Protein AF-A0A8B9VDY1-F1 (afdb_monomer_lite)

Radius of gyration: 31.89 Å; chains: 1; bounding box: 88×54×82 Å

Secondary structure (DSSP, 8-state):
-HHHHHHHHHTTHHHHHHTTSEEEE--SSHHHHHHHHHHHHHHHHTSS-EEEE--TTSHHHHH----GGGGSEEEEES-----TT-HHHHHHHHHHHHHH---HHHHHHHHHHHHHHHHHGGG--STT---EEEEESGGGGSHHHHTTS-HHHHTT--GGGSS--HHHHHHHHHHHHHHHTS-----SS-SS--HHHHHHTTS-HHHHS---TT--BHHHHH--HHHHHHHTT-B-TT--BHHHHHHHHHH-S--SSS-B-----SSSTHHHHTHHHHHHHHHHHTTS--TT--------GGG--S-S---TTTEEEEEEEEEE-BTTS--TTT--HHHHHHHHHHHHHHHHT--GGG-EEEEEGGG--HHHHHHHHHTT-PPPP---HHHHHTTTTTTTTTT-EEEEETTSSEEEEESSSSSEEEEEEEESS-HHHHHHHHHHHHHHHHHHHHHTT-PBPEETTTEE--SSGGG-BT--EEEEEEE-TTGGGSTTHHHHHHHTTEEEEBTTBTTS--BTTEEEEEES--SSS-HHHHHHHHHHHHHHHHHHHHHHHTT---GGGPPPP-

InterPro domains:
  IPR000749 ATP:guanido phosphotransferase [PTHR11547] (197-567)
  IPR001945 RAD3/XPD [PR00852] (92-114)
  IPR001945 RAD3/XPD [PR00852] (163-183)
  IPR006555 ATP-dependent helicase, C-terminal [PF13307] (1-155)
  IPR006555 ATP-dependent helicase, C-terminal [SM00491] (1-142)
  IPR013020 ATP-dependent helicase Rad3/Chl1-like [TIGR00604] (1-164)
  IPR014746 Glutamine synthetase/guanido kinase, catalytic domain [SSF55931] (293-569)
  IPR022413 ATP:guanido phosphotransferase, N-terminal [PF02807] (213-283)
  IPR022413 ATP:guanido phosphotransferase, N-terminal [PS51509] (200-287)
  IPR022414 ATP:guanido phosphotransferase, catalytic domain [PF00217] (343-555)
  IPR022414 ATP:guanido phosphotransferase, catalytic domain [PS51510] (314-556)
  IPR022415 ATP:guanido phosphotransferase active site [PS00112] (472-478)
  IPR027417 P-loop containing nucleoside triphosphate hydrolase [G3DSA:3.40.50.300] (1-153)
  IPR036802 ATP:guanido phosphotransferase, N-terminal domain superfamily [G3DSA:1.10.135.10] (190-291)
  IPR036802 ATP:guanido phosphotransferase, N-terminal domain superfamily [SSF48034] (197-295)

Organism: NCBI:txid75864

Structure (mmCIF, N/CA/C/O backbone):
data_AF-A0A8B9VDY1-F1
#
_entry.id   AF-A0A8B9VDY1-F1
#
loop_
_atom_site.group_PDB
_atom_site.id
_atom_site.type_symbol
_atom_site.label_atom_id
_atom_site.label_alt_id
_atom_site.label_comp_id
_atom_site.label_asym_id
_atom_site.label_entity_id
_atom_site.label_seq_id
_atom_site.pdbx_PDB_ins_code
_atom_site.Cartn_x
_atom_site.Cartn_y
_atom_site.Cartn_z
_atom_site.occupancy
_atom_site.B_iso_or_equiv
_atom_site.auth_seq_id
_atom_site.auth_comp_id
_atom_site.auth_asym_id
_atom_site.auth_atom_id
_atom_site.pdbx_PDB_model_num
ATOM 1 N N . MET A 1 1 ? 49.996 -2.609 -26.905 1.00 82.38 1 MET A N 1
ATOM 2 C CA . MET A 1 1 ? 49.165 -1.551 -27.516 1.00 82.38 1 MET A CA 1
ATOM 3 C C . MET A 1 1 ? 50.017 -0.649 -28.389 1.00 82.38 1 MET A C 1
ATOM 5 O O . MET A 1 1 ? 49.718 -0.562 -29.568 1.00 82.38 1 MET A O 1
ATOM 9 N N . GLU A 1 2 ? 51.099 -0.079 -27.856 1.00 82.81 2 GLU A N 1
ATOM 10 C CA . GLU A 1 2 ? 52.041 0.801 -28.575 1.00 82.81 2 GLU A CA 1
ATOM 11 C C . GLU A 1 2 ? 52.450 0.276 -29.961 1.00 82.81 2 GLU A C 1
ATOM 13 O O . GLU A 1 2 ? 52.234 0.967 -30.948 1.00 82.81 2 GLU A O 1
ATOM 18 N N . ASN A 1 3 ? 52.892 -0.983 -30.074 1.00 86.62 3 ASN A N 1
ATOM 19 C CA . ASN A 1 3 ? 53.256 -1.574 -31.374 1.00 86.62 3 ASN A CA 1
ATOM 20 C C . ASN A 1 3 ? 52.098 -1.610 -32.393 1.00 86.62 3 ASN A C 1
ATOM 22 O O . ASN A 1 3 ? 52.323 -1.457 -33.589 1.00 86.62 3 ASN A O 1
ATOM 26 N N . ILE A 1 4 ? 50.857 -1.821 -31.937 1.00 86.94 4 ILE A N 1
ATOM 27 C CA . ILE A 1 4 ? 49.676 -1.840 -32.818 1.00 86.94 4 ILE A CA 1
ATOM 28 C C . ILE A 1 4 ? 49.343 -0.417 -33.263 1.00 86.94 4 ILE A C 1
ATOM 30 O O . ILE A 1 4 ? 49.088 -0.194 -34.440 1.00 86.94 4 ILE A O 1
ATOM 34 N N . VAL A 1 5 ? 49.380 0.542 -32.335 1.00 88.12 5 VAL A N 1
ATOM 35 C CA . VAL A 1 5 ? 49.124 1.960 -32.620 1.00 88.12 5 VAL A CA 1
ATOM 36 C C . VAL A 1 5 ? 50.167 2.505 -33.597 1.00 88.12 5 VAL A C 1
ATOM 38 O O . VAL A 1 5 ? 49.787 3.137 -34.576 1.00 88.12 5 VAL A O 1
ATOM 41 N N . ALA A 1 6 ? 51.452 2.197 -33.396 1.00 89.50 6 ALA A N 1
ATOM 42 C CA . ALA A 1 6 ? 52.528 2.564 -34.317 1.00 89.50 6 ALA A CA 1
ATOM 43 C C . ALA A 1 6 ? 52.299 1.974 -35.717 1.00 89.50 6 ALA A C 1
ATOM 45 O O . ALA A 1 6 ? 52.336 2.695 -36.708 1.00 89.50 6 ALA A O 1
ATOM 46 N N . SER A 1 7 ? 51.943 0.689 -35.800 1.00 93.50 7 SER A N 1
ATOM 47 C CA . SER A 1 7 ? 51.629 0.049 -37.080 1.00 93.50 7 SER A CA 1
ATOM 48 C C . SER A 1 7 ? 50.404 0.669 -37.771 1.00 93.50 7 SER A C 1
ATOM 50 O O . SER A 1 7 ? 50.410 0.879 -38.981 1.00 93.50 7 SER A O 1
ATOM 52 N N . TRP A 1 8 ? 49.352 1.008 -37.019 1.00 93.25 8 TRP A N 1
ATOM 53 C CA . TRP A 1 8 ? 48.169 1.691 -37.556 1.00 93.25 8 TRP A CA 1
ATOM 54 C C . TRP A 1 8 ? 48.465 3.126 -37.994 1.00 93.25 8 TRP A C 1
ATOM 56 O O . TRP A 1 8 ? 47.811 3.627 -38.909 1.00 93.25 8 TRP A O 1
ATOM 66 N N . TYR A 1 9 ? 49.428 3.787 -37.357 1.00 90.88 9 TYR A N 1
ATOM 67 C CA . TYR A 1 9 ? 49.912 5.096 -37.774 1.00 90.88 9 TYR A CA 1
ATOM 68 C C . TYR A 1 9 ? 50.658 5.001 -39.110 1.00 90.88 9 TYR A C 1
ATOM 70 O O . TYR A 1 9 ? 50.287 5.683 -40.058 1.00 90.88 9 TYR A O 1
ATOM 78 N N . GLU A 1 10 ? 51.628 4.088 -39.223 1.00 93.94 10 GLU A N 1
ATOM 79 C CA . GLU A 1 10 ? 52.404 3.860 -40.454 1.00 93.94 10 GLU A CA 1
ATOM 80 C C . GLU A 1 10 ? 51.524 3.463 -41.649 1.00 93.94 10 GLU A C 1
ATOM 82 O O . GLU A 1 10 ? 51.792 3.852 -42.782 1.00 93.94 10 GLU A O 1
ATOM 87 N N . GLN A 1 11 ? 50.442 2.720 -41.402 1.00 94.56 11 GLN A N 1
ATOM 88 C CA . GLN A 1 11 ? 49.468 2.326 -42.427 1.00 94.56 11 GLN A CA 1
ATOM 89 C C . GLN A 1 11 ? 48.439 3.427 -42.758 1.00 94.56 11 GLN A C 1
ATOM 91 O O . GLN A 1 11 ? 47.533 3.196 -43.560 1.00 94.56 11 GLN A O 1
ATOM 96 N N . GLY A 1 12 ? 48.514 4.602 -42.120 1.00 93.62 12 GLY A N 1
ATOM 97 C CA . GLY A 1 12 ? 47.560 5.702 -42.304 1.00 93.62 12 GLY A CA 1
ATOM 98 C C . GLY A 1 12 ? 46.151 5.421 -41.759 1.00 93.62 12 GLY A C 1
ATOM 99 O O . GLY A 1 12 ? 45.206 6.164 -42.031 1.00 93.62 12 GLY A O 1
ATOM 100 N N . ILE A 1 13 ? 45.966 4.351 -40.979 1.00 92.81 13 ILE A N 1
ATOM 101 C CA . ILE A 1 13 ? 44.668 3.967 -40.403 1.00 92.81 13 ILE A CA 1
ATOM 102 C C . ILE A 1 13 ? 44.225 5.007 -39.372 1.00 92.81 13 ILE A C 1
ATOM 104 O O . ILE A 1 13 ? 43.068 5.431 -39.388 1.00 92.81 13 ILE A O 1
ATOM 108 N N . LEU A 1 14 ? 45.134 5.447 -38.495 1.00 92.00 14 LEU A N 1
ATOM 109 C CA . LEU A 1 14 ? 44.805 6.440 -37.467 1.00 92.00 14 LEU A CA 1
ATOM 110 C C . LEU A 1 14 ? 44.397 7.780 -38.079 1.00 92.00 14 LEU A C 1
ATOM 112 O O . LEU A 1 14 ? 43.391 8.346 -37.656 1.00 92.00 14 LEU A O 1
ATOM 116 N N . GLU A 1 15 ? 45.100 8.240 -39.116 1.00 91.31 15 GLU A N 1
ATOM 117 C CA . GLU A 1 15 ? 44.745 9.467 -39.837 1.00 91.31 15 GLU A CA 1
ATOM 118 C C . GLU A 1 15 ? 43.342 9.369 -40.451 1.00 91.31 15 GLU A C 1
ATOM 120 O O . GLU A 1 15 ? 42.528 10.286 -40.326 1.00 91.31 15 GLU A O 1
ATOM 125 N N . ASN A 1 16 ? 43.014 8.228 -41.066 1.00 92.75 16 ASN A N 1
ATOM 126 C CA . ASN A 1 16 ? 41.690 7.987 -41.639 1.00 92.75 16 ASN A CA 1
ATOM 127 C C . ASN A 1 16 ? 40.577 7.989 -40.579 1.00 92.75 16 ASN A C 1
ATOM 129 O O . ASN A 1 16 ? 39.487 8.521 -40.820 1.00 92.75 16 ASN A O 1
ATOM 133 N N . ILE A 1 17 ? 40.841 7.436 -39.394 1.00 91.19 17 ILE A N 1
ATOM 134 C CA . ILE A 1 17 ? 39.902 7.472 -38.267 1.00 91.19 17 ILE A CA 1
ATOM 135 C C . ILE A 1 17 ? 39.739 8.912 -37.749 1.00 91.19 17 ILE A C 1
ATOM 137 O O . ILE A 1 17 ? 38.606 9.366 -37.562 1.00 91.19 17 ILE A O 1
ATOM 141 N N . GLN A 1 18 ? 40.843 9.650 -37.590 1.00 90.44 18 GLN A N 1
ATOM 142 C CA . GLN A 1 18 ? 40.870 11.024 -37.070 1.00 90.44 18 GLN A CA 1
ATOM 143 C C . GLN A 1 18 ? 40.095 12.026 -37.930 1.00 90.44 18 GLN A C 1
ATOM 145 O O . GLN A 1 18 ? 39.547 12.994 -37.400 1.00 90.44 18 GLN A O 1
ATOM 150 N N . ARG A 1 19 ? 39.947 11.768 -39.238 1.00 90.25 19 ARG A N 1
ATOM 151 C CA . ARG A 1 19 ? 39.053 12.554 -40.112 1.00 90.25 19 ARG A CA 1
ATOM 152 C C . ARG A 1 19 ? 37.606 12.572 -39.605 1.00 90.25 19 ARG A C 1
ATOM 154 O O . ARG A 1 19 ? 36.894 13.555 -39.806 1.00 90.25 19 ARG A O 1
ATOM 161 N N . ASN A 1 20 ? 37.176 11.505 -38.930 1.00 88.25 20 ASN A N 1
ATOM 162 C CA . ASN A 1 20 ? 35.797 11.311 -38.493 1.00 88.25 20 ASN A CA 1
ATOM 163 C C . ASN A 1 20 ? 35.615 11.488 -36.978 1.00 88.25 20 ASN A C 1
ATOM 165 O O . ASN A 1 20 ? 34.652 12.138 -36.567 1.00 88.25 20 ASN A O 1
ATOM 169 N N . LYS A 1 21 ? 36.513 10.926 -36.157 1.00 91.31 21 LYS A N 1
ATOM 170 C CA . LYS A 1 21 ? 36.408 10.908 -34.687 1.00 91.31 21 LYS A CA 1
ATOM 171 C C . LYS A 1 21 ? 37.749 11.172 -34.016 1.00 91.31 21 LYS A C 1
ATOM 173 O O . LYS A 1 21 ? 38.779 10.714 -34.495 1.00 91.31 21 LYS A O 1
ATOM 178 N N . LEU A 1 22 ? 37.717 11.838 -32.864 1.00 92.69 22 LEU A N 1
ATOM 179 C CA . LEU A 1 22 ? 38.902 11.985 -32.017 1.00 92.69 22 LEU A CA 1
ATOM 180 C C . LEU A 1 22 ? 39.299 10.633 -31.415 1.00 92.69 22 LEU A C 1
ATOM 182 O O . LEU A 1 22 ? 38.430 9.820 -31.093 1.00 92.69 22 LEU A O 1
ATOM 186 N N . ILE A 1 23 ? 40.605 10.403 -31.277 1.00 93.81 23 ILE A N 1
ATOM 187 C CA . ILE A 1 23 ? 41.171 9.166 -30.734 1.00 93.81 23 ILE A CA 1
ATOM 188 C C . ILE A 1 23 ? 41.890 9.489 -29.430 1.00 93.81 23 ILE A C 1
ATOM 190 O O . ILE A 1 23 ? 42.747 10.367 -29.392 1.00 93.81 23 ILE A O 1
ATOM 194 N N . PHE A 1 24 ? 41.561 8.729 -28.396 1.00 93.94 24 PHE A N 1
ATOM 195 C CA . PHE A 1 24 ? 42.191 8.757 -27.085 1.00 93.94 24 PHE A CA 1
ATOM 196 C C . PHE A 1 24 ? 42.755 7.370 -26.783 1.00 93.94 24 PHE A C 1
ATOM 198 O O . PHE A 1 24 ? 42.219 6.362 -27.252 1.00 93.94 24 PHE A O 1
ATOM 205 N N . ILE A 1 25 ? 43.849 7.304 -26.030 1.00 92.25 25 ILE A N 1
ATOM 206 C CA . ILE A 1 25 ? 44.590 6.063 -25.790 1.00 92.25 25 ILE A CA 1
ATOM 207 C C . ILE A 1 25 ? 44.888 5.953 -24.296 1.00 92.25 25 ILE A C 1
ATOM 209 O O . ILE A 1 25 ? 45.359 6.908 -23.687 1.00 92.25 25 ILE A O 1
ATOM 213 N N . GLU A 1 26 ? 44.597 4.793 -23.712 1.00 91.25 26 GLU A N 1
ATOM 214 C CA . GLU A 1 26 ? 45.040 4.431 -22.366 1.00 91.25 26 GLU A CA 1
ATOM 215 C C . GLU A 1 26 ? 46.565 4.269 -22.344 1.00 91.25 26 GLU A C 1
ATOM 217 O O . GLU A 1 26 ? 47.128 3.530 -23.155 1.00 91.25 26 GLU A O 1
ATOM 222 N N . THR A 1 27 ? 47.232 4.923 -21.395 1.00 89.00 27 THR A N 1
ATOM 223 C CA . THR A 1 27 ? 48.682 4.810 -21.206 1.00 89.00 27 THR A CA 1
ATOM 224 C C . THR A 1 27 ? 48.997 4.082 -19.898 1.00 89.00 27 THR A C 1
ATOM 226 O O . THR A 1 27 ? 48.116 3.763 -19.096 1.00 89.00 27 THR A O 1
ATOM 229 N N . GLN A 1 28 ? 50.270 3.753 -19.673 1.00 85.56 28 GLN A N 1
ATOM 230 C CA . GLN A 1 28 ? 50.683 3.151 -18.399 1.00 85.56 28 GLN A CA 1
ATOM 231 C C . GLN A 1 28 ? 50.597 4.162 -17.241 1.00 85.56 28 GLN A C 1
ATOM 233 O O . GLN A 1 28 ? 50.363 3.772 -16.090 1.00 85.56 28 GLN A O 1
ATOM 238 N N . ASP A 1 29 ? 50.720 5.457 -17.548 1.00 89.56 29 ASP A N 1
ATOM 239 C CA . ASP A 1 29 ? 50.575 6.543 -16.588 1.00 89.56 29 ASP A CA 1
ATOM 240 C C . ASP A 1 29 ? 49.092 6.759 -16.228 1.00 89.56 29 ASP A C 1
ATOM 242 O O . ASP A 1 29 ? 48.203 6.896 -17.073 1.00 89.56 29 ASP A O 1
ATOM 246 N N . GLY A 1 30 ? 48.805 6.758 -14.923 1.00 85.88 30 GLY A N 1
ATOM 247 C CA . GLY A 1 30 ? 47.453 6.974 -14.414 1.00 85.88 30 GLY A CA 1
ATOM 248 C C . GLY A 1 30 ? 46.931 8.397 -14.622 1.00 85.88 30 GLY A C 1
ATOM 249 O O . GLY A 1 30 ? 45.734 8.556 -14.864 1.00 85.88 30 GLY A O 1
ATOM 250 N N . ALA A 1 31 ? 47.792 9.412 -14.544 1.00 87.38 31 ALA A N 1
ATOM 251 C CA . ALA A 1 31 ? 47.405 10.808 -14.723 1.00 87.38 31 ALA A CA 1
ATOM 252 C C . ALA A 1 31 ? 47.060 11.089 -16.190 1.00 87.38 31 ALA A C 1
ATOM 254 O O . ALA A 1 31 ? 45.990 11.625 -16.479 1.00 87.38 31 ALA A O 1
ATOM 255 N N . GLU A 1 32 ? 47.902 10.630 -17.119 1.00 90.62 32 GLU A N 1
ATOM 256 C CA . GLU A 1 32 ? 47.635 10.734 -18.559 1.00 90.62 32 GLU A CA 1
ATOM 257 C C . GLU A 1 32 ? 46.360 9.987 -18.956 1.00 90.62 32 GLU A C 1
ATOM 259 O O . GLU A 1 32 ? 45.530 10.525 -19.685 1.00 90.62 32 GLU A O 1
ATOM 264 N N . THR A 1 33 ? 46.156 8.777 -18.427 1.00 90.88 33 THR A N 1
ATOM 265 C CA . THR A 1 33 ? 44.935 7.996 -18.674 1.00 90.88 33 THR A CA 1
ATOM 266 C C . THR A 1 33 ? 43.685 8.710 -18.159 1.00 90.88 33 THR A C 1
ATOM 268 O O . THR A 1 33 ? 42.650 8.696 -18.825 1.00 90.88 33 THR A O 1
ATOM 271 N N . SER A 1 34 ? 43.768 9.355 -16.992 1.00 90.19 34 SER A N 1
ATOM 272 C CA . SER A 1 34 ? 42.645 10.114 -16.427 1.00 90.19 34 SER A CA 1
ATOM 273 C C . SER A 1 34 ? 42.306 11.323 -17.300 1.00 90.19 34 SER A C 1
ATOM 275 O O . SER A 1 34 ? 41.139 11.536 -17.622 1.00 90.19 34 SER A O 1
ATOM 277 N N . MET A 1 35 ? 43.327 12.046 -17.769 1.00 93.06 35 MET A N 1
ATOM 278 C CA . MET A 1 35 ? 43.160 13.170 -18.691 1.00 93.06 35 MET A CA 1
ATOM 279 C C . MET A 1 35 ? 42.601 12.721 -20.051 1.00 93.06 35 MET A C 1
ATOM 281 O O . MET A 1 35 ? 41.706 13.361 -20.599 1.00 93.06 35 MET A O 1
ATOM 285 N N . ALA A 1 36 ? 43.074 11.596 -20.594 1.00 93.19 36 ALA A N 1
ATOM 286 C CA . ALA A 1 36 ? 42.563 11.031 -21.840 1.00 93.19 36 ALA A CA 1
ATOM 287 C C . ALA A 1 36 ? 41.083 10.627 -21.726 1.00 93.19 36 ALA A C 1
ATOM 289 O O . ALA A 1 36 ? 40.313 10.849 -22.660 1.00 93.19 36 ALA A O 1
ATOM 290 N N . LEU A 1 37 ? 40.673 10.067 -20.583 1.00 92.56 37 LEU A N 1
ATOM 291 C CA . LEU A 1 37 ? 39.282 9.709 -20.310 1.00 92.56 37 LEU A CA 1
ATOM 292 C C . LEU A 1 37 ? 38.379 10.945 -20.183 1.00 92.56 37 LEU A C 1
ATOM 294 O O . LEU A 1 37 ? 37.293 10.963 -20.761 1.00 92.56 37 LEU A O 1
ATOM 298 N N . GLU A 1 38 ? 38.826 11.976 -19.468 1.00 92.88 38 GLU A N 1
ATOM 299 C CA . GLU A 1 38 ? 38.096 13.241 -19.339 1.00 92.88 38 GLU A CA 1
ATOM 300 C C . GLU A 1 38 ? 37.879 13.887 -20.716 1.00 92.88 38 GLU A C 1
ATOM 302 O O . GLU A 1 38 ? 36.754 14.219 -21.095 1.00 92.88 38 GLU A O 1
ATOM 307 N N . LYS A 1 39 ? 38.940 13.974 -21.528 1.00 93.31 39 LYS A N 1
ATOM 308 C CA . LYS A 1 39 ? 38.858 14.535 -22.884 1.00 93.31 39 LYS A CA 1
ATOM 309 C C . LYS A 1 39 ? 38.041 13.678 -23.843 1.00 93.31 39 LYS A C 1
ATOM 311 O O . LYS A 1 39 ? 37.367 14.219 -24.720 1.00 93.31 39 LYS A O 1
ATOM 316 N N . TYR A 1 40 ? 38.034 12.362 -23.653 1.00 94.38 40 TYR A N 1
ATOM 317 C CA . TYR A 1 40 ? 37.124 11.468 -24.359 1.00 94.38 40 TYR A CA 1
ATOM 318 C C . TYR A 1 40 ? 35.653 11.793 -24.061 1.00 94.38 40 TYR A C 1
ATOM 320 O O . TYR A 1 40 ? 34.850 11.874 -24.993 1.00 94.38 40 TYR A O 1
ATOM 328 N N . GLN A 1 41 ? 35.299 12.001 -22.790 1.00 91.88 41 GLN A N 1
ATOM 329 C CA . GLN A 1 41 ? 33.932 12.344 -22.386 1.00 91.88 41 GLN A CA 1
ATOM 330 C C . GLN A 1 41 ? 33.520 13.711 -22.942 1.00 91.88 41 GLN A C 1
ATOM 332 O O . GLN A 1 41 ? 32.469 13.819 -23.572 1.00 91.88 41 GLN A O 1
ATOM 337 N N . GLU A 1 42 ? 34.392 14.716 -22.827 1.00 91.88 42 GLU A N 1
ATOM 338 C CA . GLU A 1 42 ? 34.180 16.052 -23.401 1.00 91.88 42 GLU A CA 1
ATOM 339 C C . GLU A 1 42 ? 33.946 15.987 -24.923 1.00 91.88 42 GLU A C 1
ATOM 341 O O . GLU A 1 42 ? 33.024 16.597 -25.465 1.00 91.88 42 GLU A O 1
ATOM 346 N N . ALA A 1 43 ? 34.739 15.185 -25.638 1.00 91.56 43 ALA A N 1
ATOM 347 C CA . ALA A 1 43 ? 34.571 14.982 -27.074 1.00 91.56 43 ALA A CA 1
ATOM 348 C C . ALA A 1 43 ? 33.257 14.266 -27.443 1.00 91.56 43 ALA A C 1
ATOM 350 O O . ALA A 1 43 ? 32.716 14.495 -28.530 1.00 91.56 43 ALA A O 1
ATOM 351 N N . CYS A 1 44 ? 32.746 13.396 -26.568 1.00 90.12 44 CYS A N 1
ATOM 352 C CA . CYS A 1 44 ? 31.466 12.722 -26.774 1.00 90.12 44 CYS A CA 1
ATOM 353 C C . CYS A 1 44 ? 30.281 13.685 -26.658 1.00 90.12 44 CYS A C 1
ATOM 355 O O . CYS A 1 44 ? 29.382 13.617 -27.496 1.00 90.12 44 CYS A O 1
ATOM 357 N N . GLU A 1 45 ? 30.334 14.619 -25.709 1.00 88.56 45 GLU A N 1
ATOM 358 C CA . GLU A 1 45 ? 29.301 15.649 -25.518 1.00 88.56 45 GLU A CA 1
ATOM 359 C C . GLU A 1 45 ? 29.243 16.652 -26.675 1.00 88.56 45 GLU A C 1
ATOM 361 O O . GLU A 1 45 ? 28.177 17.122 -27.064 1.00 88.56 45 GLU A O 1
ATOM 366 N N . ASN A 1 46 ? 30.384 16.914 -27.312 1.00 84.88 46 ASN A N 1
ATOM 367 C CA . ASN A 1 46 ? 30.494 17.844 -28.437 1.00 84.88 46 ASN A CA 1
ATOM 368 C C . ASN A 1 46 ? 29.995 17.270 -29.789 1.00 84.88 46 ASN A C 1
ATOM 370 O O . ASN A 1 46 ? 30.265 17.825 -30.856 1.00 84.88 46 ASN A O 1
ATOM 374 N N . GLY A 1 47 ? 29.278 16.139 -29.783 1.00 72.12 47 GLY A N 1
ATOM 375 C CA . GLY A 1 47 ? 28.465 15.652 -30.907 1.00 72.12 47 GLY A CA 1
ATOM 376 C C . GLY A 1 47 ? 29.184 14.853 -32.006 1.00 72.12 47 GLY A C 1
ATOM 377 O O . GLY A 1 47 ? 28.562 13.997 -32.636 1.00 72.12 47 GLY A O 1
ATOM 378 N N . ARG A 1 48 ? 30.495 15.033 -32.232 1.00 75.56 48 ARG A N 1
ATOM 379 C CA . ARG A 1 48 ? 31.258 14.198 -33.201 1.00 75.56 48 ARG A CA 1
ATOM 380 C C . ARG A 1 48 ? 31.555 12.789 -32.666 1.00 75.56 48 ARG A C 1
ATOM 382 O O . ARG A 1 48 ? 31.784 11.846 -33.439 1.00 75.56 48 ARG A O 1
ATOM 389 N N . GLY A 1 49 ? 31.500 12.621 -31.345 1.00 86.19 49 GLY A N 1
ATOM 390 C CA . GLY A 1 49 ? 31.892 11.401 -30.651 1.00 86.19 49 GLY A CA 1
ATOM 391 C C . GLY A 1 49 ? 33.400 11.152 -30.710 1.00 86.19 49 GLY A C 1
ATOM 392 O O . GLY A 1 49 ? 34.137 11.788 -31.465 1.00 86.19 49 GLY A O 1
ATOM 393 N N . ALA A 1 50 ? 33.852 10.165 -29.947 1.00 93.94 50 ALA A N 1
ATOM 394 C CA . ALA A 1 50 ? 35.261 9.812 -29.852 1.00 93.94 50 ALA A CA 1
ATOM 395 C C . ALA A 1 50 ? 35.471 8.294 -29.817 1.00 93.94 50 ALA A C 1
ATOM 397 O O . ALA A 1 50 ? 34.527 7.519 -29.644 1.00 93.94 50 ALA A O 1
ATOM 398 N N . ILE A 1 51 ? 36.720 7.877 -30.000 1.00 94.44 51 ILE A N 1
ATOM 399 C CA . ILE A 1 51 ? 37.194 6.503 -29.849 1.00 94.44 51 ILE A CA 1
ATOM 400 C C . ILE A 1 51 ? 38.216 6.487 -28.719 1.00 94.44 51 ILE A C 1
ATOM 402 O O . ILE A 1 51 ? 39.133 7.304 -28.705 1.00 94.44 51 ILE A O 1
ATOM 406 N N . LEU A 1 52 ? 38.068 5.538 -27.798 1.00 94.25 52 LEU A N 1
ATOM 407 C CA . LEU A 1 52 ? 39.024 5.293 -26.726 1.00 94.25 52 LEU A CA 1
ATOM 408 C C . LEU A 1 52 ? 39.628 3.899 -26.893 1.00 94.25 52 LEU A C 1
ATOM 410 O O . LEU A 1 52 ? 38.918 2.894 -26.843 1.00 94.25 52 LEU A O 1
ATOM 414 N N . LEU A 1 53 ? 40.940 3.841 -27.103 1.00 93.81 53 LEU A N 1
ATOM 415 C CA . LEU A 1 53 ? 41.697 2.598 -27.181 1.00 93.81 53 LEU A CA 1
ATOM 416 C C . LEU A 1 53 ? 42.159 2.213 -25.773 1.00 93.81 53 LEU A C 1
ATOM 418 O O . LEU A 1 53 ? 42.906 2.954 -25.142 1.00 93.81 53 LEU A O 1
ATOM 422 N N . SER A 1 54 ? 41.719 1.050 -25.291 1.00 92.00 54 SER A N 1
ATOM 423 C CA . SER A 1 54 ? 42.076 0.508 -23.972 1.00 92.00 54 SER A CA 1
ATOM 424 C C . SER A 1 54 ? 42.587 -0.928 -24.081 1.00 92.00 54 SER A C 1
ATOM 426 O O . SER A 1 54 ? 42.290 -1.642 -25.044 1.00 92.00 54 SER A O 1
ATOM 428 N N . VAL A 1 55 ? 43.415 -1.343 -23.123 1.00 90.69 55 VAL A N 1
ATOM 429 C CA . VAL A 1 55 ? 43.915 -2.721 -23.037 1.00 90.69 55 VAL A CA 1
ATOM 430 C C . VAL A 1 55 ? 42.977 -3.500 -22.122 1.00 90.69 55 VAL A C 1
ATOM 432 O O . VAL A 1 55 ? 42.610 -3.019 -21.053 1.00 90.69 55 VAL A O 1
ATOM 435 N N . ALA A 1 56 ? 42.578 -4.714 -22.504 1.00 89.88 56 ALA A N 1
ATOM 436 C CA . ALA A 1 56 ? 41.863 -5.604 -21.587 1.00 89.88 56 ALA A CA 1
ATOM 437 C C . ALA A 1 56 ? 42.745 -5.902 -20.361 1.00 89.88 56 ALA A C 1
ATOM 439 O O . ALA A 1 56 ? 43.930 -6.185 -20.532 1.00 89.88 56 ALA A O 1
ATOM 440 N N . ARG A 1 57 ? 42.179 -5.885 -19.145 1.00 86.44 57 ARG A N 1
ATOM 441 C CA . ARG A 1 57 ? 42.937 -5.895 -17.868 1.00 86.44 57 ARG A CA 1
ATOM 442 C C . ARG A 1 57 ? 43.650 -4.582 -17.540 1.00 86.44 57 ARG A C 1
ATOM 444 O O . ARG A 1 57 ? 44.492 -4.544 -16.646 1.00 86.44 57 ARG A O 1
ATOM 451 N N . GLY A 1 58 ? 43.312 -3.526 -18.271 1.00 84.38 58 GLY A N 1
ATOM 452 C CA . GLY A 1 58 ? 43.709 -2.150 -18.006 1.00 84.38 58 GLY A CA 1
ATOM 453 C C . GLY A 1 58 ? 42.762 -1.450 -17.031 1.00 84.38 58 GLY A C 1
ATOM 454 O O . GLY A 1 58 ? 41.702 -1.962 -16.661 1.00 84.38 58 GLY A O 1
ATOM 455 N N . LYS A 1 59 ? 43.141 -0.237 -16.631 1.00 81.50 59 LYS A N 1
ATOM 456 C CA . LYS A 1 59 ? 42.372 0.600 -15.701 1.00 81.50 59 LYS A CA 1
ATOM 457 C C . LYS A 1 59 ? 41.036 0.998 -16.315 1.00 81.50 59 LYS A C 1
ATOM 459 O O . LYS A 1 59 ? 40.008 0.936 -15.646 1.00 81.50 59 LYS A O 1
ATOM 464 N N . VAL A 1 60 ? 41.039 1.369 -17.594 1.00 84.38 60 VAL A N 1
ATOM 465 C CA . VAL A 1 60 ? 39.840 1.888 -18.265 1.00 84.38 60 VAL A CA 1
ATOM 466 C C . VAL A 1 60 ? 38.847 0.771 -18.592 1.00 84.38 60 VAL A C 1
ATOM 468 O O . VAL A 1 60 ? 37.641 0.929 -18.409 1.00 84.38 60 VAL A O 1
ATOM 471 N N . SER A 1 61 ? 39.339 -0.390 -19.023 1.00 82.00 61 SER A N 1
ATOM 472 C CA . SER A 1 61 ? 38.488 -1.513 -19.430 1.00 82.00 61 SER A CA 1
ATOM 473 C C . SER A 1 61 ? 37.805 -2.238 -18.255 1.00 82.00 61 SER A C 1
ATOM 475 O O . SER A 1 61 ? 36.770 -2.885 -18.452 1.00 82.00 61 SER A O 1
ATOM 477 N N . GLU A 1 62 ? 38.318 -2.089 -17.024 1.00 76.06 62 GLU A N 1
ATOM 478 C CA . GLU A 1 62 ? 37.773 -2.738 -15.818 1.00 76.06 62 GLU A CA 1
ATOM 479 C C . GLU A 1 62 ? 37.260 -1.786 -14.731 1.00 76.06 62 GLU A C 1
ATOM 481 O O . GLU A 1 62 ? 36.298 -2.123 -14.035 1.00 76.06 62 GLU A O 1
ATOM 486 N N . GLY A 1 63 ? 37.872 -0.615 -14.569 1.00 68.25 63 GLY A N 1
ATOM 487 C CA . GLY A 1 63 ? 37.628 0.271 -13.428 1.00 68.25 63 GLY A CA 1
ATOM 488 C C . GLY A 1 63 ? 36.656 1.419 -13.686 1.00 68.25 63 GLY A C 1
ATOM 489 O O . GLY A 1 63 ? 36.312 2.120 -12.741 1.00 68.25 63 GLY A O 1
ATOM 490 N N . ILE A 1 64 ? 36.225 1.630 -14.936 1.00 78.19 64 ILE A N 1
ATOM 491 C CA . ILE A 1 64 ? 35.503 2.844 -15.342 1.00 78.19 64 ILE A CA 1
ATOM 492 C C . ILE A 1 64 ? 34.078 2.544 -15.829 1.00 78.19 64 ILE A C 1
ATOM 494 O O . ILE A 1 64 ? 33.788 1.517 -16.466 1.00 78.19 64 ILE A O 1
ATOM 498 N N . ASP A 1 65 ? 33.175 3.480 -15.528 1.00 72.00 65 ASP A N 1
ATOM 499 C CA . ASP A 1 65 ? 31.771 3.440 -15.914 1.00 72.00 65 ASP A CA 1
ATOM 500 C C . ASP A 1 65 ? 31.452 4.409 -17.061 1.00 72.00 65 ASP A C 1
ATOM 502 O O . ASP A 1 65 ? 31.377 5.621 -16.891 1.00 72.00 65 ASP A O 1
ATOM 506 N N . PHE A 1 66 ? 31.233 3.845 -18.251 1.00 83.50 66 PHE A N 1
ATOM 507 C CA . PHE A 1 66 ? 30.759 4.558 -19.439 1.00 83.50 66 PHE A CA 1
ATOM 508 C C . PHE A 1 66 ? 29.234 4.604 -19.441 1.00 83.50 66 PHE A C 1
ATOM 510 O O . PHE A 1 66 ? 28.587 3.612 -19.774 1.00 83.50 66 PHE A O 1
ATOM 517 N N . VAL A 1 67 ? 28.663 5.731 -19.020 1.00 76.88 67 VAL A N 1
ATOM 518 C CA . VAL A 1 67 ? 27.210 5.923 -18.919 1.00 76.88 67 VAL A CA 1
ATOM 519 C C . VAL A 1 67 ? 26.638 6.418 -20.251 1.00 76.88 67 VAL A C 1
ATOM 521 O O . VAL A 1 67 ? 27.178 7.335 -20.866 1.00 76.88 67 VAL A O 1
ATOM 524 N N . HIS A 1 68 ? 25.519 5.838 -20.691 1.00 78.56 68 HIS A N 1
ATOM 525 C CA . HIS A 1 68 ? 24.780 6.282 -21.874 1.00 78.56 68 HIS A CA 1
ATOM 526 C C . HIS A 1 68 ? 25.661 6.376 -23.135 1.00 78.56 68 HIS A C 1
ATOM 528 O O . HIS A 1 68 ? 26.260 5.397 -23.580 1.00 78.56 68 HIS A O 1
ATOM 534 N N . HIS A 1 69 ? 25.711 7.555 -23.762 1.00 85.56 69 HIS A N 1
ATOM 535 C CA . HIS A 1 69 ? 26.313 7.740 -25.076 1.00 85.56 69 HIS A CA 1
ATOM 536 C C . HIS A 1 69 ? 27.846 7.634 -25.072 1.00 85.56 69 HIS A C 1
ATOM 538 O O . HIS A 1 69 ? 28.431 7.496 -26.145 1.00 85.56 69 HIS A O 1
ATOM 544 N N . TYR A 1 70 ? 28.477 7.573 -23.894 1.00 88.81 70 TYR A N 1
ATOM 545 C CA . TYR A 1 70 ? 29.903 7.285 -23.734 1.00 88.81 70 TYR A CA 1
ATOM 546 C C . TYR A 1 70 ? 30.287 5.828 -24.055 1.00 88.81 70 TYR A C 1
ATOM 548 O O . TYR A 1 70 ? 31.463 5.494 -24.025 1.00 88.81 70 TYR A O 1
ATOM 556 N N . GLY A 1 71 ? 29.325 4.933 -24.320 1.00 88.88 71 GLY A N 1
ATOM 557 C CA . GLY A 1 71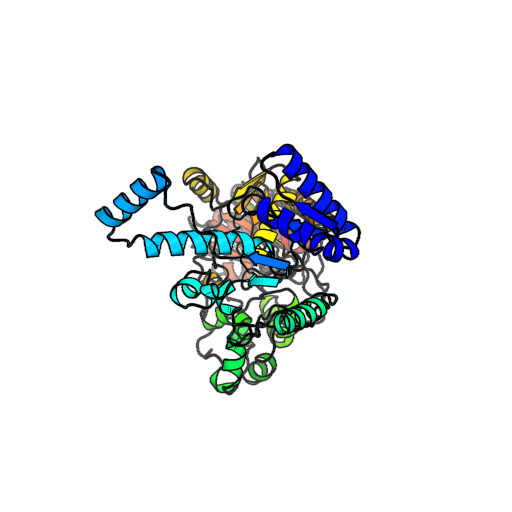 ? 29.580 3.495 -24.500 1.00 88.88 71 GLY A CA 1
ATOM 558 C C . GLY A 1 71 ? 28.841 2.837 -25.670 1.00 88.88 71 GLY A C 1
ATOM 559 O O . GLY A 1 71 ? 28.567 1.644 -25.617 1.00 88.88 71 GLY A O 1
ATOM 560 N N . ARG A 1 72 ? 28.489 3.575 -26.734 1.00 90.19 72 ARG A N 1
ATOM 561 C CA . ARG A 1 72 ? 27.585 3.081 -27.805 1.00 90.19 72 ARG A CA 1
ATOM 562 C C . ARG A 1 72 ? 28.099 1.884 -28.609 1.00 90.19 72 ARG A C 1
ATOM 564 O O . ARG A 1 72 ? 27.296 1.172 -29.209 1.00 90.19 72 ARG A O 1
ATOM 571 N N . ALA A 1 73 ? 29.406 1.657 -28.652 1.00 92.25 73 ALA A N 1
ATOM 572 C CA . ALA A 1 73 ? 29.985 0.479 -29.282 1.00 92.25 73 ALA A CA 1
ATOM 573 C C . ALA A 1 73 ? 31.297 0.099 -28.594 1.00 92.25 73 ALA A C 1
ATOM 575 O O . ALA A 1 73 ? 32.169 0.946 -28.414 1.00 92.25 73 ALA A O 1
ATOM 576 N N . VAL A 1 74 ? 31.447 -1.181 -28.259 1.00 93.62 74 VAL A N 1
ATOM 577 C CA . VAL A 1 74 ? 32.696 -1.764 -27.764 1.00 93.62 74 VAL A CA 1
ATOM 578 C C . VAL A 1 74 ? 33.144 -2.844 -28.739 1.00 93.62 74 VAL A C 1
ATOM 580 O O . VAL A 1 74 ? 32.410 -3.795 -29.010 1.00 93.62 74 VAL A O 1
ATOM 583 N N . VAL A 1 75 ? 34.366 -2.701 -29.254 1.00 94.44 75 VAL A N 1
ATOM 584 C CA . VAL A 1 75 ? 34.995 -3.672 -30.155 1.00 94.44 75 VAL A CA 1
ATOM 585 C C . VAL A 1 75 ? 36.113 -4.386 -29.405 1.00 94.44 75 VAL A C 1
ATOM 587 O O . VAL A 1 75 ? 37.137 -3.794 -29.073 1.00 94.44 75 VAL A O 1
ATOM 590 N N . MET A 1 76 ? 35.905 -5.668 -29.122 1.00 94.38 76 MET A N 1
ATOM 591 C CA . MET A 1 76 ? 36.881 -6.542 -28.483 1.00 94.38 76 MET A CA 1
ATOM 592 C C . MET A 1 76 ? 37.770 -7.186 -29.547 1.00 94.38 76 MET A C 1
ATOM 594 O O . MET A 1 76 ? 37.339 -8.101 -30.250 1.00 94.38 76 MET A O 1
ATOM 598 N N . PHE A 1 77 ? 39.014 -6.719 -29.651 1.00 92.25 77 PHE A N 1
ATOM 599 C CA . PHE A 1 77 ? 40.022 -7.317 -30.524 1.00 92.25 77 PHE A CA 1
ATOM 600 C C . PHE A 1 77 ? 40.759 -8.446 -29.808 1.00 92.25 77 PHE A C 1
ATOM 602 O O . PHE A 1 77 ? 41.474 -8.226 -28.830 1.00 92.25 77 PHE A O 1
ATOM 609 N N . GLY A 1 78 ? 40.626 -9.660 -30.338 1.00 92.62 78 GLY A N 1
ATOM 610 C CA . GLY A 1 78 ? 41.288 -10.832 -29.780 1.00 92.62 78 GLY A CA 1
ATOM 611 C C . GLY A 1 78 ? 40.673 -11.342 -28.475 1.00 92.62 78 GLY A C 1
ATOM 612 O O . GLY A 1 78 ? 39.761 -10.763 -27.891 1.00 92.62 78 GLY A O 1
ATOM 613 N N . VAL A 1 79 ? 41.183 -12.484 -28.016 1.00 93.44 79 VAL A N 1
ATOM 614 C CA . VAL A 1 79 ? 40.802 -13.086 -26.732 1.00 93.44 79 VAL A CA 1
ATOM 615 C C . VAL A 1 79 ? 41.838 -12.689 -25.671 1.00 93.44 79 VAL A C 1
ATOM 617 O O . VAL A 1 79 ? 43.020 -12.972 -25.890 1.00 93.44 79 VAL A O 1
ATOM 620 N N . PRO A 1 80 ? 41.443 -12.085 -24.530 1.00 93.56 80 PRO A N 1
ATOM 621 C CA . PRO A 1 80 ? 42.374 -11.495 -23.564 1.00 93.56 80 PRO A CA 1
ATOM 622 C C . PRO A 1 80 ? 42.991 -12.552 -22.635 1.00 93.56 80 PRO A C 1
ATOM 624 O O . PRO A 1 80 ? 42.760 -12.578 -21.420 1.00 93.56 80 PRO A O 1
ATOM 627 N N . TYR A 1 81 ? 43.773 -13.457 -23.219 1.00 90.56 81 TYR A N 1
ATOM 628 C CA . TYR A 1 81 ? 44.536 -14.453 -22.479 1.00 90.56 81 TYR A CA 1
ATOM 629 C C . TYR A 1 81 ? 45.613 -13.795 -21.614 1.00 90.56 81 TYR A C 1
ATOM 631 O O . TYR A 1 81 ? 46.306 -12.873 -22.040 1.00 90.56 81 TYR A O 1
ATOM 639 N N . VAL A 1 82 ? 45.757 -14.299 -20.390 1.00 85.75 82 VAL A N 1
ATOM 640 C CA . VAL A 1 82 ? 46.877 -13.948 -19.513 1.00 85.75 82 VAL A CA 1
ATOM 641 C C . VAL A 1 82 ? 48.197 -14.470 -20.066 1.00 85.75 82 VAL A C 1
ATOM 643 O O . VAL A 1 82 ? 48.256 -15.521 -20.706 1.00 85.75 82 VAL A O 1
ATOM 646 N N . TYR A 1 83 ? 49.277 -13.768 -19.737 1.00 81.56 83 TYR A N 1
ATOM 647 C CA . TYR A 1 83 ? 50.627 -14.238 -20.003 1.00 81.56 83 TYR A CA 1
ATOM 648 C C . TYR A 1 83 ? 50.953 -15.485 -19.166 1.00 81.56 83 TYR A C 1
ATOM 650 O O . TYR A 1 83 ? 51.099 -15.420 -17.943 1.00 81.56 83 TYR A O 1
ATOM 658 N N . THR A 1 84 ? 51.084 -16.632 -19.830 1.00 80.19 84 THR A N 1
ATOM 659 C CA . THR A 1 84 ? 51.197 -17.956 -19.192 1.00 80.19 84 THR A CA 1
ATOM 660 C C . THR A 1 84 ? 52.545 -18.229 -18.527 1.00 80.19 84 THR A C 1
ATOM 662 O O . THR A 1 84 ? 52.661 -19.175 -17.751 1.00 80.19 84 THR A O 1
ATOM 665 N N . GLN A 1 85 ? 53.575 -17.408 -18.766 1.00 79.31 85 GLN A N 1
ATOM 666 C CA . GLN A 1 85 ? 54.887 -17.616 -18.141 1.00 79.31 85 GLN A CA 1
ATOM 667 C C . GLN A 1 85 ? 55.038 -16.953 -16.760 1.00 79.31 85 GLN A C 1
ATOM 669 O O . GLN A 1 85 ? 56.094 -17.074 -16.141 1.00 79.31 85 GLN A O 1
ATOM 674 N N . SER A 1 86 ? 53.997 -16.289 -16.246 1.00 85.19 86 SER A N 1
ATOM 675 C CA . SER A 1 86 ? 54.004 -15.737 -14.885 1.00 85.19 86 SER A CA 1
ATOM 676 C C . SER A 1 86 ? 54.144 -16.845 -13.834 1.00 85.19 86 SER A C 1
ATOM 678 O O . SER A 1 86 ? 53.354 -17.789 -13.811 1.00 85.19 86 SER A O 1
ATOM 680 N N . ARG A 1 87 ? 55.123 -16.710 -12.923 1.00 85.81 87 ARG A N 1
ATOM 681 C CA . ARG A 1 87 ? 55.353 -17.668 -11.821 1.00 85.81 87 ARG A CA 1
ATOM 682 C C . ARG A 1 87 ? 54.114 -17.835 -10.935 1.00 85.81 87 ARG A C 1
ATOM 684 O O . ARG A 1 87 ? 53.774 -18.953 -10.568 1.00 85.81 87 ARG A O 1
ATOM 691 N N . ILE A 1 88 ? 53.413 -16.735 -10.654 1.00 86.94 88 ILE A N 1
ATOM 692 C CA . ILE A 1 88 ? 52.194 -16.721 -9.828 1.00 86.94 88 ILE A CA 1
ATOM 693 C C . ILE A 1 88 ? 51.068 -17.499 -10.513 1.00 86.94 88 ILE A C 1
ATOM 695 O O . ILE A 1 88 ? 50.367 -18.284 -9.879 1.00 86.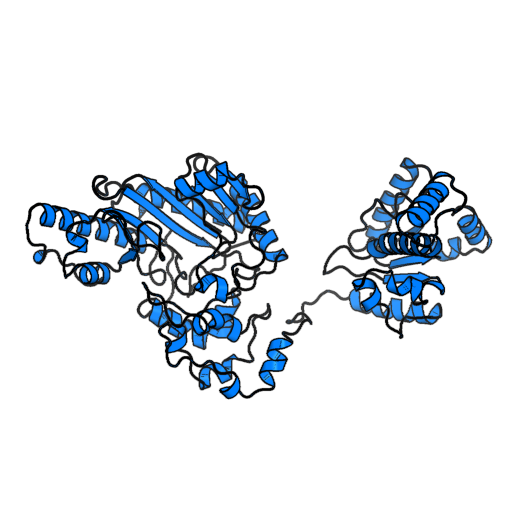94 88 ILE A O 1
ATOM 699 N N . LEU A 1 89 ? 50.900 -17.300 -11.823 1.00 87.00 89 LEU A N 1
ATOM 700 C CA . LEU A 1 89 ? 49.872 -17.999 -12.584 1.00 87.00 89 LEU A CA 1
ATOM 701 C C . LEU A 1 89 ? 50.166 -19.499 -12.665 1.00 87.00 89 LEU A C 1
ATOM 703 O O . LEU A 1 89 ? 49.248 -20.287 -12.473 1.00 87.00 89 LEU A O 1
ATOM 707 N N . LYS A 1 90 ? 51.426 -19.893 -12.888 1.00 88.50 90 LYS A N 1
ATOM 708 C CA . LYS A 1 90 ? 51.833 -21.307 -12.894 1.00 88.50 90 LYS A CA 1
ATOM 709 C C . LYS A 1 90 ? 51.523 -21.999 -11.568 1.00 88.50 90 LYS A C 1
ATOM 711 O O . LYS A 1 90 ? 50.841 -23.014 -11.581 1.00 88.50 90 LYS A O 1
ATOM 716 N N . ALA A 1 91 ? 51.899 -21.392 -10.441 1.00 90.81 91 ALA A N 1
ATOM 717 C CA . ALA A 1 91 ? 51.585 -21.932 -9.117 1.00 90.81 91 ALA A CA 1
ATOM 718 C C . ALA A 1 91 ? 50.066 -22.073 -8.887 1.00 90.81 91 ALA A C 1
ATOM 720 O O . ALA A 1 91 ? 49.595 -23.065 -8.335 1.00 90.81 91 ALA A O 1
ATOM 721 N N . ARG A 1 92 ? 49.269 -21.102 -9.356 1.00 91.62 92 ARG A N 1
ATOM 722 C CA . ARG A 1 92 ? 47.802 -21.177 -9.287 1.00 91.62 92 ARG A CA 1
ATOM 723 C C . ARG A 1 92 ? 47.235 -22.299 -10.160 1.00 91.62 92 ARG A C 1
ATOM 725 O O . ARG A 1 92 ? 46.301 -22.972 -9.737 1.00 91.62 92 ARG A O 1
ATOM 732 N N . LEU A 1 93 ? 47.762 -22.474 -11.370 1.00 91.19 93 LEU A N 1
ATOM 733 C CA . LEU A 1 93 ? 47.349 -23.534 -12.290 1.00 91.19 93 LEU A CA 1
ATOM 734 C C . LEU A 1 93 ? 47.681 -24.923 -11.729 1.00 91.19 93 LEU A C 1
ATOM 736 O O . LEU A 1 93 ? 46.816 -25.793 -11.758 1.00 91.19 93 LEU A O 1
ATOM 740 N N . GLU A 1 94 ? 48.874 -25.100 -11.154 1.00 91.56 94 GLU A N 1
ATOM 741 C CA . GLU A 1 94 ? 49.284 -26.329 -10.460 1.00 91.56 94 GLU A CA 1
ATOM 742 C C . GLU A 1 94 ? 48.333 -26.651 -9.302 1.00 91.56 94 GLU A C 1
ATOM 744 O O . GLU A 1 94 ? 47.786 -27.748 -9.244 1.00 91.56 94 GLU A O 1
ATOM 749 N N . TYR A 1 95 ? 48.027 -25.669 -8.450 1.00 93.44 95 TYR A N 1
ATOM 750 C CA . TYR A 1 95 ? 47.073 -25.844 -7.353 1.00 93.44 95 TYR A CA 1
ATOM 751 C C . TYR A 1 95 ? 45.670 -26.252 -7.839 1.00 93.44 95 TYR A C 1
ATOM 753 O O . TYR A 1 95 ? 45.069 -27.180 -7.299 1.00 93.44 95 TYR A O 1
ATOM 761 N N . LEU A 1 96 ? 45.140 -25.590 -8.874 1.00 93.19 96 LEU A N 1
ATOM 762 C CA . LEU A 1 96 ? 43.819 -25.908 -9.432 1.00 93.19 96 LEU A CA 1
ATOM 763 C C . LEU A 1 96 ? 43.773 -27.297 -10.080 1.00 93.19 96 LEU A C 1
ATOM 765 O O . LEU A 1 96 ? 42.753 -27.986 -9.988 1.00 93.19 96 LEU A O 1
ATOM 769 N N . ARG A 1 97 ? 44.869 -27.717 -10.713 1.00 93.12 97 ARG A N 1
ATOM 770 C CA . ARG A 1 97 ? 45.010 -29.055 -11.284 1.00 93.12 97 ARG A CA 1
ATOM 771 C C . ARG A 1 97 ? 45.064 -30.114 -10.185 1.00 93.12 97 ARG A C 1
ATOM 773 O O . ARG A 1 97 ? 44.310 -31.079 -10.249 1.00 93.12 97 ARG A O 1
ATOM 780 N N . ASP A 1 98 ? 45.912 -29.921 -9.181 1.00 93.75 98 ASP A N 1
ATOM 781 C CA . ASP A 1 98 ? 46.213 -30.952 -8.187 1.00 93.75 98 ASP A CA 1
ATOM 782 C C . ASP A 1 98 ? 45.092 -31.100 -7.145 1.00 93.75 98 ASP A C 1
ATOM 784 O O . ASP A 1 98 ? 44.803 -32.211 -6.711 1.00 93.75 98 ASP A O 1
ATOM 788 N N . GLN A 1 99 ? 44.426 -30.002 -6.765 1.00 95.25 99 GLN A N 1
ATOM 789 C CA . GLN A 1 99 ? 43.367 -30.020 -5.745 1.00 95.25 99 GLN A CA 1
ATOM 790 C C . GLN A 1 99 ? 41.956 -30.181 -6.318 1.00 95.25 99 GLN A C 1
ATOM 792 O O . GLN A 1 99 ? 41.098 -30.781 -5.676 1.00 95.25 99 GLN A O 1
ATOM 797 N N . PHE A 1 100 ? 41.696 -29.641 -7.513 1.00 92.19 100 PHE A N 1
ATOM 798 C CA . PHE A 1 100 ? 40.342 -29.573 -8.080 1.00 92.19 100 PHE A CA 1
ATOM 799 C C . PHE A 1 100 ? 40.204 -30.288 -9.429 1.00 92.19 100 PHE A C 1
ATOM 801 O O . PHE A 1 100 ? 39.124 -30.260 -10.015 1.00 92.19 100 PHE A O 1
ATOM 808 N N . GLN A 1 101 ? 41.275 -30.912 -9.940 1.00 93.12 101 GLN A N 1
ATOM 809 C CA . GLN A 1 101 ? 41.312 -31.569 -11.256 1.00 93.12 101 GLN A CA 1
ATOM 810 C C . GLN A 1 101 ? 40.877 -30.659 -12.418 1.00 93.12 101 GLN A C 1
ATOM 812 O O . GLN A 1 101 ? 40.399 -31.121 -13.457 1.00 93.12 101 GLN A O 1
ATOM 817 N N . ILE A 1 102 ? 41.059 -29.343 -12.272 1.00 91.44 102 ILE A N 1
ATOM 818 C CA . ILE A 1 102 ? 40.736 -28.378 -13.323 1.00 91.44 102 ILE A CA 1
ATOM 819 C C . ILE A 1 102 ? 41.901 -28.331 -14.310 1.00 91.44 102 ILE A C 1
ATOM 821 O O . ILE A 1 102 ? 43.035 -28.023 -13.945 1.00 91.44 102 ILE A O 1
ATOM 825 N N . ARG A 1 103 ? 41.622 -28.598 -15.590 1.00 91.00 103 ARG A N 1
ATOM 826 C CA . ARG A 1 103 ? 42.634 -28.509 -16.651 1.00 91.00 103 ARG A CA 1
ATOM 827 C C . ARG A 1 103 ? 43.046 -27.056 -16.863 1.00 91.00 103 ARG A C 1
ATOM 829 O O . ARG A 1 103 ? 42.199 -26.162 -16.908 1.00 91.00 103 ARG A O 1
ATOM 836 N N . GLU A 1 104 ? 44.333 -26.827 -17.106 1.00 89.56 104 GLU A N 1
ATOM 837 C CA . GLU A 1 104 ? 44.888 -25.476 -17.276 1.00 89.56 104 GLU A CA 1
ATOM 838 C C . GLU A 1 104 ? 44.155 -24.668 -18.358 1.00 89.56 104 GLU A C 1
ATOM 840 O O . GLU A 1 104 ? 43.773 -23.518 -18.141 1.00 89.56 104 GLU A O 1
ATOM 845 N N . ASN A 1 105 ? 43.866 -25.299 -19.500 1.00 88.38 105 ASN A N 1
ATOM 846 C CA . ASN A 1 105 ? 43.139 -24.670 -20.604 1.00 88.38 105 ASN A CA 1
ATOM 847 C C . ASN A 1 105 ? 41.706 -24.250 -20.241 1.00 88.38 105 ASN A C 1
ATOM 849 O O . ASN A 1 105 ? 41.222 -23.251 -20.781 1.00 88.38 105 ASN A O 1
ATOM 853 N N . ASP A 1 106 ? 41.034 -24.974 -19.340 1.00 88.94 106 ASP A N 1
ATOM 854 C CA . ASP A 1 106 ? 39.676 -24.633 -18.906 1.00 88.94 106 ASP A CA 1
ATOM 855 C C . ASP A 1 106 ? 39.699 -23.361 -18.053 1.00 88.94 106 ASP A C 1
ATOM 857 O O . ASP A 1 106 ? 38.894 -22.455 -18.282 1.00 88.94 106 ASP A O 1
ATOM 861 N N . PHE A 1 107 ? 40.668 -23.247 -17.136 1.00 90.62 107 PHE A N 1
ATOM 862 C CA . PHE A 1 107 ? 40.862 -22.040 -16.333 1.00 90.62 107 PHE A CA 1
ATOM 863 C C . PHE A 1 107 ? 41.275 -20.842 -17.193 1.00 90.62 107 PHE A C 1
ATOM 865 O O . PHE A 1 107 ? 40.665 -19.778 -17.094 1.00 90.62 107 PHE A O 1
ATOM 872 N N . LEU A 1 108 ? 42.271 -21.007 -18.070 1.00 91.06 108 LEU A N 1
ATOM 873 C CA . LEU A 1 108 ? 42.755 -19.927 -18.937 1.00 91.06 108 LEU A CA 1
ATOM 874 C C . LEU A 1 108 ? 41.654 -19.409 -19.867 1.00 91.06 108 LEU A C 1
ATOM 876 O O . LEU A 1 108 ? 41.539 -18.203 -20.085 1.00 91.06 108 LEU A O 1
ATOM 880 N N . THR A 1 109 ? 40.824 -20.309 -20.399 1.00 91.62 109 THR A N 1
ATOM 881 C CA . THR A 1 109 ? 39.685 -19.934 -21.243 1.00 91.62 109 THR A CA 1
ATOM 882 C C . THR A 1 109 ? 38.594 -19.250 -20.427 1.00 91.62 109 THR A C 1
ATOM 884 O O . THR A 1 109 ? 38.091 -18.215 -20.853 1.00 91.62 109 THR A O 1
ATOM 887 N N . PHE A 1 110 ? 38.255 -19.771 -19.245 1.00 91.31 110 PHE A N 1
ATOM 888 C CA . PHE A 1 110 ? 37.289 -19.135 -18.350 1.00 91.31 110 PHE A CA 1
ATOM 889 C C . PHE A 1 110 ? 37.717 -17.716 -17.959 1.00 91.31 110 PHE A C 1
ATOM 891 O O . PHE A 1 110 ? 36.929 -16.782 -18.097 1.00 91.31 110 PHE A O 1
ATOM 898 N N . ASP A 1 111 ? 38.965 -17.536 -17.526 1.00 91.56 111 ASP A N 1
ATOM 899 C CA . ASP A 1 111 ? 39.470 -16.230 -17.112 1.00 91.56 111 ASP A CA 1
ATOM 900 C C . ASP A 1 111 ? 39.489 -15.239 -18.285 1.00 91.56 111 ASP A C 1
ATOM 902 O O . ASP A 1 111 ? 39.005 -14.115 -18.152 1.00 91.56 111 ASP A O 1
ATOM 906 N N . ALA A 1 112 ? 39.942 -15.665 -19.469 1.00 93.38 112 ALA A N 1
ATOM 907 C CA . ALA A 1 112 ? 39.902 -14.823 -20.661 1.00 93.38 112 ALA A CA 1
ATOM 908 C C . ALA A 1 112 ? 38.467 -14.416 -21.049 1.00 93.38 112 ALA A C 1
ATOM 910 O O . ALA A 1 112 ? 38.228 -13.260 -21.396 1.00 93.38 112 ALA A O 1
ATOM 911 N N . MET A 1 113 ? 37.493 -15.328 -20.965 1.00 94.56 113 MET A N 1
ATOM 912 C CA . MET A 1 113 ? 36.089 -15.017 -21.272 1.00 94.56 113 MET A CA 1
ATOM 913 C C . MET A 1 113 ? 35.456 -14.100 -20.223 1.00 94.56 113 MET A C 1
ATOM 915 O O . MET A 1 113 ? 34.712 -13.189 -20.585 1.00 94.56 113 MET A O 1
ATOM 919 N N . ARG A 1 114 ? 35.803 -14.272 -18.941 1.00 92.12 114 ARG A N 1
ATOM 920 C CA . ARG A 1 114 ? 35.377 -13.377 -17.856 1.00 92.12 114 ARG A CA 1
ATOM 921 C C . ARG A 1 114 ? 35.848 -11.945 -18.104 1.00 92.12 114 ARG A C 1
ATOM 923 O O . ARG A 1 114 ? 35.042 -11.021 -18.025 1.00 92.12 114 ARG A O 1
ATOM 930 N N . HIS A 1 115 ? 37.121 -11.764 -18.449 1.00 92.81 115 HIS A N 1
ATOM 931 C CA . HIS A 1 115 ? 37.677 -10.443 -18.749 1.00 92.81 115 HIS A CA 1
ATOM 932 C C . HIS A 1 115 ? 37.107 -9.848 -20.044 1.00 92.81 115 HIS A C 1
ATOM 934 O O . HIS A 1 115 ? 36.769 -8.665 -20.074 1.00 92.81 115 HIS A O 1
ATOM 940 N N . ALA A 1 116 ? 36.908 -10.659 -21.089 1.00 93.81 116 ALA A N 1
ATOM 941 C CA . ALA A 1 116 ? 36.245 -10.203 -22.310 1.00 93.81 116 ALA A CA 1
ATOM 942 C C . ALA A 1 116 ? 34.828 -9.680 -22.016 1.00 93.81 116 ALA A C 1
ATOM 944 O O . ALA A 1 116 ? 34.486 -8.577 -22.438 1.00 93.81 116 ALA A O 1
ATOM 945 N N . ALA A 1 117 ? 34.041 -10.429 -21.234 1.00 92.25 117 ALA A N 1
ATOM 946 C CA . ALA A 1 117 ? 32.695 -10.044 -20.816 1.00 92.25 117 ALA A CA 1
ATOM 947 C C . ALA A 1 117 ? 32.678 -8.751 -19.984 1.00 92.25 117 ALA A C 1
ATOM 949 O O . ALA A 1 117 ? 31.810 -7.907 -20.193 1.00 92.25 117 ALA A O 1
ATOM 950 N N . GLN A 1 118 ? 33.647 -8.564 -19.081 1.00 89.81 118 GLN A N 1
ATOM 951 C CA . GLN A 1 118 ? 33.782 -7.327 -18.301 1.00 89.81 118 GLN A CA 1
ATOM 952 C C . GLN A 1 118 ? 34.057 -6.102 -19.175 1.00 89.81 118 GLN A C 1
ATOM 954 O O . GLN A 1 118 ? 33.541 -5.026 -18.881 1.00 89.81 118 GLN A O 1
ATOM 959 N N . CYS A 1 119 ? 34.841 -6.260 -20.242 1.00 91.38 119 CYS A N 1
ATOM 960 C CA . CYS A 1 119 ? 35.147 -5.172 -21.165 1.00 91.38 119 CYS A CA 1
ATOM 961 C C . CYS A 1 119 ? 33.941 -4.830 -22.055 1.00 91.38 119 CYS A C 1
ATOM 963 O O . CYS A 1 119 ? 33.580 -3.665 -22.179 1.00 91.38 119 CYS A O 1
ATOM 965 N N . VAL A 1 120 ? 33.284 -5.826 -22.665 1.00 90.75 120 VAL A N 1
ATOM 966 C CA . VAL A 1 120 ? 32.133 -5.558 -23.554 1.00 90.75 120 VAL A CA 1
ATOM 967 C C . VAL A 1 120 ? 30.884 -5.133 -22.786 1.00 90.75 120 VAL A C 1
ATOM 969 O O . VAL A 1 120 ? 30.112 -4.313 -23.276 1.00 90.75 120 VAL A O 1
ATOM 972 N N . GLY A 1 121 ? 30.721 -5.607 -21.546 1.00 87.12 121 GLY A N 1
ATOM 973 C CA . GLY A 1 121 ? 29.622 -5.228 -20.656 1.00 87.12 121 GLY A CA 1
ATOM 974 C C . GLY A 1 121 ? 29.592 -3.736 -20.316 1.00 87.12 121 GLY A C 1
ATOM 975 O O . GLY A 1 121 ? 28.579 -3.244 -19.831 1.00 87.12 121 GLY A O 1
ATOM 976 N N . ARG A 1 122 ? 30.664 -2.993 -20.623 1.00 83.19 122 ARG A N 1
ATOM 977 C CA . ARG A 1 122 ? 30.733 -1.539 -20.445 1.00 83.19 122 ARG A CA 1
ATOM 978 C C . ARG A 1 122 ? 29.761 -0.771 -21.337 1.00 83.19 122 ARG A C 1
ATOM 980 O O . ARG A 1 122 ? 29.436 0.359 -20.982 1.00 83.19 122 ARG A O 1
ATOM 987 N N . ALA A 1 123 ? 29.300 -1.380 -22.433 1.00 83.62 123 ALA A N 1
ATOM 988 C CA . ALA A 1 123 ? 28.395 -0.766 -23.402 1.00 83.62 123 ALA A CA 1
ATOM 989 C C . ALA A 1 123 ? 26.947 -0.586 -22.904 1.00 83.62 123 ALA A C 1
ATOM 991 O O . ALA A 1 123 ? 26.183 0.132 -23.542 1.00 83.62 123 ALA A O 1
ATOM 992 N N . LEU A 1 124 ? 26.542 -1.251 -21.811 1.00 82.44 124 LEU A N 1
ATOM 993 C CA . LEU A 1 124 ? 25.164 -1.221 -21.303 1.00 82.44 124 LEU A CA 1
ATOM 994 C C . LEU A 1 124 ? 25.135 -0.907 -19.804 1.00 82.44 124 LEU A C 1
ATOM 996 O O . LEU A 1 124 ? 25.670 -1.677 -19.005 1.00 82.44 124 LEU A O 1
ATOM 1000 N N . ARG A 1 125 ? 24.470 0.188 -19.402 1.00 78.81 125 ARG A N 1
ATOM 1001 C CA . ARG A 1 125 ? 24.370 0.605 -17.983 1.00 78.81 125 ARG A CA 1
ATOM 1002 C C . ARG A 1 125 ? 22.972 0.624 -17.388 1.00 78.81 125 ARG A C 1
ATOM 1004 O O . ARG A 1 125 ? 22.830 0.740 -16.174 1.00 78.81 125 ARG A O 1
ATOM 1011 N N . GLY A 1 126 ? 21.937 0.470 -18.203 1.00 72.69 126 GLY A N 1
ATOM 1012 C CA . GLY A 1 126 ? 20.557 0.484 -17.734 1.00 72.69 126 GLY A CA 1
ATOM 1013 C C . GLY A 1 126 ? 19.606 -0.184 -18.714 1.00 72.69 126 GLY A C 1
ATOM 1014 O O . GLY A 1 126 ? 19.968 -0.475 -19.848 1.00 72.69 126 GLY A O 1
ATOM 1015 N N . LYS A 1 127 ? 18.363 -0.408 -18.277 1.00 71.69 127 LYS A N 1
ATOM 1016 C CA . LYS A 1 127 ? 17.320 -1.064 -19.089 1.00 71.69 127 LYS A CA 1
ATOM 1017 C C . LYS A 1 127 ? 16.946 -0.290 -20.358 1.00 71.69 127 LYS A C 1
ATOM 1019 O O . LYS A 1 127 ? 16.388 -0.871 -21.277 1.00 71.69 127 LYS A O 1
ATOM 1024 N N . THR A 1 128 ? 17.205 1.012 -20.371 1.00 74.56 128 THR A N 1
ATOM 1025 C CA . THR A 1 128 ? 16.940 1.919 -21.494 1.00 74.56 128 THR A CA 1
ATOM 1026 C C . THR A 1 128 ? 18.193 2.218 -22.313 1.00 74.56 128 THR A C 1
ATOM 1028 O O . THR A 1 128 ? 18.134 2.996 -23.262 1.00 74.56 128 THR A O 1
ATOM 1031 N N . ASP A 1 129 ? 19.335 1.648 -21.929 1.00 84.06 129 ASP A N 1
ATOM 1032 C CA . ASP A 1 129 ? 20.601 1.872 -22.607 1.00 84.06 129 ASP A CA 1
ATOM 1033 C C . ASP A 1 129 ? 20.776 0.878 -23.754 1.00 84.06 129 ASP A C 1
ATOM 1035 O O . ASP A 1 129 ? 20.233 -0.227 -23.733 1.00 84.06 129 ASP A O 1
ATOM 1039 N N . TYR A 1 130 ? 21.547 1.274 -24.757 1.00 88.25 130 TYR A N 1
ATOM 1040 C CA . TYR A 1 130 ? 21.829 0.432 -25.908 1.00 88.25 130 TYR A CA 1
ATOM 1041 C C . TYR A 1 130 ? 23.255 0.647 -26.396 1.00 88.25 130 TYR A C 1
ATOM 1043 O O . TYR A 1 130 ? 23.809 1.751 -26.340 1.00 88.25 130 TYR A O 1
ATOM 1051 N N . GLY A 1 131 ? 23.833 -0.422 -26.926 1.00 90.75 131 GLY A N 1
ATOM 1052 C CA . GLY A 1 131 ? 25.173 -0.401 -27.473 1.00 90.75 131 GLY A CA 1
ATOM 1053 C C . GLY A 1 131 ? 25.493 -1.683 -28.222 1.00 90.75 131 GLY A C 1
ATOM 1054 O O . GLY A 1 131 ? 24.827 -2.705 -28.057 1.00 90.75 131 GLY A O 1
ATOM 1055 N N . LEU A 1 132 ? 26.509 -1.609 -29.072 1.00 92.75 132 LEU A N 1
ATOM 1056 C CA . LEU A 1 132 ? 27.015 -2.740 -29.840 1.00 92.75 132 LEU A CA 1
ATOM 1057 C C . LEU A 1 132 ? 28.182 -3.404 -29.108 1.00 92.75 132 LEU A C 1
ATOM 1059 O O . LEU A 1 132 ? 29.108 -2.727 -28.665 1.00 92.75 132 LEU A O 1
ATOM 1063 N N . MET A 1 133 ? 28.169 -4.733 -29.043 1.00 93.62 133 MET A N 1
ATOM 1064 C CA . MET A 1 133 ? 29.293 -5.540 -28.565 1.00 93.62 133 MET A CA 1
ATOM 1065 C C . MET A 1 133 ? 29.830 -6.352 -29.734 1.00 93.62 133 MET A C 1
ATOM 1067 O O . MET A 1 133 ? 29.179 -7.283 -30.200 1.00 93.62 133 MET A O 1
ATOM 1071 N N . VAL A 1 134 ? 31.009 -5.984 -30.227 1.00 94.50 134 VAL A N 1
ATOM 1072 C CA . VAL A 1 134 ? 31.625 -6.624 -31.391 1.00 94.50 134 VAL A CA 1
ATOM 1073 C C . VAL A 1 134 ? 32.802 -7.469 -30.928 1.00 94.50 134 VAL A C 1
ATOM 1075 O O . VAL A 1 134 ? 33.788 -6.948 -30.413 1.00 94.50 134 VAL A O 1
ATOM 1078 N N . PHE A 1 135 ? 32.715 -8.779 -31.132 1.00 94.88 135 PHE A N 1
ATOM 1079 C CA . PHE A 1 135 ? 33.797 -9.720 -30.849 1.00 94.88 135 PHE A CA 1
ATOM 1080 C C . PHE A 1 135 ? 34.619 -9.957 -32.120 1.00 94.88 135 PHE A C 1
ATOM 1082 O O . PHE A 1 135 ? 34.318 -10.849 -32.911 1.00 94.88 135 PHE A O 1
ATOM 1089 N N . ALA A 1 136 ? 35.661 -9.154 -32.329 1.00 94.38 136 ALA A N 1
ATOM 1090 C CA . ALA A 1 136 ? 36.489 -9.167 -33.535 1.00 94.38 136 ALA A CA 1
ATOM 1091 C C . ALA A 1 136 ? 37.563 -10.277 -33.497 1.00 94.38 136 ALA A C 1
ATOM 1093 O O . ALA A 1 136 ? 38.757 -10.020 -33.645 1.00 94.38 136 ALA A O 1
ATOM 1094 N N . ASP A 1 137 ? 37.146 -11.525 -33.254 1.00 93.38 137 ASP A N 1
ATOM 1095 C CA . ASP A 1 137 ? 38.003 -12.714 -33.329 1.00 93.38 137 ASP A CA 1
ATOM 1096 C C . ASP A 1 137 ? 37.167 -13.990 -33.521 1.00 93.38 137 ASP A C 1
ATOM 1098 O O . ASP A 1 137 ? 36.292 -14.310 -32.711 1.00 93.38 137 ASP A O 1
ATOM 1102 N N . LYS A 1 138 ? 37.485 -14.783 -34.555 1.00 90.81 138 LYS A N 1
ATOM 1103 C CA . LYS A 1 138 ? 36.764 -16.030 -34.881 1.00 90.81 138 LYS A CA 1
ATOM 1104 C C . LYS A 1 138 ? 36.716 -17.042 -33.733 1.00 90.81 138 LYS A C 1
ATOM 1106 O O . LYS A 1 138 ? 35.852 -17.914 -33.703 1.00 90.81 138 LYS A O 1
ATOM 1111 N N . ARG A 1 139 ? 37.643 -16.967 -32.771 1.00 92.75 139 ARG A N 1
ATOM 1112 C CA . ARG A 1 139 ? 37.673 -17.871 -31.616 1.00 92.75 139 ARG A CA 1
ATOM 1113 C C . ARG A 1 139 ? 36.438 -17.707 -30.733 1.00 92.75 139 ARG A C 1
ATOM 1115 O O . ARG A 1 139 ? 36.034 -18.702 -30.140 1.00 92.75 139 ARG A O 1
ATOM 1122 N N . PHE A 1 140 ? 35.814 -16.528 -30.677 1.00 92.56 140 PHE A N 1
ATOM 1123 C CA . PHE A 1 140 ? 34.573 -16.328 -29.918 1.00 92.56 140 PHE A CA 1
ATOM 1124 C C . PHE A 1 140 ? 33.388 -17.134 -30.471 1.00 92.56 140 PHE A C 1
ATOM 1126 O O . PHE A 1 140 ? 32.484 -17.458 -29.708 1.00 92.56 140 PHE A O 1
ATOM 1133 N N . ALA A 1 141 ? 33.413 -17.533 -31.749 1.00 89.12 141 ALA A N 1
ATOM 1134 C CA . ALA A 1 141 ? 32.373 -18.375 -32.344 1.00 89.12 141 ALA A CA 1
ATOM 1135 C C . ALA A 1 141 ? 32.438 -19.844 -31.881 1.00 89.12 141 ALA A C 1
ATOM 1137 O O . ALA A 1 141 ? 31.469 -20.588 -32.020 1.00 89.12 141 ALA A O 1
ATOM 1138 N N . ARG A 1 142 ? 33.568 -20.291 -31.313 1.00 90.00 142 ARG A N 1
ATOM 1139 C CA . ARG A 1 142 ? 33.723 -21.678 -30.860 1.00 90.00 142 ARG A CA 1
ATOM 1140 C C . ARG A 1 142 ? 32.889 -21.945 -29.608 1.00 90.00 142 ARG A C 1
ATOM 1142 O O . ARG A 1 142 ? 32.924 -21.161 -28.659 1.00 90.00 142 ARG A O 1
ATOM 1149 N N . ALA A 1 143 ? 32.224 -23.099 -29.559 1.00 86.88 143 ALA A N 1
ATOM 1150 C CA . ALA A 1 143 ? 31.349 -23.485 -28.449 1.00 86.88 143 ALA A CA 1
ATOM 1151 C C . ALA A 1 143 ? 32.044 -23.447 -27.072 1.00 86.88 143 ALA A C 1
ATOM 1153 O O . ALA A 1 143 ? 31.445 -22.981 -26.104 1.00 86.88 143 ALA A O 1
ATOM 1154 N N . ASP A 1 144 ? 33.324 -23.842 -26.997 1.00 84.88 144 ASP A N 1
ATOM 1155 C CA . ASP A 1 144 ? 34.119 -23.845 -25.757 1.00 84.88 144 ASP A CA 1
ATOM 1156 C C . ASP A 1 144 ? 34.346 -22.448 -25.155 1.00 84.88 144 ASP A C 1
ATOM 1158 O O . ASP A 1 144 ? 34.605 -22.327 -23.959 1.00 84.88 144 ASP A O 1
ATOM 1162 N N . LYS A 1 145 ? 34.230 -21.396 -25.973 1.00 89.56 145 LYS A N 1
ATOM 1163 C CA . LYS A 1 145 ? 34.389 -19.991 -25.573 1.00 89.56 145 LYS A CA 1
ATOM 1164 C C . LYS A 1 145 ? 33.047 -19.289 -25.467 1.00 89.56 145 LYS A C 1
ATOM 1166 O O . LYS A 1 145 ? 32.754 -18.700 -24.430 1.00 89.56 145 LYS A O 1
ATOM 1171 N N . ARG A 1 146 ? 32.195 -19.426 -26.488 1.00 88.62 146 ARG A N 1
ATOM 1172 C CA . ARG A 1 146 ? 30.849 -18.839 -26.518 1.00 88.62 146 ARG A CA 1
ATOM 1173 C C . ARG A 1 146 ? 30.029 -19.247 -25.295 1.00 88.62 146 ARG A C 1
ATOM 1175 O O . ARG A 1 146 ? 29.448 -18.387 -24.644 1.00 88.62 146 ARG A O 1
ATOM 1182 N N . GLY A 1 147 ? 30.072 -20.529 -24.922 1.00 89.12 147 GLY A N 1
ATOM 1183 C CA . GLY A 1 147 ? 29.353 -21.051 -23.755 1.00 89.12 147 GLY A CA 1
ATOM 1184 C C . GLY A 1 147 ? 29.851 -20.525 -22.402 1.00 89.12 147 GLY A C 1
ATOM 1185 O O . GLY A 1 147 ? 29.198 -20.747 -21.387 1.00 89.12 147 GLY A O 1
ATOM 1186 N N . LYS A 1 148 ? 30.998 -19.835 -22.363 1.00 90.69 148 LYS A N 1
ATOM 1187 C CA . LYS A 1 148 ? 31.573 -19.232 -21.149 1.00 90.69 148 LYS A CA 1
ATOM 1188 C C . LYS A 1 148 ? 31.256 -17.738 -21.013 1.00 90.69 148 LYS A C 1
ATOM 1190 O O . LYS A 1 148 ? 31.597 -17.151 -19.988 1.00 90.69 148 LYS A O 1
ATOM 1195 N N . LEU A 1 149 ? 30.622 -17.117 -22.011 1.00 91.75 149 LEU A N 1
ATOM 1196 C CA . LEU A 1 149 ? 30.107 -15.751 -21.893 1.00 91.75 149 LEU A CA 1
ATOM 1197 C C . LEU A 1 149 ? 28.843 -15.728 -21.010 1.00 91.75 149 LEU A C 1
ATOM 1199 O O . LEU A 1 149 ? 28.161 -16.742 -20.888 1.00 91.75 149 LEU A O 1
ATOM 1203 N N . PRO A 1 150 ? 28.475 -14.597 -20.391 1.00 90.81 150 PRO A N 1
ATOM 1204 C CA . PRO A 1 150 ? 27.196 -14.465 -19.697 1.00 90.81 150 PRO A CA 1
ATOM 1205 C C . PRO A 1 150 ? 25.999 -14.797 -20.599 1.00 90.81 150 PRO A C 1
ATOM 1207 O O . PRO A 1 150 ? 25.978 -14.417 -21.769 1.00 90.81 150 PRO A O 1
ATOM 1210 N N . ARG A 1 151 ? 24.976 -15.457 -20.040 1.00 89.94 151 ARG A N 1
ATOM 1211 C CA . ARG A 1 151 ? 23.788 -15.915 -20.786 1.00 89.94 151 ARG A CA 1
ATOM 1212 C C . ARG A 1 151 ? 23.106 -14.794 -21.579 1.00 89.94 151 ARG A C 1
ATOM 1214 O O . ARG A 1 151 ? 22.784 -14.993 -22.741 1.00 89.94 151 ARG A O 1
ATOM 1221 N N . TRP A 1 152 ? 22.974 -13.606 -20.991 1.00 87.81 152 TRP A N 1
ATOM 1222 C CA . TRP A 1 152 ? 22.354 -12.456 -21.655 1.00 87.81 152 TRP A CA 1
ATOM 1223 C C . TRP A 1 152 ? 23.135 -11.983 -22.894 1.00 87.81 152 TRP A C 1
ATOM 1225 O O . TRP A 1 152 ? 22.524 -11.518 -23.848 1.00 87.81 152 TRP A O 1
ATOM 1235 N N . ILE A 1 153 ? 24.466 -12.141 -22.922 1.00 90.19 153 ILE A N 1
ATOM 1236 C CA . ILE A 1 153 ? 25.272 -11.877 -24.125 1.00 90.19 153 ILE A CA 1
ATOM 1237 C C . ILE A 1 153 ? 25.028 -12.988 -25.145 1.00 90.19 153 ILE A C 1
ATOM 1239 O O . ILE A 1 153 ? 24.792 -12.704 -26.314 1.00 90.19 153 ILE A O 1
ATOM 1243 N N . GLN A 1 154 ? 25.056 -14.252 -24.704 1.00 90.00 154 GLN A N 1
ATOM 1244 C CA . GLN A 1 154 ? 24.851 -15.406 -25.586 1.00 90.00 154 GLN A CA 1
ATOM 1245 C C . GLN A 1 154 ? 23.505 -15.345 -26.320 1.00 90.00 154 GLN A C 1
ATOM 1247 O O . GLN A 1 154 ? 23.462 -15.626 -27.512 1.00 90.00 154 GLN A O 1
ATOM 1252 N N . GLU A 1 155 ? 22.437 -14.921 -25.640 1.00 88.44 155 GLU A N 1
ATOM 1253 C CA . GLU A 1 155 ? 21.088 -14.768 -26.211 1.00 88.44 155 GLU A CA 1
ATOM 1254 C C . GLU A 1 155 ? 21.031 -13.768 -27.381 1.00 88.44 155 GLU A C 1
ATOM 1256 O O . GLU A 1 155 ? 20.133 -13.854 -28.214 1.00 88.44 155 GLU A O 1
ATOM 1261 N N . HIS A 1 156 ? 22.007 -12.860 -27.484 1.00 85.94 156 HIS A N 1
ATOM 1262 C CA . HIS A 1 156 ? 22.093 -11.850 -28.545 1.00 85.94 156 HIS A CA 1
ATOM 1263 C C . HIS A 1 156 ? 23.137 -12.194 -29.624 1.00 85.94 156 HIS A C 1
ATOM 1265 O O . HIS A 1 156 ? 23.221 -11.514 -30.649 1.00 85.94 156 HIS A O 1
ATOM 1271 N N . ILE A 1 157 ? 23.908 -13.271 -29.435 1.00 86.62 157 ILE A N 1
ATOM 1272 C CA . ILE A 1 157 ? 24.807 -13.833 -30.450 1.00 86.62 157 ILE A CA 1
ATOM 1273 C C . ILE A 1 157 ? 24.020 -14.889 -31.241 1.00 86.62 157 ILE A C 1
ATOM 1275 O O . ILE A 1 157 ? 24.180 -16.094 -31.042 1.00 86.62 157 ILE A O 1
ATOM 1279 N N . SER A 1 158 ? 23.131 -14.420 -32.118 1.00 85.69 158 SER A N 1
ATOM 1280 C CA . SER A 1 158 ? 22.374 -15.273 -33.041 1.00 85.69 158 SER A CA 1
ATOM 1281 C C . SER A 1 158 ? 23.261 -15.805 -34.168 1.00 85.69 158 SER A C 1
ATOM 1283 O O . SER A 1 158 ? 24.293 -15.213 -34.485 1.00 85.69 158 SER A O 1
ATOM 1285 N N . ASP A 1 159 ? 22.839 -16.889 -34.824 1.00 83.38 159 ASP A N 1
ATOM 1286 C CA . ASP A 1 159 ? 23.585 -17.455 -35.957 1.00 83.38 159 ASP A CA 1
ATOM 1287 C C . ASP A 1 159 ? 23.739 -16.460 -37.120 1.00 83.38 159 ASP A C 1
ATOM 1289 O O . ASP A 1 159 ? 24.760 -16.467 -37.801 1.00 83.38 159 ASP A O 1
ATOM 1293 N N . ALA A 1 160 ? 22.783 -15.538 -37.280 1.00 84.94 160 ALA A N 1
ATOM 1294 C CA . ALA A 1 160 ? 22.849 -14.448 -38.255 1.00 84.94 160 ALA A CA 1
ATOM 1295 C C . ALA A 1 160 ? 23.926 -13.394 -37.938 1.00 84.94 160 ALA A C 1
ATOM 1297 O O . ALA A 1 160 ? 24.280 -12.615 -38.814 1.00 84.94 160 ALA A O 1
ATOM 1298 N N . ASN A 1 161 ? 24.443 -13.362 -36.706 1.00 87.94 161 ASN A N 1
ATOM 1299 C CA . ASN A 1 161 ? 25.462 -12.416 -36.246 1.00 87.94 161 ASN A CA 1
ATOM 1300 C C . ASN A 1 161 ? 26.831 -13.087 -36.017 1.00 87.94 161 ASN A C 1
ATOM 1302 O O . ASN A 1 161 ? 27.717 -12.507 -35.385 1.00 87.94 161 ASN A O 1
ATOM 1306 N N . LEU A 1 162 ? 27.016 -14.317 -36.502 1.00 88.94 162 LEU A N 1
ATOM 1307 C CA . LEU A 1 162 ? 28.270 -15.061 -36.404 1.00 88.94 162 LEU A CA 1
ATOM 1308 C C . LEU A 1 162 ? 29.049 -15.008 -37.714 1.00 88.94 162 LEU A C 1
ATOM 1310 O O . LEU A 1 162 ? 28.474 -15.055 -38.793 1.00 88.94 162 LEU A O 1
ATOM 1314 N N . ASN A 1 163 ? 30.381 -14.996 -37.605 1.00 89.06 163 ASN A N 1
ATOM 1315 C CA . ASN A 1 163 ? 31.303 -15.068 -38.746 1.00 89.06 163 ASN A CA 1
ATOM 1316 C C . ASN A 1 163 ? 31.057 -14.002 -39.830 1.00 89.06 163 ASN A C 1
ATOM 1318 O O . ASN A 1 163 ? 31.334 -14.246 -41.002 1.00 89.06 163 ASN A O 1
ATOM 1322 N N . LEU A 1 164 ? 30.573 -12.827 -39.424 1.00 91.50 164 LEU A N 1
ATOM 1323 C CA . LEU A 1 164 ? 30.333 -11.708 -40.324 1.00 91.50 164 LEU A CA 1
ATOM 1324 C C . LEU A 1 164 ? 31.640 -11.188 -40.927 1.00 91.50 164 LEU A C 1
ATOM 1326 O O . LEU A 1 164 ? 32.655 -11.035 -40.237 1.00 91.50 164 LEU A O 1
ATOM 1330 N N . THR A 1 165 ? 31.584 -10.841 -42.206 1.00 93.62 165 THR A N 1
ATOM 1331 C CA . THR A 1 165 ? 32.557 -9.946 -42.830 1.00 93.62 165 THR A CA 1
ATOM 1332 C C . THR A 1 165 ? 32.455 -8.544 -42.222 1.00 93.62 165 THR A C 1
ATOM 1334 O O . THR A 1 165 ? 31.469 -8.184 -41.572 1.00 93.62 165 THR A O 1
ATOM 1337 N N . VAL A 1 166 ? 33.483 -7.718 -42.433 1.00 91.94 166 VAL A N 1
ATOM 1338 C CA . VAL A 1 166 ? 33.485 -6.331 -41.938 1.00 91.94 166 VAL A CA 1
ATOM 1339 C C . VAL A 1 166 ? 32.306 -5.544 -42.517 1.00 91.94 166 VAL A C 1
ATOM 1341 O O . VAL A 1 166 ? 31.644 -4.817 -41.779 1.00 91.94 166 VAL A O 1
ATOM 1344 N N . ASP A 1 167 ? 31.997 -5.725 -43.802 1.00 93.75 167 ASP A N 1
ATOM 1345 C CA . ASP A 1 167 ? 30.896 -5.018 -44.460 1.00 93.75 167 ASP A CA 1
ATOM 1346 C C . ASP A 1 167 ? 29.529 -5.424 -43.898 1.00 93.75 167 ASP A C 1
ATOM 1348 O O . ASP A 1 167 ? 28.706 -4.556 -43.595 1.00 93.75 167 ASP A O 1
ATOM 1352 N N . GLU A 1 168 ? 29.296 -6.721 -43.679 1.00 93.00 168 GLU A N 1
ATOM 1353 C CA . GLU A 1 168 ? 28.067 -7.214 -43.043 1.00 93.00 168 GLU A CA 1
ATOM 1354 C C . GLU A 1 168 ? 27.926 -6.676 -41.617 1.00 93.00 168 GLU A C 1
ATOM 1356 O O . GLU A 1 168 ? 26.870 -6.153 -41.252 1.00 93.00 168 GLU A O 1
ATOM 1361 N N . ALA A 1 169 ? 29.004 -6.717 -40.826 1.00 92.38 169 ALA A N 1
ATOM 1362 C CA . ALA A 1 169 ? 29.011 -6.173 -39.472 1.00 92.38 169 ALA A CA 1
ATOM 1363 C C . ALA A 1 169 ? 28.692 -4.669 -39.460 1.00 92.38 169 ALA A C 1
ATOM 1365 O O . ALA A 1 169 ? 27.932 -4.200 -38.610 1.00 92.38 169 ALA A O 1
ATOM 1366 N N . VAL A 1 170 ? 29.215 -3.906 -40.426 1.00 94.12 170 VAL A N 1
ATOM 1367 C CA . VAL A 1 170 ? 28.913 -2.476 -40.582 1.00 94.12 170 VAL A CA 1
ATOM 1368 C C . VAL A 1 170 ? 27.447 -2.247 -40.955 1.00 94.12 170 VAL A C 1
ATOM 1370 O O . VAL A 1 170 ? 26.840 -1.307 -40.437 1.00 94.12 170 VAL A O 1
ATOM 1373 N N . GLN A 1 171 ? 26.852 -3.075 -41.817 1.00 92.81 171 GLN A N 1
ATOM 1374 C CA . GLN A 1 171 ? 25.432 -2.956 -42.167 1.00 92.81 171 GLN A CA 1
ATOM 1375 C C . GLN A 1 171 ? 24.525 -3.243 -40.968 1.00 92.81 171 GLN A C 1
ATOM 1377 O O . GLN A 1 171 ? 23.641 -2.437 -40.664 1.00 92.81 171 GLN A O 1
ATOM 1382 N N . VAL A 1 172 ? 24.799 -4.324 -40.232 1.00 92.31 172 VAL A N 1
ATOM 1383 C CA . VAL A 1 172 ? 24.075 -4.670 -38.998 1.00 92.31 172 VAL A CA 1
ATOM 1384 C C . VAL A 1 172 ? 24.201 -3.544 -37.969 1.00 92.31 172 VAL A C 1
ATOM 1386 O O . VAL A 1 172 ? 23.198 -3.088 -37.418 1.00 92.31 172 VAL A O 1
ATOM 1389 N N . ALA A 1 173 ? 25.415 -3.024 -37.763 1.00 93.00 173 ALA A N 1
ATOM 1390 C CA . ALA A 1 173 ? 25.671 -1.925 -36.837 1.00 93.00 173 ALA A CA 1
ATOM 1391 C C . ALA A 1 173 ? 24.920 -0.640 -37.223 1.00 93.00 173 ALA A C 1
ATOM 1393 O O . ALA A 1 173 ? 24.308 -0.002 -36.366 1.00 93.00 173 ALA A O 1
ATOM 1394 N N . LYS A 1 174 ? 24.935 -0.259 -38.508 1.00 92.00 174 LYS A N 1
ATOM 1395 C CA . LYS A 1 174 ? 24.216 0.923 -39.012 1.00 92.00 174 LYS A CA 1
ATOM 1396 C C . LYS A 1 174 ? 22.712 0.789 -38.818 1.00 92.00 174 LYS A C 1
ATOM 1398 O O . LYS A 1 174 ? 22.083 1.751 -38.381 1.00 92.00 174 LYS A O 1
ATOM 1403 N N . PHE A 1 175 ? 22.147 -0.371 -39.146 1.00 90.81 175 PHE A N 1
ATOM 1404 C CA . PHE A 1 175 ? 20.724 -0.639 -38.967 1.00 90.81 175 PHE A CA 1
ATOM 1405 C C . PHE A 1 175 ? 20.328 -0.524 -37.491 1.00 90.81 175 PHE A C 1
ATOM 1407 O O . PHE A 1 175 ? 19.45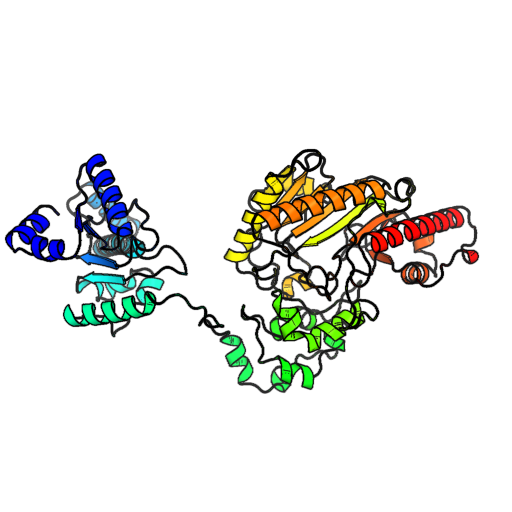8 0.278 -37.151 1.00 90.81 175 PHE A O 1
ATOM 1414 N N . PHE A 1 176 ? 21.043 -1.232 -36.612 1.00 91.06 176 PHE A N 1
ATOM 1415 C CA . PHE A 1 176 ? 20.791 -1.220 -35.173 1.00 91.06 176 PHE A CA 1
ATOM 1416 C C . PHE A 1 176 ? 20.888 0.189 -34.578 1.00 91.06 176 PHE A C 1
ATOM 1418 O O . PHE A 1 176 ? 19.960 0.650 -33.917 1.00 91.06 176 PHE A O 1
ATOM 1425 N N . LEU A 1 177 ? 21.982 0.912 -34.842 1.00 89.75 177 LEU A N 1
ATOM 1426 C CA . LEU A 1 177 ? 22.176 2.251 -34.282 1.00 89.75 177 LEU A CA 1
ATOM 1427 C C . LEU A 1 177 ? 21.124 3.240 -34.789 1.00 89.75 177 LEU A C 1
ATOM 1429 O O . LEU A 1 177 ? 20.659 4.061 -34.008 1.00 89.75 177 LEU A O 1
ATOM 1433 N N . ARG A 1 178 ? 20.703 3.160 -36.058 1.00 88.12 178 ARG A N 1
ATOM 1434 C CA . ARG A 1 178 ? 19.632 4.019 -36.595 1.00 88.12 178 ARG A CA 1
ATOM 1435 C C . ARG A 1 178 ? 18.279 3.728 -35.959 1.00 88.12 178 ARG A C 1
ATOM 1437 O O . ARG A 1 178 ? 17.540 4.671 -35.687 1.00 88.12 178 ARG A O 1
ATOM 1444 N N . GLN A 1 179 ? 17.972 2.453 -35.724 1.00 86.62 179 GLN A N 1
ATOM 1445 C CA . GLN A 1 179 ? 16.740 2.030 -35.064 1.00 86.62 179 GLN A CA 1
ATOM 1446 C C . GLN A 1 179 ? 16.704 2.503 -33.606 1.00 86.62 179 GLN A C 1
ATOM 1448 O O . GLN A 1 179 ? 15.704 3.059 -33.165 1.00 86.62 179 GLN A O 1
ATOM 1453 N N . MET A 1 180 ? 17.809 2.338 -32.875 1.00 84.88 180 MET A N 1
ATOM 1454 C CA . MET A 1 180 ? 17.893 2.703 -31.458 1.00 84.88 180 MET A CA 1
ATOM 1455 C C . MET A 1 180 ? 18.099 4.206 -31.214 1.00 84.88 180 MET A C 1
ATOM 1457 O O . MET A 1 180 ? 17.791 4.695 -30.131 1.00 84.88 180 MET A O 1
ATOM 1461 N N . ALA A 1 181 ? 18.607 4.951 -32.201 1.00 80.69 181 ALA A N 1
ATOM 1462 C CA . ALA A 1 181 ? 18.763 6.407 -32.131 1.00 80.69 181 ALA A CA 1
ATOM 1463 C C . ALA A 1 181 ? 17.453 7.180 -32.347 1.00 80.69 181 ALA A C 1
ATOM 1465 O O . ALA A 1 181 ? 17.446 8.403 -32.207 1.00 80.69 181 ALA A O 1
ATOM 1466 N N . GLN A 1 182 ? 16.354 6.499 -32.690 1.00 80.75 182 GLN A N 1
ATOM 1467 C CA . GLN A 1 182 ? 15.047 7.146 -32.730 1.00 80.75 182 GLN A CA 1
ATOM 1468 C C . GLN A 1 182 ? 14.653 7.601 -31.318 1.00 80.75 182 GLN A C 1
ATOM 1470 O O . GLN A 1 182 ? 14.947 6.892 -30.349 1.00 80.75 182 GLN A O 1
ATOM 1475 N N . PRO A 1 183 ? 13.982 8.761 -31.168 1.00 62.47 183 PRO A N 1
ATOM 1476 C CA . PRO A 1 183 ? 13.401 9.141 -29.893 1.00 62.47 183 PRO A CA 1
ATOM 1477 C C . PRO A 1 183 ? 12.565 7.976 -29.384 1.00 62.47 183 PRO A C 1
ATOM 1479 O O . PRO A 1 183 ? 11.766 7.417 -30.137 1.00 62.47 183 PRO A O 1
ATOM 1482 N N . PHE A 1 184 ? 12.740 7.614 -28.116 1.00 51.97 184 PHE A N 1
ATOM 1483 C CA . PHE A 1 184 ? 11.905 6.609 -27.476 1.00 51.97 184 PHE A CA 1
ATOM 1484 C C . PHE A 1 184 ? 10.493 7.190 -27.324 1.00 51.97 184 PHE A C 1
ATOM 1486 O O . PHE A 1 184 ? 10.098 7.672 -26.265 1.00 51.97 184 PHE A O 1
ATOM 1493 N N . HIS A 1 185 ? 9.732 7.225 -28.415 1.00 44.97 185 HIS A N 1
ATOM 1494 C CA . HIS A 1 185 ? 8.290 7.353 -28.362 1.00 44.97 185 HIS A CA 1
ATOM 1495 C C . HIS A 1 185 ? 7.848 6.075 -27.696 1.00 44.97 185 HIS A C 1
ATOM 1497 O O . HIS A 1 185 ? 7.952 5.037 -28.333 1.00 44.97 185 HIS A O 1
ATOM 1503 N N . LYS A 1 186 ? 7.437 6.127 -26.422 1.00 40.59 186 LYS A N 1
ATOM 1504 C CA . LYS A 1 186 ? 6.679 5.028 -25.824 1.00 40.59 186 LYS A CA 1
ATOM 1505 C C . LYS A 1 186 ? 5.541 4.724 -26.802 1.00 40.59 186 LYS A C 1
ATOM 1507 O O . LYS A 1 186 ? 4.605 5.524 -26.857 1.00 40.59 186 LYS A O 1
ATOM 1512 N N . PRO A 1 187 ? 5.559 3.613 -27.555 1.00 35.69 187 PRO A N 1
ATOM 1513 C CA . PRO A 1 187 ? 4.289 3.038 -27.917 1.00 35.69 187 PRO A CA 1
ATOM 1514 C C . PRO A 1 187 ? 3.688 2.593 -26.579 1.00 35.69 187 PRO A C 1
ATOM 1516 O O . PRO A 1 187 ? 4.400 2.145 -25.671 1.00 35.69 187 PRO A O 1
ATOM 1519 N N . ALA A 1 188 ? 2.383 2.758 -26.413 1.00 36.50 188 ALA A N 1
ATOM 1520 C CA . ALA A 1 188 ? 1.693 1.967 -25.411 1.00 36.50 188 ALA A CA 1
ATOM 1521 C C . ALA A 1 188 ? 2.079 0.486 -25.634 1.00 36.50 188 ALA A C 1
ATOM 1523 O O . ALA A 1 188 ? 2.090 0.032 -26.776 1.00 36.50 188 ALA A O 1
ATOM 1524 N N . ALA A 1 189 ? 2.421 -0.213 -24.549 1.00 37.53 189 ALA A N 1
ATOM 1525 C CA . ALA A 1 189 ? 2.920 -1.593 -24.467 1.00 37.53 189 ALA A CA 1
ATOM 1526 C C . ALA A 1 189 ? 4.445 -1.808 -24.627 1.00 37.53 189 ALA A C 1
ATOM 1528 O O . ALA A 1 189 ? 5.046 -1.652 -25.690 1.00 37.53 189 ALA A O 1
ATOM 1529 N N . MET A 1 190 ? 5.070 -2.267 -23.534 1.00 33.69 190 MET A N 1
ATOM 1530 C CA . MET A 1 190 ? 6.369 -2.946 -23.566 1.00 33.69 190 MET A CA 1
ATOM 1531 C C . MET A 1 190 ? 6.241 -4.302 -24.299 1.00 33.69 190 MET A C 1
ATOM 1533 O O . MET A 1 190 ? 5.229 -4.979 -24.141 1.00 33.69 190 MET A O 1
ATOM 1537 N N . PRO A 1 191 ? 7.268 -4.778 -25.031 1.00 32.59 191 PRO A N 1
ATOM 1538 C CA . PRO A 1 191 ? 7.198 -6.011 -25.821 1.00 32.59 191 PRO A CA 1
ATOM 1539 C C . PRO A 1 191 ? 7.431 -7.300 -25.014 1.00 32.59 191 PRO A C 1
ATOM 1541 O O . PRO A 1 191 ? 7.592 -8.366 -25.602 1.00 32.59 191 PRO A O 1
ATOM 1544 N N . PHE A 1 192 ? 7.391 -7.254 -23.681 1.00 38.94 192 PHE A N 1
ATOM 1545 C CA . PHE A 1 192 ? 7.005 -8.439 -22.918 1.00 38.94 192 PHE A CA 1
ATOM 1546 C C . PHE A 1 192 ? 5.488 -8.413 -22.823 1.00 38.94 192 PHE A C 1
ATOM 1548 O O . PHE A 1 192 ? 4.934 -8.004 -21.809 1.00 38.94 192 PHE A O 1
ATOM 1555 N N . SER A 1 193 ? 4.803 -8.800 -23.902 1.00 45.06 193 SER A N 1
ATOM 1556 C CA . SER A 1 193 ? 3.372 -9.065 -23.775 1.00 45.06 193 SER A CA 1
ATOM 1557 C C . SER A 1 193 ? 3.168 -10.061 -22.643 1.00 45.06 193 SER A C 1
ATOM 1559 O O . SER A 1 193 ? 3.982 -10.984 -22.543 1.00 45.06 193 SER A O 1
ATOM 1561 N N . ASN A 1 194 ? 2.095 -9.923 -21.869 1.00 61.75 194 ASN A N 1
ATOM 1562 C CA . ASN A 1 194 ? 1.674 -10.910 -20.885 1.00 61.75 194 ASN A CA 1
ATOM 1563 C C . ASN A 1 194 ? 1.406 -12.257 -21.594 1.00 61.75 194 ASN A C 1
ATOM 1565 O O . ASN A 1 194 ? 0.292 -12.565 -22.016 1.00 61.75 194 ASN A O 1
ATOM 1569 N N . THR A 1 195 ? 2.467 -13.037 -21.843 1.00 62.53 195 THR A N 1
ATOM 1570 C CA . THR A 1 195 ? 2.427 -14.264 -22.650 1.00 62.53 195 THR A CA 1
ATOM 1571 C C . THR A 1 195 ? 1.488 -15.271 -22.015 1.00 62.53 195 THR A C 1
ATOM 1573 O O . THR A 1 195 ? 0.799 -15.986 -22.732 1.00 62.53 195 THR A O 1
ATOM 1576 N N . HIS A 1 196 ? 1.398 -15.264 -20.685 1.00 74.44 196 HIS A N 1
ATOM 1577 C CA . HIS A 1 196 ? 0.449 -16.070 -19.942 1.00 74.44 196 HIS A CA 1
ATOM 1578 C C . HIS A 1 196 ? -1.003 -15.686 -20.255 1.00 74.44 196 HIS A C 1
ATOM 1580 O O . HIS A 1 196 ? -1.782 -16.571 -20.598 1.00 74.44 196 HIS A O 1
ATOM 1586 N N . ASN A 1 197 ? -1.358 -14.393 -20.272 1.00 79.12 197 ASN A N 1
ATOM 1587 C CA . ASN A 1 197 ? -2.705 -13.983 -20.688 1.00 79.12 197 ASN A CA 1
ATOM 1588 C C . ASN A 1 197 ? -2.998 -14.381 -22.149 1.00 79.12 197 ASN A C 1
ATOM 1590 O O . ASN A 1 197 ? -4.062 -14.905 -22.466 1.00 79.12 197 ASN A O 1
ATOM 1594 N N . LYS A 1 198 ? -2.007 -14.280 -23.046 1.00 82.69 198 LYS A N 1
ATOM 1595 C CA . LYS A 1 198 ? -2.140 -14.795 -24.425 1.00 82.69 198 LYS A CA 1
ATOM 1596 C C . LYS A 1 198 ? -2.400 -16.304 -24.496 1.00 82.69 198 LYS A C 1
ATOM 1598 O O . LYS A 1 198 ? -2.995 -16.761 -25.469 1.00 82.69 198 LYS A O 1
ATOM 1603 N N . HIS A 1 199 ? -1.938 -17.086 -23.519 1.00 85.50 199 HIS A N 1
ATOM 1604 C CA . HIS A 1 199 ? -2.264 -18.509 -23.416 1.00 85.50 199 HIS A CA 1
ATOM 1605 C C . HIS A 1 199 ? -3.688 -18.728 -22.893 1.00 85.50 199 HIS A C 1
ATOM 1607 O O . HIS A 1 199 ? -4.396 -19.536 -23.487 1.00 85.50 199 HIS A O 1
ATOM 1613 N N . LYS A 1 200 ? -4.129 -17.974 -21.878 1.00 86.25 200 LYS A N 1
ATOM 1614 C CA . LYS A 1 200 ? -5.509 -18.021 -21.354 1.00 86.25 200 LYS A CA 1
ATOM 1615 C C . LYS A 1 200 ? -6.555 -17.680 -22.412 1.00 86.25 200 LYS A C 1
ATOM 1617 O O . LYS A 1 200 ? -7.597 -18.320 -22.503 1.00 86.25 200 LYS A O 1
ATOM 1622 N N . LEU A 1 201 ? -6.253 -16.716 -23.283 1.00 89.19 201 LEU A N 1
ATOM 1623 C CA . LEU A 1 201 ? -7.128 -16.330 -24.396 1.00 89.19 201 LEU A CA 1
ATOM 1624 C C . LEU A 1 201 ? -7.281 -17.416 -25.478 1.00 89.19 201 LEU A C 1
ATOM 1626 O O . LEU A 1 201 ? -8.096 -17.253 -26.384 1.00 89.19 201 LEU A O 1
ATOM 1630 N N . LYS A 1 202 ? -6.528 -18.525 -25.406 1.00 93.12 202 LYS A N 1
ATOM 1631 C CA . LYS A 1 202 ? -6.768 -19.711 -26.247 1.00 93.12 202 LYS A CA 1
ATOM 1632 C C . LYS A 1 202 ? -7.944 -20.558 -25.754 1.00 93.12 202 LYS A C 1
ATOM 1634 O O . LYS A 1 202 ? -8.458 -21.350 -26.537 1.00 93.12 202 LYS A O 1
ATOM 1639 N N . PHE A 1 203 ? -8.340 -20.396 -24.494 1.00 94.19 203 PHE A N 1
ATOM 1640 C CA . PHE A 1 203 ? -9.491 -21.051 -23.882 1.00 94.19 203 PHE A CA 1
ATOM 1641 C C . PHE A 1 203 ? -10.693 -20.103 -23.872 1.00 94.19 203 PHE A C 1
ATOM 1643 O O . PHE A 1 203 ? -10.553 -18.871 -23.852 1.00 94.19 203 PHE A O 1
ATOM 1650 N N . SER A 1 204 ? -11.894 -20.672 -23.899 1.00 96.19 204 SER A N 1
ATOM 1651 C CA . SER A 1 204 ? -13.141 -19.916 -23.819 1.00 96.19 204 SER A CA 1
ATOM 1652 C C . SER A 1 204 ? -13.256 -19.158 -22.491 1.00 96.19 204 SER A C 1
ATOM 1654 O O . SER A 1 204 ? -12.553 -19.431 -21.519 1.00 96.19 204 SER A O 1
ATOM 1656 N N . ALA A 1 205 ? -14.135 -18.152 -22.447 1.00 95.75 205 ALA A N 1
ATOM 1657 C CA . ALA A 1 205 ? -14.366 -17.399 -21.214 1.00 95.75 205 ALA A CA 1
ATOM 1658 C C . ALA A 1 205 ? -14.961 -18.277 -20.105 1.00 95.75 205 ALA A C 1
ATOM 1660 O O . ALA A 1 205 ? -14.696 -18.017 -18.942 1.00 95.75 205 ALA A O 1
ATOM 1661 N N . GLU A 1 206 ? -15.729 -19.305 -20.473 1.00 96.50 206 GLU A N 1
ATOM 1662 C CA . GLU A 1 206 ? -16.348 -20.258 -19.548 1.00 96.50 206 GLU A CA 1
ATOM 1663 C C . GLU A 1 206 ? -15.311 -21.199 -18.922 1.00 96.50 206 GLU A C 1
ATOM 1665 O O . GLU A 1 206 ? -15.388 -21.468 -17.729 1.00 96.50 206 GLU A O 1
ATOM 1670 N N . GLU A 1 207 ? -14.318 -21.651 -19.696 1.00 96.31 207 GLU A N 1
ATOM 1671 C CA . GLU A 1 207 ? -13.244 -22.532 -19.208 1.00 96.31 207 GLU A CA 1
ATOM 1672 C C . GLU A 1 207 ? -12.316 -21.852 -18.192 1.00 96.31 207 GLU A C 1
ATOM 1674 O O . GLU A 1 207 ? -11.758 -22.523 -17.329 1.00 96.31 207 GLU A O 1
ATOM 1679 N N . GLU A 1 208 ? -12.146 -20.533 -18.292 1.00 96.75 208 GLU A N 1
ATOM 1680 C CA . GLU A 1 208 ? -11.275 -19.743 -17.406 1.00 96.75 208 GLU A CA 1
ATOM 1681 C C . GLU A 1 208 ? -12.067 -18.986 -16.325 1.00 96.75 208 GLU A C 1
ATOM 1683 O O . GLU A 1 208 ? -11.479 -18.355 -15.448 1.00 96.75 208 GLU A O 1
ATOM 1688 N N . PHE A 1 209 ? -13.404 -19.046 -16.355 1.00 97.75 209 PHE A N 1
ATOM 1689 C CA . PHE A 1 209 ? -14.237 -18.418 -15.334 1.00 97.75 209 PHE A CA 1
ATOM 1690 C C . PHE A 1 209 ? -14.032 -19.114 -13.975 1.00 97.75 209 PHE A C 1
ATOM 1692 O O . PHE A 1 209 ? -14.122 -20.342 -13.898 1.00 97.75 209 PHE A O 1
ATOM 1699 N N . PRO A 1 210 ? -13.792 -18.370 -12.879 1.00 97.25 210 PRO A N 1
ATOM 1700 C CA . PRO A 1 210 ? -13.533 -18.980 -11.579 1.00 97.25 210 PRO A CA 1
ATOM 1701 C C . PRO A 1 210 ? -14.785 -19.650 -10.990 1.00 97.25 210 PRO A C 1
ATOM 1703 O O . PRO A 1 210 ? -15.890 -19.10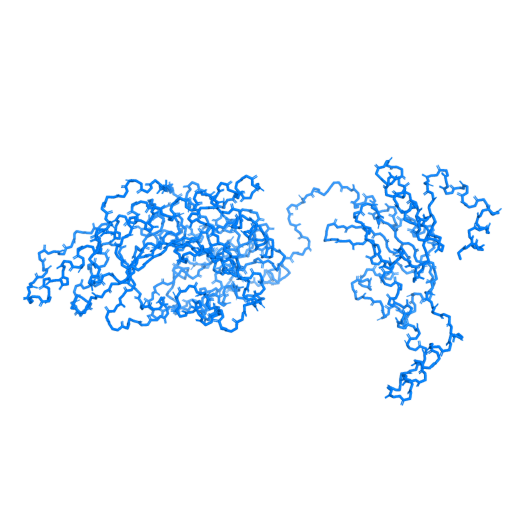8 -11.054 1.00 97.25 210 PRO A O 1
ATOM 1706 N N . ASP A 1 211 ? -14.607 -20.796 -10.324 1.00 97.12 211 ASP A N 1
ATOM 1707 C CA . ASP A 1 211 ? -15.655 -21.378 -9.475 1.00 97.12 211 ASP A CA 1
ATOM 1708 C C . ASP A 1 211 ? -15.768 -20.583 -8.168 1.00 97.12 211 ASP A C 1
ATOM 1710 O O . ASP A 1 211 ? -14.904 -20.655 -7.291 1.00 97.12 211 ASP A O 1
ATOM 1714 N N . LEU A 1 212 ? -16.859 -19.826 -8.052 1.00 96.75 212 LEU A N 1
ATOM 1715 C CA . LEU A 1 212 ? -17.172 -18.972 -6.906 1.00 96.75 212 LEU A CA 1
ATOM 1716 C C . LEU A 1 212 ? -18.374 -19.483 -6.090 1.00 96.75 212 LEU A C 1
ATOM 1718 O O . LEU A 1 212 ? -18.961 -18.743 -5.300 1.00 96.75 212 LEU A O 1
ATOM 1722 N N . SER A 1 213 ? -18.770 -20.748 -6.272 1.00 94.44 213 SER A N 1
ATOM 1723 C CA . SER A 1 213 ? -20.010 -21.319 -5.718 1.00 94.44 213 SER A CA 1
ATOM 1724 C C . SER A 1 213 ? -20.113 -21.294 -4.186 1.00 94.44 213 SER A C 1
ATOM 1726 O O . SER A 1 213 ? -21.217 -21.344 -3.640 1.00 94.44 213 SER A O 1
ATOM 1728 N N . LYS A 1 214 ? -18.981 -21.211 -3.476 1.00 94.06 214 LYS A N 1
ATOM 1729 C CA . LYS A 1 214 ? -18.903 -21.196 -2.002 1.00 94.06 214 LYS A CA 1
ATOM 1730 C C . LYS A 1 214 ? -18.317 -19.896 -1.449 1.00 94.06 214 LYS A C 1
ATOM 1732 O O . LYS A 1 214 ? -17.907 -19.854 -0.288 1.00 94.06 214 LYS A O 1
ATOM 1737 N N . HIS A 1 215 ? -18.261 -18.850 -2.268 1.00 96.38 215 HIS A N 1
ATOM 1738 C CA . HIS A 1 215 ? -17.566 -17.614 -1.937 1.00 96.38 215 HIS A CA 1
ATOM 1739 C C . HIS A 1 215 ? -18.518 -16.552 -1.389 1.00 96.38 215 HIS A C 1
ATOM 1741 O O . HIS A 1 215 ? -19.637 -16.364 -1.855 1.00 96.38 215 HIS A O 1
ATOM 1747 N N . ASN A 1 216 ? -18.041 -15.826 -0.388 1.00 94.75 216 ASN A N 1
ATOM 1748 C CA . ASN A 1 216 ? -18.714 -14.728 0.281 1.00 94.75 216 ASN A CA 1
ATOM 1749 C C . ASN A 1 216 ? -17.732 -13.562 0.474 1.00 94.75 216 ASN A C 1
ATOM 1751 O O . ASN A 1 216 ? -17.261 -13.270 1.576 1.00 94.75 216 ASN A O 1
ATOM 1755 N N . ASN A 1 217 ? -17.421 -12.906 -0.639 1.00 96.31 217 ASN A N 1
ATOM 1756 C CA . ASN A 1 217 ? -16.682 -11.650 -0.701 1.00 96.31 217 ASN A CA 1
ATOM 1757 C C . ASN A 1 217 ? -17.352 -10.717 -1.729 1.00 96.31 217 ASN A C 1
ATOM 1759 O O . ASN A 1 217 ? -18.184 -11.165 -2.520 1.00 96.31 217 ASN A O 1
ATOM 1763 N N . HIS A 1 218 ? -17.054 -9.415 -1.690 1.00 97.31 218 HIS A N 1
ATOM 1764 C CA . HIS A 1 218 ? -17.735 -8.437 -2.552 1.00 97.31 218 HIS A CA 1
ATOM 1765 C C . HIS A 1 218 ? -17.508 -8.703 -4.052 1.00 97.31 218 HIS A C 1
ATOM 1767 O O . HIS A 1 218 ? -18.456 -8.620 -4.827 1.00 97.31 218 HIS A O 1
ATOM 1773 N N . MET A 1 219 ? -16.292 -9.082 -4.458 1.00 98.44 219 MET A N 1
ATOM 1774 C CA . MET A 1 219 ? -15.956 -9.436 -5.842 1.00 98.44 219 MET A CA 1
ATOM 1775 C C . MET A 1 219 ? -16.834 -10.583 -6.354 1.00 98.44 219 MET A C 1
ATOM 1777 O O . MET A 1 219 ? -17.449 -10.449 -7.409 1.00 98.44 219 MET A O 1
ATOM 1781 N N . ALA A 1 220 ? -16.978 -11.661 -5.578 1.00 97.88 220 ALA A N 1
ATOM 1782 C CA . ALA A 1 220 ? -17.757 -12.832 -5.976 1.00 97.88 220 ALA A CA 1
ATOM 1783 C C . ALA A 1 220 ? -19.263 -12.558 -6.121 1.00 97.88 220 ALA A C 1
ATOM 1785 O O . ALA A 1 220 ? -19.940 -13.244 -6.881 1.00 97.88 220 ALA A O 1
ATOM 1786 N N . LYS A 1 221 ? -19.796 -11.538 -5.436 1.00 97.25 221 LYS A N 1
ATOM 1787 C CA . LYS A 1 221 ? -21.192 -11.097 -5.608 1.00 97.25 221 LYS A CA 1
ATOM 1788 C C . LYS A 1 221 ? -21.424 -10.320 -6.903 1.00 97.25 221 LYS A C 1
ATOM 1790 O O . LYS A 1 221 ? -22.562 -10.232 -7.356 1.00 97.25 221 LYS A O 1
ATOM 1795 N N . VAL A 1 222 ? -20.372 -9.714 -7.449 1.00 98.12 222 VAL A N 1
ATOM 1796 C CA . VAL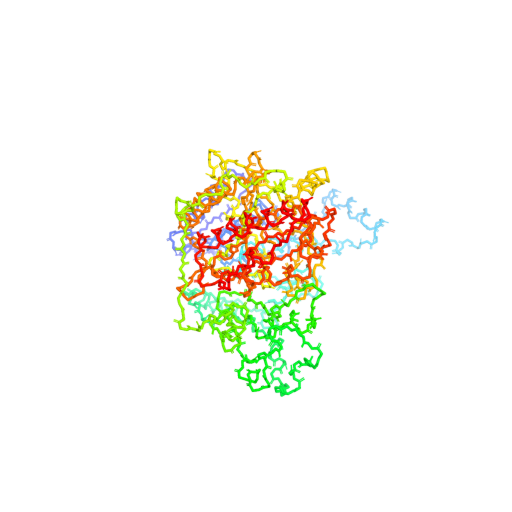 A 1 222 ? -20.441 -8.819 -8.612 1.00 98.12 222 VAL A CA 1
ATOM 1797 C C . VAL A 1 222 ? -20.010 -9.528 -9.893 1.00 98.12 222 VAL A C 1
ATOM 1799 O O . VAL A 1 222 ? -20.580 -9.274 -10.955 1.00 98.12 222 VAL A O 1
ATOM 1802 N N . LEU A 1 223 ? -19.007 -10.407 -9.822 1.00 98.44 223 LEU A N 1
ATOM 1803 C CA . LEU A 1 223 ? -18.463 -11.070 -11.000 1.00 98.44 223 LEU A CA 1
ATOM 1804 C C . LEU A 1 223 ? -19.504 -12.003 -11.635 1.00 98.44 223 LEU A C 1
ATOM 1806 O O . LEU A 1 223 ? -20.062 -12.884 -10.989 1.00 98.44 223 LEU A O 1
ATOM 1810 N N . THR A 1 224 ? -19.739 -11.826 -12.934 1.00 98.38 224 THR A N 1
ATOM 1811 C CA . THR A 1 224 ? -20.622 -12.683 -13.740 1.00 98.38 224 THR A CA 1
ATOM 1812 C C . THR A 1 224 ? -19.867 -13.215 -14.956 1.00 98.38 224 THR A C 1
ATOM 1814 O O . THR A 1 224 ? -18.917 -12.559 -15.396 1.00 98.38 224 THR A O 1
ATOM 1817 N N . PRO A 1 225 ? -20.290 -14.343 -15.562 1.00 98.06 225 PRO A N 1
ATOM 1818 C CA . PRO A 1 225 ? -19.663 -14.856 -16.783 1.00 98.06 225 PRO A CA 1
ATOM 1819 C C . PRO A 1 225 ? -19.603 -13.815 -17.909 1.00 98.06 225 PRO A C 1
ATOM 1821 O O . PRO A 1 225 ? -18.572 -13.657 -18.559 1.00 98.06 225 PRO A O 1
ATOM 1824 N N . ALA A 1 226 ? -20.672 -13.028 -18.078 1.00 98.12 226 ALA A N 1
ATOM 1825 C CA . ALA A 1 226 ? -20.723 -11.950 -19.063 1.00 98.12 226 ALA A CA 1
ATOM 1826 C C . ALA A 1 226 ? -19.719 -10.825 -18.755 1.00 98.12 226 ALA A C 1
ATOM 1828 O O . ALA A 1 226 ? -19.043 -10.340 -19.661 1.00 98.12 226 ALA A O 1
ATOM 1829 N N . LEU A 1 227 ? -19.592 -10.417 -17.486 1.00 98.12 227 LEU A N 1
ATOM 1830 C CA . LEU A 1 227 ? -18.619 -9.402 -17.075 1.00 98.12 227 LEU A CA 1
ATOM 1831 C C . LEU A 1 227 ? -17.179 -9.895 -17.277 1.00 98.12 227 LEU A C 1
ATOM 1833 O O . LEU A 1 227 ? -16.359 -9.175 -17.843 1.00 98.12 227 LEU A O 1
ATOM 1837 N N . TYR A 1 228 ? -16.894 -11.136 -16.877 1.00 98.44 228 TYR A N 1
ATOM 1838 C CA . TYR A 1 228 ? -15.587 -11.762 -17.063 1.00 98.44 228 TYR A CA 1
ATOM 1839 C C . TYR A 1 228 ? -15.209 -11.834 -18.545 1.00 98.44 228 TYR A C 1
ATOM 1841 O O . TYR A 1 228 ? -14.130 -11.392 -18.929 1.00 98.44 228 TYR A O 1
ATOM 1849 N N . GLN A 1 229 ? -16.124 -12.288 -19.406 1.00 97.56 229 GLN A N 1
ATOM 1850 C CA . GLN A 1 229 ? -15.899 -12.349 -20.850 1.00 97.56 229 GLN A CA 1
ATOM 1851 C C . GLN A 1 229 ? -15.541 -10.984 -21.458 1.00 97.56 229 GLN A C 1
ATOM 1853 O O . GLN A 1 229 ? -14.684 -10.929 -22.336 1.00 97.56 229 GLN A O 1
ATOM 1858 N N . ARG A 1 230 ? -16.170 -9.891 -21.002 1.00 97.88 230 ARG A N 1
ATOM 1859 C CA . ARG A 1 230 ? -15.894 -8.533 -21.511 1.00 97.88 230 ARG A CA 1
ATOM 1860 C C . ARG A 1 230 ? -14.557 -7.955 -21.051 1.00 97.88 230 ARG A C 1
ATOM 1862 O O . ARG A 1 230 ? -14.011 -7.103 -21.748 1.00 97.88 230 ARG A O 1
ATOM 1869 N N . LEU A 1 231 ? -14.081 -8.356 -19.873 1.00 97.81 231 LEU A N 1
ATOM 1870 C CA . LEU A 1 231 ? -12.928 -7.737 -19.215 1.00 97.81 231 LEU A CA 1
ATOM 1871 C C . LEU A 1 231 ? -11.653 -8.597 -19.246 1.00 97.81 231 LEU A C 1
ATOM 1873 O O . LEU A 1 231 ? -10.567 -8.054 -19.062 1.00 97.81 231 LEU A O 1
ATOM 1877 N N . ARG A 1 232 ? -11.747 -9.915 -19.476 1.00 95.75 232 ARG A N 1
ATOM 1878 C CA . ARG A 1 232 ? -10.603 -10.850 -19.391 1.00 95.75 232 ARG A CA 1
ATOM 1879 C C . ARG A 1 232 ? -9.481 -10.588 -20.401 1.00 95.75 232 ARG A C 1
ATOM 1881 O O . ARG A 1 232 ? -8.345 -10.988 -20.174 1.00 95.75 232 ARG A O 1
ATOM 1888 N N . ASP A 1 233 ? -9.786 -9.929 -21.517 1.00 95.38 233 ASP A N 1
ATOM 1889 C CA . ASP A 1 233 ? -8.808 -9.562 -22.547 1.00 95.38 233 ASP A CA 1
ATOM 1890 C C . ASP A 1 233 ? -8.147 -8.194 -22.296 1.00 95.38 233 ASP A C 1
ATOM 1892 O O . ASP A 1 233 ? -7.252 -7.799 -23.046 1.00 95.38 233 ASP A O 1
ATOM 1896 N N . LYS A 1 234 ? -8.575 -7.466 -21.256 1.00 96.38 234 LYS A N 1
ATOM 1897 C CA . LYS A 1 234 ? -8.036 -6.153 -20.898 1.00 96.38 234 LYS A CA 1
ATOM 1898 C C . LYS A 1 234 ? -6.801 -6.289 -20.017 1.00 96.38 234 LYS A C 1
ATOM 1900 O O . LYS A 1 234 ? -6.723 -7.138 -19.130 1.00 96.38 234 LYS A O 1
ATOM 1905 N N . GLU A 1 235 ? -5.864 -5.377 -20.232 1.00 96.06 235 GLU A N 1
ATOM 1906 C CA . GLU A 1 235 ? -4.714 -5.160 -19.365 1.00 96.06 235 GLU A CA 1
ATOM 1907 C C . GLU A 1 235 ? -4.482 -3.658 -19.180 1.00 96.06 235 GLU A C 1
ATOM 1909 O O . GLU A 1 235 ? -4.793 -2.846 -20.058 1.00 96.06 235 GLU A O 1
ATOM 1914 N N . THR A 1 236 ? -3.951 -3.280 -18.024 1.00 96.31 236 THR A N 1
ATOM 1915 C CA . THR A 1 236 ? -3.513 -1.906 -17.754 1.00 96.31 236 THR A CA 1
ATOM 1916 C C . THR A 1 236 ? -2.203 -1.605 -18.498 1.00 96.31 236 THR A C 1
ATOM 1918 O O . THR A 1 236 ? -1.556 -2.523 -19.012 1.00 96.31 236 THR A O 1
ATOM 1921 N N . PRO A 1 237 ? -1.720 -0.345 -18.538 1.00 94.00 237 PRO A N 1
ATOM 1922 C CA . PRO A 1 237 ? -0.436 -0.026 -19.172 1.00 94.00 237 PRO A CA 1
ATOM 1923 C C . PRO A 1 237 ? 0.772 -0.785 -18.595 1.00 94.00 237 PRO A C 1
ATOM 1925 O O . PRO A 1 237 ? 1.797 -0.902 -19.271 1.00 94.00 237 PRO A O 1
ATOM 1928 N N . SER A 1 238 ? 0.672 -1.279 -17.355 1.00 90.38 238 SER A N 1
ATOM 1929 C CA . SER A 1 238 ? 1.698 -2.096 -16.696 1.00 90.38 238 SER A CA 1
ATOM 1930 C C . SER A 1 238 ? 1.527 -3.607 -16.934 1.00 90.38 238 SER A C 1
ATOM 1932 O O . SER A 1 238 ? 2.372 -4.393 -16.498 1.00 90.38 238 SER A O 1
ATOM 1934 N N . GLY A 1 239 ? 0.459 -4.022 -17.623 1.00 94.50 239 GLY A N 1
ATOM 1935 C CA . GLY A 1 239 ? 0.130 -5.419 -17.906 1.00 94.50 239 GLY A CA 1
ATOM 1936 C C . GLY A 1 239 ? -0.679 -6.129 -16.815 1.00 94.50 239 GLY A C 1
ATOM 1937 O O . GLY A 1 239 ? -0.739 -7.358 -16.845 1.00 94.50 239 GLY A O 1
ATOM 1938 N N . PHE A 1 240 ? -1.264 -5.400 -15.856 1.00 96.75 240 PHE A N 1
ATOM 1939 C CA . PHE A 1 240 ? -2.132 -5.975 -14.820 1.00 96.75 240 PHE A CA 1
ATOM 1940 C C . PHE A 1 240 ? -3.490 -6.362 -15.422 1.00 96.75 240 PHE A C 1
ATOM 1942 O O . PHE A 1 240 ? -4.083 -5.575 -16.162 1.00 96.75 240 PHE A O 1
ATOM 1949 N N . THR A 1 241 ? -3.971 -7.571 -15.143 1.00 98.00 241 THR A N 1
ATOM 1950 C CA . THR A 1 241 ? -5.161 -8.165 -15.780 1.00 98.00 241 THR A CA 1
ATOM 1951 C C . THR A 1 241 ? -6.333 -8.307 -14.812 1.00 98.00 241 THR A C 1
ATOM 1953 O O . THR A 1 241 ? -6.173 -8.185 -13.598 1.00 98.00 241 THR A O 1
ATOM 1956 N N . LEU A 1 242 ? -7.520 -8.628 -15.340 1.00 98.44 242 LEU A N 1
ATOM 1957 C CA . LEU A 1 242 ? -8.686 -8.952 -14.512 1.00 98.44 242 LEU A CA 1
ATOM 1958 C C . LEU A 1 242 ? -8.412 -10.129 -13.563 1.00 98.44 242 LEU A C 1
ATOM 1960 O O . LEU A 1 242 ? -8.851 -10.101 -12.418 1.00 98.44 242 LEU A O 1
ATOM 1964 N N . ASP A 1 243 ? -7.684 -11.148 -14.019 1.00 98.06 243 ASP A N 1
ATOM 1965 C CA . ASP A 1 243 ? -7.368 -12.304 -13.179 1.00 98.06 243 ASP A CA 1
ATOM 1966 C C . ASP A 1 243 ? -6.468 -11.904 -12.006 1.00 98.06 243 ASP A C 1
ATOM 1968 O O . ASP A 1 243 ? -6.711 -12.322 -10.876 1.00 98.06 243 ASP A O 1
ATOM 1972 N N . ASP A 1 244 ? -5.493 -11.020 -12.244 1.00 98.19 244 ASP A N 1
ATOM 1973 C CA . ASP A 1 244 ? -4.651 -10.479 -11.173 1.00 98.19 244 ASP A CA 1
ATOM 1974 C C . ASP A 1 244 ? -5.482 -9.662 -10.164 1.00 98.19 244 ASP A C 1
ATOM 1976 O O . ASP A 1 244 ? -5.244 -9.732 -8.955 1.00 98.19 244 ASP A O 1
ATOM 1980 N N . VAL A 1 245 ? -6.495 -8.925 -10.643 1.00 98.75 245 VAL A N 1
ATOM 1981 C CA . VAL A 1 245 ? -7.435 -8.169 -9.799 1.00 98.75 245 VAL A CA 1
ATOM 1982 C C . VAL A 1 245 ? -8.204 -9.094 -8.855 1.00 98.75 245 VAL A C 1
ATOM 1984 O O . VAL A 1 245 ? -8.335 -8.774 -7.671 1.00 98.75 245 VAL A O 1
ATOM 1987 N N . ILE A 1 246 ? -8.731 -10.218 -9.349 1.00 98.56 246 ILE A N 1
ATOM 1988 C CA . ILE A 1 246 ? -9.675 -11.070 -8.604 1.00 98.56 246 ILE A CA 1
ATOM 1989 C C . ILE A 1 246 ? -9.019 -12.228 -7.845 1.00 98.56 246 ILE A C 1
ATOM 1991 O O . ILE A 1 246 ? -9.680 -12.818 -6.988 1.00 98.56 246 ILE A O 1
ATOM 1995 N N . GLN A 1 247 ? -7.746 -12.550 -8.110 1.00 98.25 247 GLN A N 1
ATOM 1996 C CA . GLN A 1 247 ? -7.089 -13.766 -7.605 1.00 98.25 247 GLN A CA 1
ATOM 1997 C C . GLN A 1 247 ? -7.237 -13.946 -6.089 1.00 98.25 247 GLN A C 1
ATOM 1999 O O . GLN A 1 247 ? -7.595 -15.022 -5.617 1.00 98.25 247 GLN A O 1
ATOM 2004 N N . THR A 1 248 ? -7.048 -12.875 -5.310 1.00 97.06 248 THR A N 1
ATOM 2005 C CA . THR A 1 248 ? -7.191 -12.953 -3.848 1.00 97.06 248 THR A CA 1
ATOM 2006 C C . THR A 1 248 ? -8.606 -13.343 -3.415 1.00 97.06 248 THR A C 1
ATOM 2008 O O . THR A 1 248 ? -8.764 -14.076 -2.445 1.00 97.06 248 THR A O 1
ATOM 2011 N N . GLY A 1 249 ? -9.648 -12.911 -4.129 1.00 97.56 249 GLY A N 1
ATOM 2012 C CA . GLY A 1 249 ? -11.023 -13.311 -3.846 1.00 97.56 249 GLY A CA 1
ATOM 2013 C C . GLY A 1 249 ? -11.345 -14.720 -4.312 1.00 97.56 249 GLY A C 1
ATOM 2014 O O . GLY A 1 249 ? -12.168 -15.359 -3.671 1.00 97.56 249 GLY A O 1
ATOM 2015 N N . VAL A 1 250 ? -10.703 -15.212 -5.374 1.00 97.44 250 VAL A N 1
ATOM 2016 C CA . VAL A 1 250 ? -10.831 -16.608 -5.825 1.00 97.44 250 VAL A CA 1
ATOM 2017 C C . VAL A 1 250 ? -10.210 -17.557 -4.797 1.00 97.44 250 VAL A C 1
ATOM 2019 O O . VAL A 1 250 ? -10.853 -18.520 -4.384 1.00 97.44 250 VAL A O 1
ATOM 2022 N N . ASP A 1 251 ? -9.008 -17.245 -4.315 1.00 94.94 251 ASP A N 1
ATOM 2023 C CA . ASP A 1 251 ? -8.275 -18.094 -3.368 1.00 94.94 251 ASP A CA 1
ATOM 2024 C C . ASP A 1 251 ? -8.848 -18.025 -1.943 1.00 94.94 251 ASP A C 1
ATOM 2026 O O . ASP A 1 251 ? -8.682 -18.953 -1.150 1.00 94.94 251 ASP A O 1
ATOM 2030 N N . ASN A 1 252 ? -9.538 -16.929 -1.605 1.00 94.38 252 ASN A N 1
ATOM 2031 C CA . ASN A 1 252 ? -10.104 -16.693 -0.279 1.00 94.38 252 ASN A CA 1
ATOM 2032 C C . ASN A 1 252 ? -11.641 -16.592 -0.344 1.00 94.38 252 ASN A C 1
ATOM 2034 O O . ASN A 1 252 ? -12.187 -15.493 -0.519 1.00 94.38 252 ASN A O 1
ATOM 2038 N N . PRO A 1 253 ? -12.375 -17.704 -0.123 1.00 91.62 253 PRO A N 1
ATOM 2039 C CA . PRO A 1 253 ? -13.836 -17.722 -0.208 1.00 91.62 253 PRO A CA 1
ATOM 2040 C C . PRO A 1 253 ? -14.524 -16.884 0.873 1.00 91.62 253 PRO A C 1
ATOM 2042 O O . PRO A 1 253 ? -15.707 -16.599 0.769 1.00 91.62 253 PRO A O 1
ATOM 2045 N N . GLY A 1 254 ? -13.815 -16.449 1.907 1.00 87.38 254 GLY A N 1
ATOM 2046 C CA . GLY A 1 254 ? -14.332 -15.562 2.939 1.00 87.38 254 GLY A CA 1
ATOM 2047 C C . GLY A 1 254 ? -13.272 -15.315 4.001 1.00 87.38 254 GLY A C 1
ATOM 2048 O O . GLY A 1 254 ? -12.124 -15.735 3.855 1.00 87.38 254 GLY A O 1
ATOM 2049 N N . HIS A 1 255 ? -13.654 -14.646 5.085 1.00 80.62 255 HIS A N 1
ATOM 2050 C CA . HIS A 1 255 ? -12.779 -14.444 6.234 1.00 80.62 255 HIS A CA 1
ATOM 2051 C C . HIS A 1 255 ? -13.546 -14.672 7.543 1.00 80.62 255 HIS A C 1
ATOM 2053 O O . HIS A 1 255 ? -14.704 -14.259 7.628 1.00 80.62 255 HIS A O 1
ATOM 2059 N N . PRO A 1 256 ? -12.934 -15.278 8.582 1.00 74.19 256 PRO A N 1
ATOM 2060 C CA . PRO A 1 256 ? -13.645 -15.649 9.811 1.00 74.19 256 PRO A CA 1
ATOM 2061 C C . PRO A 1 256 ? -14.315 -14.486 10.556 1.00 74.19 256 PRO A C 1
ATOM 2063 O O . PRO A 1 256 ? -15.277 -14.703 11.287 1.00 74.19 256 PRO A O 1
ATOM 2066 N N . PHE A 1 257 ? -13.808 -13.259 10.392 1.00 70.94 257 PHE A N 1
ATOM 2067 C CA . PHE A 1 257 ? -14.214 -12.109 11.211 1.00 70.94 257 PHE A CA 1
ATOM 2068 C C . PHE A 1 257 ? -14.906 -10.974 10.447 1.00 70.94 257 PHE A C 1
ATOM 2070 O O . PHE A 1 257 ? -15.560 -10.145 11.076 1.00 70.94 257 PHE A O 1
ATOM 2077 N N . ILE A 1 258 ? -14.741 -10.884 9.122 1.00 75.62 258 ILE A N 1
ATOM 2078 C CA . ILE A 1 258 ? -15.217 -9.744 8.321 1.00 75.62 258 ILE A CA 1
ATOM 2079 C C . ILE A 1 258 ? -15.625 -10.175 6.908 1.00 75.62 258 ILE A C 1
ATOM 2081 O O . ILE A 1 258 ? -15.080 -11.130 6.365 1.00 75.62 258 ILE A O 1
ATOM 2085 N N . MET A 1 259 ? -16.525 -9.418 6.278 1.00 85.44 259 MET A N 1
ATOM 2086 C CA . MET A 1 259 ? -16.742 -9.502 4.830 1.00 85.44 259 MET A CA 1
ATOM 2087 C C . MET A 1 259 ? -15.531 -8.893 4.107 1.00 85.44 259 MET A C 1
ATOM 2089 O O . MET A 1 259 ? -15.185 -7.731 4.346 1.00 85.44 259 MET A O 1
ATOM 2093 N N . THR A 1 260 ? -14.871 -9.665 3.245 1.00 91.56 260 THR A N 1
ATOM 2094 C CA . THR A 1 260 ? -13.713 -9.204 2.466 1.00 91.56 260 THR A CA 1
ATOM 2095 C C . THR A 1 260 ? -14.132 -8.629 1.120 1.00 91.56 260 THR A C 1
ATOM 2097 O O . THR A 1 260 ? -15.202 -8.934 0.592 1.00 91.56 260 THR A O 1
ATOM 2100 N N . VAL A 1 261 ? -13.273 -7.781 0.547 1.00 96.44 261 VAL A N 1
ATOM 2101 C CA . VAL A 1 261 ? -13.506 -7.210 -0.786 1.00 96.44 261 VAL A CA 1
ATOM 2102 C C . VAL A 1 261 ? -13.320 -8.265 -1.876 1.00 96.44 261 VAL A C 1
ATOM 2104 O O . VAL A 1 261 ? -14.183 -8.401 -2.729 1.00 96.44 261 VAL A O 1
ATOM 2107 N N . GLY A 1 262 ? -12.239 -9.048 -1.824 1.00 96.88 262 GLY A N 1
ATOM 2108 C CA . GLY A 1 262 ? -11.974 -10.109 -2.803 1.00 96.88 262 GLY A CA 1
ATOM 2109 C C . GLY A 1 262 ? -11.358 -9.631 -4.123 1.00 96.88 262 GLY A C 1
ATOM 2110 O O . GLY A 1 262 ? -11.229 -10.420 -5.049 1.00 96.88 262 GLY A O 1
ATOM 2111 N N . CYS A 1 263 ? -10.957 -8.365 -4.224 1.00 98.44 263 CYS A N 1
ATOM 2112 C CA . CYS A 1 263 ? -10.169 -7.873 -5.348 1.00 98.44 263 CYS A CA 1
ATOM 2113 C C . CYS A 1 263 ? -9.211 -6.750 -4.933 1.00 98.44 263 CYS A C 1
ATOM 2115 O O . CYS A 1 263 ? -9.397 -6.119 -3.887 1.00 98.44 263 CYS A O 1
ATOM 2117 N N . VAL A 1 264 ? -8.179 -6.523 -5.748 1.00 98.75 264 VAL A N 1
ATOM 2118 C CA . VAL A 1 264 ? -7.135 -5.506 -5.540 1.00 98.75 264 VAL A CA 1
ATOM 2119 C C . VAL A 1 264 ? -6.786 -4.790 -6.843 1.00 98.75 264 VAL A C 1
ATOM 2121 O O . VAL A 1 264 ? -6.933 -5.348 -7.925 1.00 98.75 264 VAL A O 1
ATOM 2124 N N . ALA A 1 265 ? -6.285 -3.562 -6.738 1.00 98.81 265 ALA A N 1
ATOM 2125 C CA . ALA A 1 265 ? -5.689 -2.831 -7.851 1.00 98.81 265 ALA A CA 1
ATOM 2126 C C . ALA A 1 265 ? -4.168 -3.052 -7.905 1.00 98.81 265 ALA A C 1
ATOM 2128 O O . ALA A 1 265 ? -3.492 -3.036 -6.873 1.00 98.81 265 ALA A O 1
ATOM 2129 N N . GLY A 1 266 ? -3.627 -3.231 -9.111 1.00 98.25 266 GLY A N 1
ATOM 2130 C CA . GLY A 1 266 ? -2.188 -3.370 -9.354 1.00 98.25 266 GLY A CA 1
ATOM 2131 C C . GLY A 1 266 ? -1.504 -2.054 -9.717 1.00 98.25 266 GLY A C 1
ATOM 2132 O O . GLY A 1 266 ? -0.292 -1.934 -9.574 1.00 98.25 266 GLY A O 1
ATOM 2133 N N . ASP A 1 267 ? -2.270 -1.055 -10.142 1.00 98.50 267 ASP A N 1
ATOM 2134 C CA . ASP A 1 267 ? -1.845 0.299 -10.504 1.00 98.50 267 ASP A CA 1
ATOM 2135 C C . ASP A 1 267 ? -3.047 1.267 -10.456 1.00 98.50 267 ASP A C 1
ATOM 2137 O O . ASP A 1 267 ? -4.163 0.867 -10.119 1.00 98.50 267 ASP A O 1
ATOM 2141 N N . GLU A 1 268 ? -2.820 2.555 -10.737 1.00 98.44 268 GLU A N 1
ATOM 2142 C CA . GLU A 1 268 ? -3.878 3.580 -10.714 1.00 98.44 268 GLU A CA 1
ATOM 2143 C C . GLU A 1 268 ? -4.944 3.291 -11.785 1.00 98.44 268 GLU A C 1
ATOM 2145 O O . GLU A 1 268 ? -6.143 3.404 -11.530 1.00 98.44 268 GLU A O 1
ATOM 2150 N N . GLU A 1 269 ? -4.503 2.861 -12.968 1.00 98.50 269 GLU A N 1
ATOM 2151 C CA . GLU A 1 269 ? -5.333 2.577 -14.134 1.00 98.50 269 GLU A CA 1
ATOM 2152 C C . GLU A 1 269 ? -6.259 1.371 -13.943 1.00 98.50 269 GLU A C 1
ATOM 2154 O O . GLU A 1 269 ? -7.303 1.311 -14.591 1.00 98.50 269 GLU A O 1
ATOM 2159 N N . SER A 1 270 ? -5.933 0.448 -13.033 1.00 98.75 270 SER A N 1
ATOM 2160 C CA . SER A 1 270 ? -6.777 -0.703 -12.685 1.00 98.75 270 SER A CA 1
ATOM 2161 C C . SER A 1 270 ? -8.218 -0.287 -12.365 1.00 98.75 270 SER A C 1
ATOM 2163 O O . SER A 1 270 ? -9.159 -0.936 -12.824 1.00 98.75 270 SER A O 1
ATOM 2165 N N . TYR A 1 271 ? -8.404 0.816 -11.628 1.00 98.69 271 TYR A N 1
ATOM 2166 C CA . TYR A 1 271 ? -9.734 1.304 -11.249 1.00 98.69 271 TYR A CA 1
ATOM 2167 C C . TYR A 1 271 ? -10.555 1.831 -12.431 1.00 98.69 271 TYR A C 1
ATOM 2169 O O . TYR A 1 271 ? -11.776 1.787 -12.363 1.00 98.69 271 TYR A O 1
ATOM 2177 N N . GLU A 1 272 ? -9.919 2.279 -13.518 1.00 98.38 272 GLU A N 1
ATOM 2178 C CA . GLU A 1 272 ? -10.618 2.723 -14.733 1.00 98.38 272 GLU A CA 1
ATOM 2179 C C . GLU A 1 272 ? -10.815 1.567 -15.721 1.00 98.38 272 GLU A C 1
ATOM 2181 O O . GLU A 1 272 ? -11.918 1.358 -16.227 1.00 98.38 272 GLU A O 1
ATOM 2186 N N . VAL A 1 273 ? -9.762 0.781 -15.978 1.00 98.44 273 VAL A N 1
ATOM 2187 C CA . VAL A 1 273 ? -9.784 -0.336 -16.940 1.00 98.44 273 VAL A CA 1
ATOM 2188 C C . VAL A 1 273 ? -10.797 -1.403 -16.525 1.00 98.44 273 VAL A C 1
ATOM 2190 O O . VAL A 1 273 ? -11.512 -1.933 -17.375 1.00 98.44 273 VAL A O 1
ATOM 2193 N N . PHE A 1 274 ? -10.900 -1.687 -15.224 1.00 98.69 274 PHE A N 1
ATOM 2194 C CA . PHE A 1 274 ? -11.808 -2.695 -14.675 1.00 98.69 274 PHE A CA 1
ATOM 2195 C C . PHE A 1 274 ? -12.970 -2.076 -13.886 1.00 98.69 274 PHE A C 1
ATOM 2197 O O . PHE A 1 274 ? -13.529 -2.725 -12.998 1.00 98.69 274 PHE A O 1
ATOM 2204 N N . LYS A 1 275 ? -13.366 -0.833 -14.199 1.00 98.38 275 LYS A N 1
ATOM 2205 C CA . LYS A 1 275 ? -14.432 -0.121 -13.471 1.00 98.38 275 LYS A CA 1
ATOM 2206 C C . LYS A 1 275 ? -15.765 -0.860 -13.442 1.00 98.38 275 LYS A C 1
ATOM 2208 O O . LYS A 1 275 ? -16.454 -0.825 -12.435 1.00 98.38 275 LYS A O 1
ATOM 2213 N N . GLU A 1 276 ? -16.105 -1.613 -14.491 1.00 98.38 276 GLU A N 1
ATOM 2214 C CA . GLU A 1 276 ? -17.346 -2.403 -14.516 1.00 98.38 276 GLU A CA 1
ATOM 2215 C C . GLU A 1 276 ? -17.399 -3.471 -13.403 1.00 98.38 276 GLU A C 1
ATOM 2217 O O . GLU A 1 276 ? -18.489 -3.886 -13.012 1.00 98.38 276 GLU A O 1
ATOM 2222 N N . LEU A 1 277 ? -16.241 -3.898 -12.878 1.00 98.75 277 LEU A N 1
ATOM 2223 C CA . LEU A 1 277 ? -16.134 -4.724 -11.673 1.00 98.75 277 LEU A CA 1
ATOM 2224 C C . LEU A 1 277 ? -15.953 -3.869 -10.410 1.00 98.75 277 LEU A C 1
ATOM 2226 O O . LEU A 1 277 ? -16.606 -4.131 -9.401 1.00 98.75 277 LEU A O 1
ATOM 2230 N N . PHE A 1 278 ? -15.053 -2.880 -10.435 1.00 98.75 278 PHE A N 1
ATOM 2231 C CA . PHE A 1 278 ? -14.729 -2.097 -9.240 1.00 98.75 278 PHE A CA 1
ATOM 2232 C C . PHE A 1 278 ? -15.893 -1.231 -8.759 1.00 98.75 278 PHE A C 1
ATOM 2234 O O . PHE A 1 278 ? -16.133 -1.198 -7.557 1.00 98.75 278 PHE A O 1
ATOM 2241 N N . ASP A 1 279 ? -16.644 -0.588 -9.649 1.00 98.50 279 ASP A N 1
ATOM 2242 C CA . ASP A 1 279 ? -17.726 0.330 -9.288 1.00 98.50 279 ASP A CA 1
ATOM 2243 C C . ASP A 1 279 ? -18.817 -0.358 -8.443 1.00 98.50 279 ASP A C 1
ATOM 2245 O O . ASP A 1 279 ? -19.096 0.125 -7.340 1.00 98.50 279 ASP A O 1
ATOM 2249 N N . PRO A 1 280 ? -19.395 -1.515 -8.844 1.00 98.38 280 PRO A N 1
ATOM 2250 C CA . PRO A 1 280 ? -20.365 -2.206 -7.996 1.00 98.38 280 PRO A CA 1
ATOM 2251 C C . PRO A 1 280 ? -19.753 -2.743 -6.694 1.00 98.38 280 PRO A C 1
ATOM 2253 O O . PRO A 1 280 ? -20.420 -2.736 -5.659 1.00 98.38 280 PRO A O 1
ATOM 2256 N N . VAL A 1 281 ? -18.484 -3.177 -6.712 1.00 98.31 281 VAL A N 1
ATOM 2257 C CA . VAL A 1 281 ? -17.772 -3.629 -5.502 1.00 98.31 281 VAL A CA 1
ATOM 2258 C C . VAL A 1 281 ? -17.590 -2.477 -4.510 1.00 98.31 281 VAL A C 1
ATOM 2260 O O . VAL A 1 281 ? -17.819 -2.646 -3.311 1.00 98.31 281 VAL A O 1
ATOM 2263 N N . ILE A 1 282 ? -17.196 -1.300 -4.997 1.00 98.06 282 ILE A N 1
ATOM 2264 C CA . ILE A 1 282 ? -17.029 -0.074 -4.212 1.00 98.06 282 ILE A CA 1
ATOM 2265 C C . ILE A 1 282 ? -18.381 0.367 -3.656 1.00 98.06 282 ILE A C 1
ATOM 2267 O O . ILE A 1 282 ? -18.473 0.662 -2.463 1.00 98.06 282 ILE A O 1
ATOM 2271 N N . GLN A 1 283 ? -19.427 0.351 -4.483 1.00 96.56 283 GLN A N 1
ATOM 2272 C CA . GLN A 1 283 ? -20.777 0.715 -4.074 1.00 96.56 283 GLN A CA 1
ATOM 2273 C C . GLN A 1 283 ? -21.301 -0.203 -2.961 1.00 96.56 283 GLN A C 1
ATOM 2275 O O . GLN A 1 283 ? -21.816 0.298 -1.962 1.00 96.56 283 GLN A O 1
ATOM 2280 N N . ASP A 1 284 ? -21.135 -1.524 -3.082 1.00 93.69 284 ASP A N 1
ATOM 2281 C CA . ASP A 1 284 ? -21.548 -2.477 -2.042 1.00 93.69 284 ASP A CA 1
ATOM 2282 C C . ASP A 1 284 ? -20.706 -2.313 -0.764 1.00 93.69 284 ASP A C 1
ATOM 2284 O O . ASP A 1 284 ? -21.233 -2.255 0.350 1.00 93.69 284 ASP A O 1
ATOM 2288 N N . ARG A 1 285 ? -19.381 -2.154 -0.900 1.00 92.31 285 ARG A N 1
ATOM 2289 C CA . ARG A 1 285 ? -18.482 -2.027 0.255 1.00 92.31 285 ARG A CA 1
ATOM 2290 C C . ARG A 1 285 ? -18.660 -0.714 1.016 1.00 92.31 285 ARG A C 1
ATOM 2292 O O . ARG A 1 285 ? -18.539 -0.724 2.241 1.00 92.31 285 ARG A O 1
ATOM 2299 N N . HIS A 1 286 ? -18.905 0.402 0.335 1.00 92.44 286 HIS A N 1
ATOM 2300 C CA . HIS A 1 286 ? -19.006 1.741 0.937 1.00 92.44 286 HIS A CA 1
ATOM 2301 C C . HIS A 1 286 ? -20.452 2.230 1.053 1.00 92.44 286 HIS A C 1
ATOM 2303 O O . HIS A 1 286 ? -20.725 3.423 0.951 1.00 92.44 286 HIS A O 1
ATOM 2309 N N . GLY A 1 287 ? -21.390 1.307 1.286 1.00 87.75 287 GLY A N 1
ATOM 2310 C CA . GLY A 1 287 ? -22.742 1.649 1.730 1.00 87.75 287 GLY A CA 1
ATOM 2311 C C . GLY A 1 287 ? -23.563 2.440 0.711 1.00 87.75 287 GLY A C 1
ATOM 2312 O O . GLY A 1 287 ? -24.351 3.298 1.101 1.00 87.75 287 GLY A O 1
ATOM 2313 N N . GLY A 1 288 ? -23.384 2.155 -0.579 1.00 92.88 288 GLY A N 1
ATOM 2314 C CA . GLY A 1 288 ? -24.150 2.758 -1.666 1.00 92.88 288 GLY A CA 1
ATOM 2315 C C . GLY A 1 288 ? -23.460 3.909 -2.395 1.00 92.88 288 GLY A C 1
ATOM 2316 O O . GLY A 1 288 ? -24.141 4.587 -3.160 1.00 92.88 288 GLY A O 1
ATOM 2317 N N . TYR A 1 289 ? -22.155 4.123 -2.193 1.00 95.81 289 TYR A N 1
ATOM 2318 C CA . TYR A 1 289 ? -21.376 5.139 -2.910 1.00 95.81 289 TYR A CA 1
ATOM 2319 C C . TYR A 1 289 ? -21.372 4.881 -4.425 1.00 95.81 289 TYR A C 1
ATOM 2321 O O . TYR A 1 289 ? -20.818 3.883 -4.885 1.00 95.81 289 TYR A O 1
ATOM 2329 N N . LYS A 1 290 ? -22.032 5.745 -5.197 1.00 97.06 290 LYS A N 1
ATOM 2330 C CA . LYS A 1 290 ? -22.307 5.534 -6.625 1.00 97.06 290 LYS A CA 1
ATOM 2331 C C . LYS A 1 290 ? -21.153 6.028 -7.498 1.00 97.06 290 LYS A C 1
ATOM 2333 O O . LYS A 1 290 ? -20.493 6.988 -7.113 1.00 97.06 290 LYS A O 1
ATOM 2338 N N . PRO A 1 291 ? -21.010 5.522 -8.737 1.00 96.12 291 PRO A N 1
ATOM 2339 C CA . PRO A 1 291 ? -20.012 6.012 -9.704 1.00 96.12 291 PRO A CA 1
ATOM 2340 C C . PRO A 1 291 ? -20.103 7.514 -10.023 1.00 96.12 291 PRO A C 1
ATOM 2342 O O . PRO A 1 291 ? -19.157 8.125 -10.506 1.00 96.12 291 PRO A O 1
ATOM 2345 N N . THR A 1 292 ? -21.266 8.123 -9.780 1.00 96.44 292 THR A N 1
ATOM 2346 C CA . THR A 1 292 ? -21.515 9.557 -9.986 1.00 96.44 292 THR A CA 1
ATOM 2347 C C . THR A 1 292 ? -21.188 10.421 -8.772 1.00 96.44 292 THR A C 1
ATOM 2349 O O . THR A 1 292 ? -21.189 11.648 -8.883 1.00 96.44 292 THR A O 1
ATOM 2352 N N . ASP A 1 293 ? -20.980 9.810 -7.606 1.00 97.06 293 ASP A N 1
ATOM 2353 C CA . ASP A 1 293 ? -20.707 10.539 -6.374 1.00 97.06 293 ASP A CA 1
ATOM 2354 C C . ASP A 1 293 ? -19.273 11.084 -6.392 1.00 97.06 293 ASP A C 1
ATOM 2356 O O . ASP A 1 293 ? -18.398 10.592 -7.101 1.00 97.06 293 ASP A O 1
ATOM 2360 N N . LYS A 1 294 ? -19.016 12.133 -5.610 1.00 96.88 294 LYS A N 1
ATOM 2361 C CA . LYS A 1 294 ? -17.694 12.767 -5.515 1.00 96.88 294 LYS A CA 1
ATOM 2362 C C . LYS A 1 294 ? -17.158 12.669 -4.103 1.00 96.88 294 LYS A C 1
ATOM 2364 O O . LYS A 1 294 ? -17.923 12.743 -3.138 1.00 96.88 294 LYS A O 1
ATOM 2369 N N . HIS A 1 295 ? -15.861 12.433 -3.966 1.00 97.62 295 HIS A N 1
ATOM 2370 C CA . HIS A 1 295 ? -15.235 12.316 -2.663 1.00 97.62 295 HIS A CA 1
ATOM 2371 C C . HIS A 1 295 ? -14.854 13.701 -2.145 1.00 97.62 295 HIS A C 1
ATOM 2373 O O . HIS A 1 295 ? -14.433 14.578 -2.897 1.00 97.62 295 HIS A O 1
ATOM 2379 N N . ARG A 1 296 ? -15.004 13.900 -0.836 1.00 94.62 296 ARG A N 1
ATOM 2380 C CA . ARG A 1 296 ? -14.653 15.147 -0.158 1.00 94.62 296 ARG A CA 1
ATOM 2381 C C . ARG A 1 296 ? -13.523 14.859 0.815 1.00 94.62 296 ARG A C 1
ATOM 2383 O O . ARG A 1 296 ? -13.683 14.030 1.701 1.00 94.62 296 ARG A O 1
ATOM 2390 N N . THR A 1 297 ? -12.416 15.570 0.657 1.00 96.19 297 THR A N 1
ATOM 2391 C CA . THR A 1 297 ? -11.269 15.530 1.569 1.00 96.19 297 THR A CA 1
ATOM 2392 C C . THR A 1 297 ? -11.321 16.758 2.475 1.00 96.19 297 THR A C 1
ATOM 2394 O O . THR A 1 297 ? -11.492 17.874 1.986 1.00 96.19 297 THR A O 1
ATOM 2397 N N . ASP A 1 298 ? -11.154 16.568 3.782 1.00 97.19 298 ASP A N 1
ATOM 2398 C CA . ASP A 1 298 ? -11.023 17.656 4.757 1.00 97.19 298 ASP A CA 1
ATOM 2399 C C . ASP A 1 298 ? -9.982 17.276 5.810 1.00 97.19 298 ASP A C 1
ATOM 2401 O O . ASP A 1 298 ? -10.272 16.591 6.786 1.00 97.19 298 ASP A O 1
ATOM 2405 N N . LEU A 1 299 ? -8.756 17.757 5.604 1.00 96.75 299 LEU A N 1
ATOM 2406 C CA . LEU A 1 299 ? -7.643 17.632 6.548 1.00 96.75 299 LEU A CA 1
ATOM 2407 C C . LEU A 1 299 ? -7.477 18.898 7.412 1.00 96.75 299 LEU A C 1
ATOM 2409 O O . LEU A 1 299 ? -6.372 19.186 7.891 1.00 96.75 299 LEU A O 1
ATOM 2413 N N . ASN A 1 300 ? -8.521 19.720 7.566 1.00 97.75 300 ASN A N 1
ATOM 2414 C CA . ASN A 1 300 ? -8.526 20.805 8.541 1.00 97.75 300 ASN A CA 1
ATOM 2415 C C . ASN A 1 300 ? -8.906 20.269 9.929 1.00 97.75 300 ASN A C 1
ATOM 2417 O O . ASN A 1 300 ? -10.074 20.225 10.309 1.00 97.75 300 ASN A O 1
ATOM 2421 N N . HIS A 1 301 ? -7.896 19.883 10.710 1.00 96.75 301 HIS A N 1
ATOM 2422 C CA . HIS A 1 301 ? -8.091 19.305 12.041 1.00 96.75 301 HIS A CA 1
ATOM 2423 C C . HIS A 1 301 ? -8.829 20.227 13.028 1.00 96.75 301 HIS A C 1
ATOM 2425 O O . HIS A 1 301 ? -9.359 19.745 14.025 1.00 96.75 301 HIS A O 1
ATOM 2431 N N . GLU A 1 302 ? -8.868 21.541 12.787 1.00 97.56 302 GLU A N 1
ATOM 2432 C CA . GLU A 1 302 ? -9.566 22.507 13.647 1.00 97.56 302 GLU A CA 1
ATOM 2433 C C . GLU A 1 302 ? -11.088 22.330 13.611 1.00 97.56 302 GLU A C 1
ATOM 2435 O O . GLU A 1 302 ? -11.771 22.667 14.577 1.00 97.56 302 GLU A O 1
ATOM 2440 N N . ASN A 1 303 ? -11.612 21.727 12.539 1.00 98.19 303 ASN A N 1
ATOM 2441 C CA . ASN A 1 303 ? -13.033 21.431 12.389 1.00 98.19 303 ASN A CA 1
ATOM 2442 C C . ASN A 1 303 ? -13.513 20.296 13.318 1.00 98.19 303 ASN A C 1
ATOM 2444 O O . ASN A 1 303 ? -14.722 20.115 13.476 1.00 98.19 303 ASN A O 1
ATOM 2448 N N . LEU A 1 304 ? -12.600 19.538 13.945 1.00 98.19 304 LEU A N 1
ATOM 2449 C CA . LEU A 1 304 ? -12.952 18.481 14.894 1.00 98.19 304 LEU A CA 1
ATOM 2450 C C . LEU A 1 304 ? -13.453 19.074 16.224 1.00 98.19 304 LEU A C 1
ATOM 2452 O O . LEU A 1 304 ? -12.746 19.819 16.920 1.00 98.19 304 LEU A O 1
ATOM 2456 N N . LYS A 1 305 ? -14.675 18.699 16.612 1.00 98.00 305 LYS A N 1
ATOM 2457 C CA . LYS A 1 305 ? -15.337 19.161 17.836 1.00 98.00 305 LYS A CA 1
ATOM 2458 C C . LYS A 1 305 ? -15.140 18.147 18.963 1.00 98.00 305 LYS A C 1
ATOM 2460 O O . LYS A 1 305 ? -15.583 17.003 18.862 1.00 98.00 305 LYS A O 1
ATOM 2465 N N . GLY A 1 306 ? -14.528 18.593 20.059 1.00 96.62 306 GLY A N 1
ATOM 2466 C CA . GLY A 1 306 ? -14.155 17.727 21.179 1.00 96.62 306 GLY A CA 1
ATOM 2467 C C . GLY A 1 306 ? -13.108 16.672 20.794 1.00 96.62 306 GLY A C 1
ATOM 2468 O O . GLY A 1 306 ? -12.424 16.789 19.776 1.00 96.62 306 GLY A O 1
ATOM 2469 N N . GLY A 1 307 ? -13.020 15.607 21.596 1.00 95.88 307 GLY A N 1
ATOM 2470 C CA . GLY A 1 307 ? -12.107 14.486 21.354 1.00 95.88 307 GLY A CA 1
ATOM 2471 C C . GLY A 1 307 ? -10.755 14.629 22.051 1.00 95.88 307 GLY A C 1
ATOM 2472 O O . GLY A 1 307 ? -9.936 13.722 21.960 1.00 95.88 307 GLY A O 1
ATOM 2473 N N . GLU A 1 308 ? -10.519 15.729 22.762 1.00 96.75 308 GLU A N 1
ATOM 2474 C CA . GLU A 1 308 ? -9.391 15.909 23.681 1.00 96.75 308 GLU A CA 1
ATOM 2475 C C . GLU A 1 308 ? -9.535 15.128 25.003 1.00 96.75 308 GLU A C 1
ATOM 2477 O O . GLU A 1 308 ? -8.564 14.965 25.738 1.00 96.75 308 GLU A O 1
ATOM 2482 N N . ASP A 1 309 ? -10.739 14.636 25.295 1.00 96.06 309 ASP A N 1
ATOM 2483 C CA . ASP A 1 309 ? -11.211 14.238 26.623 1.00 96.06 309 ASP A CA 1
ATOM 2484 C C . ASP A 1 309 ? -11.858 12.839 26.663 1.00 96.06 309 ASP A C 1
ATOM 2486 O O . ASP A 1 309 ? -12.665 12.561 27.553 1.00 96.06 309 ASP A O 1
ATOM 2490 N N . LEU A 1 310 ? -11.555 11.940 25.713 1.00 97.81 310 LEU A N 1
ATOM 2491 C CA . LEU A 1 310 ? -12.079 10.571 25.808 1.00 97.81 310 LEU A CA 1
ATOM 2492 C C . LEU A 1 310 ? -11.562 9.915 27.098 1.00 97.81 310 LEU A C 1
ATOM 2494 O O . LEU A 1 310 ? -10.364 9.946 27.377 1.00 97.81 310 LEU A O 1
ATOM 2498 N N . ASP A 1 311 ? -12.470 9.326 27.880 1.00 97.50 311 ASP A N 1
ATOM 2499 C CA . ASP A 1 311 ? -12.180 8.893 29.249 1.00 97.50 311 ASP A CA 1
ATOM 2500 C C . ASP A 1 311 ? -11.019 7.874 29.297 1.00 97.50 311 ASP A C 1
ATOM 2502 O O . ASP A 1 311 ? -11.189 6.734 28.842 1.00 97.50 311 ASP A O 1
ATOM 2506 N N . PRO A 1 312 ? -9.853 8.235 29.870 1.00 95.44 312 PRO A N 1
ATOM 2507 C CA . PRO A 1 312 ? -8.662 7.390 29.857 1.00 95.44 312 PRO A CA 1
ATOM 2508 C C . PRO A 1 312 ? -8.796 6.141 30.741 1.00 95.44 312 PRO A C 1
ATOM 2510 O O . PRO A 1 312 ? -7.977 5.229 30.626 1.00 95.44 312 PRO A O 1
ATOM 2513 N N . LYS A 1 313 ? -9.828 6.052 31.599 1.00 95.94 313 LYS A N 1
ATOM 2514 C CA . LYS A 1 313 ? -10.154 4.814 32.328 1.00 95.94 313 LYS A CA 1
ATOM 2515 C C . LYS A 1 313 ? -10.577 3.699 31.364 1.00 95.94 313 LYS A C 1
ATOM 2517 O O . LYS A 1 313 ? -10.296 2.528 31.622 1.00 95.94 313 LYS A O 1
ATOM 2522 N N . TYR A 1 314 ? -11.249 4.061 30.271 1.00 97.44 314 TYR A N 1
ATOM 2523 C CA . TYR A 1 314 ? -11.767 3.117 29.278 1.00 97.44 314 TYR A CA 1
ATOM 2524 C C . TYR A 1 314 ? -10.927 3.129 28.000 1.00 97.44 314 TYR A C 1
ATOM 2526 O O . TYR A 1 314 ? -10.633 2.063 27.462 1.00 97.44 314 TYR A O 1
ATOM 2534 N N . VAL A 1 315 ? -10.526 4.310 27.520 1.00 97.50 315 VAL A N 1
ATOM 2535 C CA . VAL A 1 315 ? -9.743 4.495 26.292 1.00 97.50 315 VAL A CA 1
ATOM 2536 C C . VAL A 1 315 ? -8.246 4.438 26.596 1.00 97.50 315 VAL A C 1
ATOM 2538 O O . VAL A 1 315 ? -7.656 5.371 27.134 1.00 97.50 315 VAL A O 1
ATOM 2541 N N . LEU A 1 316 ? -7.618 3.329 26.212 1.00 95.31 316 LEU A N 1
ATOM 2542 C CA . LEU A 1 316 ? -6.218 3.015 26.511 1.00 95.31 316 LEU A CA 1
ATOM 2543 C C . LEU A 1 316 ? -5.239 3.668 25.528 1.00 95.31 316 LEU A C 1
ATOM 2545 O O . LEU A 1 316 ? -4.106 3.996 25.887 1.00 95.31 316 LEU A O 1
ATOM 2549 N N . SER A 1 317 ? -5.654 3.833 24.275 1.00 95.44 317 SER A N 1
ATOM 2550 C CA . SER A 1 317 ? -4.869 4.497 23.233 1.00 95.44 317 SER A CA 1
ATOM 2551 C C . SER A 1 317 ? -5.754 4.975 22.096 1.00 95.44 317 SER A C 1
ATOM 2553 O O . SER A 1 317 ? -6.751 4.327 21.772 1.00 95.44 317 SER A O 1
ATOM 2555 N N . SER A 1 318 ? -5.320 6.049 21.444 1.00 97.31 318 SER A N 1
ATOM 2556 C CA . SER A 1 318 ? -5.977 6.670 20.296 1.00 97.31 318 SER A CA 1
ATOM 2557 C C . SER A 1 318 ? -5.051 6.625 19.085 1.00 97.31 318 SER A C 1
ATOM 2559 O O . SER A 1 318 ? -3.842 6.835 19.209 1.00 97.31 318 SER A O 1
ATOM 2561 N N . ARG A 1 319 ? -5.596 6.315 17.906 1.00 97.62 319 ARG A N 1
ATOM 2562 C CA . ARG A 1 319 ? -4.806 6.116 16.687 1.00 97.62 319 ARG A CA 1
ATOM 2563 C C . ARG A 1 319 ? -5.575 6.526 15.439 1.00 97.62 319 ARG A C 1
ATOM 2565 O O . ARG A 1 319 ? -6.700 6.088 15.222 1.00 97.62 319 ARG A O 1
ATOM 2572 N N . VAL A 1 320 ? -4.919 7.277 14.562 1.00 98.31 320 VAL A N 1
ATOM 2573 C CA . VAL A 1 320 ? -5.405 7.615 13.219 1.00 98.31 320 VAL A CA 1
ATOM 2574 C C . VAL A 1 320 ? -4.386 7.124 12.202 1.00 98.31 320 VAL A C 1
ATOM 2576 O O . VAL A 1 320 ? -3.199 7.423 12.311 1.00 98.31 320 VAL A O 1
ATOM 2579 N N . ARG A 1 321 ? -4.828 6.346 11.211 1.00 97.19 321 ARG A N 1
ATOM 2580 C CA . ARG A 1 321 ? -3.979 5.919 10.089 1.00 97.19 321 ARG A CA 1
ATOM 2581 C C . ARG A 1 321 ? -4.616 6.212 8.746 1.00 97.19 321 ARG A C 1
ATOM 2583 O O . ARG A 1 321 ? -5.833 6.153 8.649 1.00 97.19 321 ARG A O 1
ATOM 2590 N N . THR A 1 322 ? -3.804 6.380 7.712 1.00 98.31 322 THR A N 1
ATOM 2591 C CA . THR A 1 322 ? -4.233 6.308 6.310 1.00 98.31 322 THR A CA 1
ATOM 2592 C C . THR A 1 322 ? -3.175 5.628 5.441 1.00 98.31 322 THR A C 1
ATOM 2594 O O . THR A 1 322 ? -2.084 5.324 5.925 1.00 98.31 322 THR A O 1
ATOM 2597 N N . GLY A 1 323 ? -3.499 5.356 4.178 1.00 98.12 323 GLY A N 1
ATOM 2598 C CA . GLY A 1 323 ? -2.527 5.004 3.149 1.00 98.12 323 GLY A CA 1
ATOM 2599 C C . GLY A 1 323 ? -2.305 6.145 2.154 1.00 98.12 323 GLY A C 1
ATOM 2600 O O . GLY A 1 323 ? -3.185 6.986 1.955 1.00 98.12 323 GLY A O 1
ATOM 2601 N N . ARG A 1 324 ? -1.143 6.169 1.497 1.00 98.62 324 ARG A N 1
ATOM 2602 C CA . ARG A 1 324 ? -0.887 6.995 0.307 1.00 98.62 324 ARG A CA 1
ATOM 2603 C C . ARG A 1 324 ? -0.123 6.186 -0.736 1.00 98.62 324 ARG A C 1
ATOM 2605 O O . ARG A 1 324 ? 0.852 5.517 -0.396 1.00 98.62 324 ARG A O 1
ATOM 2612 N N . SER A 1 325 ? -0.543 6.300 -1.993 1.00 98.81 325 SER A N 1
ATOM 2613 C CA . SER A 1 325 ? 0.149 5.732 -3.155 1.00 98.81 325 SER A CA 1
ATOM 2614 C C . SER A 1 325 ? 0.810 6.843 -3.956 1.00 98.81 325 SER A C 1
ATOM 2616 O O . SER A 1 325 ? 0.226 7.904 -4.153 1.00 98.81 325 SER A O 1
ATOM 2618 N N . ILE A 1 326 ? 2.033 6.607 -4.418 1.00 98.50 326 ILE A N 1
ATOM 2619 C CA . ILE A 1 326 ? 2.831 7.570 -5.190 1.00 98.50 326 ILE A CA 1
ATOM 2620 C C . ILE A 1 326 ? 2.526 7.373 -6.674 1.00 98.50 326 ILE A C 1
ATOM 2622 O O . ILE A 1 326 ? 2.711 6.272 -7.192 1.00 98.50 326 ILE A O 1
ATOM 2626 N N . LYS A 1 327 ? 2.082 8.433 -7.352 1.00 97.06 327 LYS A N 1
ATOM 2627 C CA . LYS A 1 327 ? 1.672 8.386 -8.758 1.00 97.06 327 LYS A CA 1
ATOM 2628 C C . LYS A 1 327 ? 2.832 7.991 -9.675 1.00 97.06 327 LYS A C 1
ATOM 2630 O O . LYS A 1 327 ? 3.963 8.440 -9.491 1.00 97.06 327 LYS A O 1
ATOM 2635 N N . GLY A 1 328 ? 2.531 7.165 -10.679 1.00 94.19 328 GLY A N 1
ATOM 2636 C CA . GLY A 1 328 ? 3.501 6.676 -11.665 1.00 94.19 328 GLY A CA 1
ATOM 2637 C C . GLY A 1 328 ? 4.262 5.405 -11.270 1.00 94.19 328 GLY A C 1
ATOM 2638 O O . GLY A 1 328 ? 5.148 4.991 -12.015 1.00 94.19 328 GLY A O 1
ATOM 2639 N N . TYR A 1 329 ? 3.924 4.784 -10.137 1.00 97.62 329 TYR A N 1
ATOM 2640 C CA . TYR A 1 329 ? 4.451 3.483 -9.719 1.00 97.62 329 TYR A CA 1
ATOM 2641 C C . TYR A 1 329 ? 3.309 2.486 -9.534 1.00 97.62 329 TYR A C 1
ATOM 2643 O O . TYR A 1 329 ? 2.268 2.857 -8.997 1.00 97.62 329 TYR A O 1
ATOM 2651 N N . SER A 1 330 ? 3.516 1.229 -9.926 1.00 98.44 330 SER A N 1
ATOM 2652 C CA . SER A 1 330 ? 2.540 0.161 -9.674 1.00 98.44 330 SER A CA 1
ATOM 2653 C C . SER A 1 330 ? 2.377 -0.090 -8.169 1.00 98.44 330 SER A C 1
ATOM 2655 O O . SER A 1 330 ? 3.338 0.050 -7.409 1.00 98.44 330 SER A O 1
ATOM 2657 N N . LEU A 1 331 ? 1.182 -0.506 -7.753 1.00 98.75 331 LEU A N 1
ATOM 2658 C CA . LEU A 1 331 ? 0.815 -0.841 -6.375 1.00 98.75 331 LEU A CA 1
ATOM 2659 C C . LEU A 1 331 ? 1.450 -2.175 -5.926 1.00 98.75 331 LEU A C 1
ATOM 2661 O O . LEU A 1 331 ? 1.895 -2.967 -6.765 1.00 98.75 331 LEU A O 1
ATOM 2665 N N . PRO A 1 332 ? 1.511 -2.475 -4.612 1.00 98.50 332 PRO A N 1
ATOM 2666 C CA . PRO A 1 332 ? 2.202 -3.652 -4.077 1.00 98.50 332 PRO A CA 1
ATOM 2667 C C . PRO A 1 332 ? 1.862 -5.019 -4.700 1.00 98.50 332 PRO A C 1
ATOM 2669 O O . PRO A 1 332 ? 2.793 -5.827 -4.805 1.00 98.50 332 PRO A O 1
ATOM 2672 N N . PRO A 1 333 ? 0.621 -5.311 -5.156 1.00 98.12 333 PRO A N 1
ATOM 2673 C CA . PRO A 1 333 ? 0.318 -6.567 -5.847 1.00 98.12 333 PRO A CA 1
ATOM 2674 C C . PRO A 1 333 ? 1.199 -6.793 -7.073 1.00 98.12 333 PRO A C 1
ATOM 2676 O O . PRO A 1 333 ? 1.680 -7.904 -7.291 1.00 98.12 333 PRO A O 1
ATOM 2679 N N . HIS A 1 334 ? 1.525 -5.720 -7.802 1.00 97.62 334 HIS A N 1
ATOM 2680 C CA . HIS A 1 334 ? 2.172 -5.790 -9.114 1.00 97.62 334 HIS A CA 1
ATOM 2681 C C . HIS A 1 334 ? 3.583 -5.201 -9.164 1.00 97.62 334 HIS A C 1
ATOM 2683 O O . HIS A 1 334 ? 4.397 -5.598 -9.996 1.00 97.62 334 HIS A O 1
ATOM 2689 N N . CYS A 1 335 ? 3.939 -4.312 -8.232 1.00 96.50 335 CYS A N 1
ATOM 2690 C CA . CYS A 1 335 ? 5.201 -3.580 -8.298 1.00 96.50 335 CYS A CA 1
ATOM 2691 C C . CYS A 1 335 ? 6.420 -4.505 -8.414 1.00 96.50 335 CYS A C 1
ATOM 2693 O O . CYS A 1 335 ? 6.555 -5.534 -7.729 1.00 96.50 335 CYS A O 1
ATOM 2695 N N . SER A 1 336 ? 7.333 -4.139 -9.307 1.00 96.50 336 SER A N 1
ATOM 2696 C CA . SER A 1 336 ? 8.622 -4.803 -9.440 1.00 96.50 336 SER A CA 1
ATOM 2697 C C . SER A 1 336 ? 9.551 -4.428 -8.281 1.00 96.50 336 SER A C 1
ATOM 2699 O O . SER A 1 336 ? 9.393 -3.390 -7.637 1.00 96.50 336 SER A O 1
ATOM 2701 N N . ARG A 1 337 ? 10.613 -5.219 -8.056 1.00 95.31 337 ARG A N 1
ATOM 2702 C CA . ARG A 1 337 ? 11.684 -4.853 -7.103 1.00 95.31 337 ARG A CA 1
ATOM 2703 C C . ARG A 1 337 ? 12.245 -3.449 -7.367 1.00 95.31 337 ARG A C 1
ATOM 2705 O O . ARG A 1 337 ? 12.591 -2.739 -6.432 1.00 95.31 337 ARG A O 1
ATOM 2712 N N . GLY A 1 338 ? 12.345 -3.054 -8.639 1.00 94.31 338 GLY A N 1
ATOM 2713 C CA . GLY A 1 338 ? 12.852 -1.738 -9.034 1.00 94.31 338 GLY A CA 1
ATOM 2714 C C . GLY A 1 338 ? 11.931 -0.599 -8.600 1.00 94.31 338 GLY A C 1
ATOM 2715 O O . GLY A 1 338 ? 12.400 0.343 -7.970 1.00 94.31 338 GLY A O 1
ATOM 2716 N N . GLU A 1 339 ? 10.632 -0.711 -8.885 1.00 96.06 339 GLU A N 1
ATOM 2717 C CA . GLU A 1 339 ? 9.631 0.277 -8.455 1.00 96.06 339 GLU A CA 1
ATOM 2718 C C . GLU A 1 339 ? 9.550 0.359 -6.933 1.00 96.06 339 GLU A C 1
ATOM 2720 O O . GLU A 1 339 ? 9.604 1.449 -6.373 1.00 96.06 339 GLU A O 1
ATOM 2725 N N . ARG A 1 340 ? 9.527 -0.790 -6.249 1.00 98.12 340 ARG A N 1
ATOM 2726 C CA . ARG A 1 340 ? 9.473 -0.848 -4.785 1.00 98.12 340 ARG A CA 1
ATOM 2727 C C . ARG A 1 340 ? 10.659 -0.137 -4.125 1.00 98.12 340 ARG A C 1
ATOM 2729 O O . ARG A 1 340 ? 10.474 0.654 -3.203 1.00 98.12 340 ARG A O 1
ATOM 2736 N N . ARG A 1 341 ? 11.876 -0.358 -4.634 1.00 98.31 341 ARG A N 1
ATOM 2737 C CA . ARG A 1 341 ? 13.096 0.339 -4.182 1.00 98.31 341 ARG A CA 1
ATOM 2738 C C . ARG A 1 341 ? 13.073 1.832 -4.507 1.00 98.31 341 ARG A C 1
ATOM 2740 O O . ARG A 1 341 ? 13.593 2.627 -3.730 1.00 98.31 341 ARG A O 1
ATOM 2747 N N . ALA A 1 342 ? 12.485 2.229 -5.636 1.00 97.12 342 ALA A N 1
ATOM 2748 C CA . ALA A 1 342 ? 12.317 3.640 -5.975 1.00 97.12 342 ALA A CA 1
ATOM 2749 C C . ALA A 1 342 ? 11.357 4.336 -4.996 1.00 97.12 342 ALA A C 1
ATOM 2751 O O . ALA A 1 342 ? 11.693 5.398 -4.476 1.00 97.12 342 ALA A O 1
ATOM 2752 N N . ILE A 1 343 ? 10.227 3.696 -4.674 1.00 98.25 343 ILE A N 1
ATOM 2753 C CA . ILE A 1 343 ? 9.281 4.148 -3.644 1.00 98.25 343 ILE A CA 1
ATOM 2754 C C . ILE A 1 343 ? 9.978 4.282 -2.287 1.00 98.25 343 ILE A C 1
ATOM 2756 O O . ILE A 1 343 ? 9.852 5.328 -1.650 1.00 98.25 343 ILE A O 1
ATOM 2760 N N . GLU A 1 344 ? 10.745 3.270 -1.861 1.00 98.50 344 GLU A N 1
ATOM 2761 C CA . GLU A 1 344 ? 11.512 3.313 -0.607 1.00 98.50 344 GLU A CA 1
ATOM 2762 C C . GLU A 1 344 ? 12.460 4.513 -0.594 1.00 98.50 344 GLU A C 1
ATOM 2764 O O . GLU A 1 344 ? 12.390 5.339 0.312 1.00 98.50 344 GLU A O 1
ATOM 2769 N N . LYS A 1 345 ? 13.296 4.663 -1.628 1.00 97.56 345 LYS A N 1
ATOM 2770 C CA . LYS A 1 345 ? 14.263 5.761 -1.727 1.00 97.56 345 LYS A CA 1
ATOM 2771 C C . LYS A 1 345 ? 13.585 7.129 -1.627 1.00 97.56 345 LYS A C 1
ATOM 2773 O O . LYS A 1 345 ? 14.012 7.951 -0.821 1.00 97.56 345 LYS A O 1
ATOM 2778 N N . LEU A 1 346 ? 12.536 7.363 -2.418 1.00 96.25 346 LEU A N 1
ATOM 2779 C CA . LEU A 1 346 ? 11.792 8.627 -2.409 1.00 96.25 346 LEU A CA 1
ATOM 2780 C C . LEU A 1 346 ? 11.168 8.905 -1.040 1.00 96.25 346 LEU A C 1
ATOM 2782 O O . LEU A 1 346 ? 11.286 10.013 -0.518 1.00 96.25 346 LEU A O 1
ATOM 2786 N N . SER A 1 347 ? 10.561 7.885 -0.434 1.00 97.88 347 SER A N 1
ATOM 2787 C CA . SER A 1 347 ? 9.920 7.998 0.876 1.00 97.88 347 SER A CA 1
ATOM 2788 C C . SER A 1 347 ? 10.927 8.308 1.969 1.00 97.88 347 SER A C 1
ATOM 2790 O O . SER A 1 347 ? 10.708 9.224 2.750 1.00 97.88 347 SER A O 1
ATOM 2792 N N . VAL A 1 348 ? 12.065 7.618 1.996 1.00 97.19 348 VAL A N 1
ATOM 2793 C CA . VAL A 1 348 ? 13.118 7.864 2.985 1.00 97.19 348 VAL A CA 1
ATOM 2794 C C . VAL A 1 348 ? 13.689 9.272 2.840 1.00 97.19 348 VAL A C 1
ATOM 2796 O O . VAL A 1 348 ? 13.859 9.961 3.843 1.00 97.19 348 VAL A O 1
ATOM 2799 N N . THR A 1 349 ? 13.942 9.735 1.612 1.00 93.81 349 THR A N 1
ATOM 2800 C CA . THR A 1 349 ? 14.398 11.111 1.373 1.00 93.81 349 THR A CA 1
ATOM 2801 C C . THR A 1 349 ? 13.385 12.132 1.885 1.00 93.81 349 THR A C 1
ATOM 2803 O O . THR A 1 349 ? 13.774 13.066 2.584 1.00 93.81 349 THR A O 1
ATOM 2806 N N . ALA A 1 350 ? 12.095 11.943 1.594 1.00 93.88 350 ALA A N 1
ATOM 2807 C CA . ALA A 1 350 ? 11.054 12.851 2.056 1.00 93.88 350 ALA A CA 1
ATOM 2808 C C . ALA A 1 350 ? 10.922 12.838 3.587 1.00 93.88 350 ALA A C 1
ATOM 2810 O O . ALA A 1 350 ? 10.963 13.888 4.222 1.00 93.88 350 ALA A O 1
ATOM 2811 N N . LEU A 1 351 ? 10.830 11.659 4.198 1.00 96.56 351 LEU A N 1
ATOM 2812 C CA . LEU A 1 351 ? 10.612 11.503 5.637 1.00 96.56 351 LEU A CA 1
ATOM 2813 C C . LEU A 1 351 ? 11.803 11.993 6.473 1.00 96.56 351 LEU A C 1
ATOM 2815 O O . LEU A 1 351 ? 11.602 12.585 7.528 1.00 96.56 351 LEU A O 1
ATOM 2819 N N . ASN A 1 352 ? 13.038 11.826 5.991 1.00 94.56 352 ASN A N 1
ATOM 2820 C CA . ASN A 1 352 ? 14.229 12.337 6.680 1.00 94.56 352 ASN A CA 1
ATOM 2821 C C . ASN A 1 352 ? 14.376 13.867 6.606 1.00 94.56 352 ASN A C 1
ATOM 2823 O O . ASN A 1 352 ? 15.179 14.424 7.349 1.00 94.56 352 ASN A O 1
ATOM 2827 N N . SER A 1 353 ? 13.621 14.547 5.736 1.00 95.69 353 SER A N 1
ATOM 2828 C CA . SER A 1 353 ? 13.555 16.016 5.704 1.00 95.69 353 SER A CA 1
ATOM 2829 C C . SER A 1 353 ? 12.525 16.608 6.673 1.00 95.69 353 SER A C 1
ATOM 2831 O O . SER A 1 353 ? 12.392 17.827 6.756 1.00 95.69 353 SER A O 1
ATOM 2833 N N . LEU A 1 354 ? 11.775 15.772 7.401 1.00 96.50 354 LEU A N 1
ATOM 2834 C CA . LEU A 1 354 ? 10.830 16.249 8.404 1.00 96.50 354 LEU A CA 1
ATOM 2835 C C . LEU A 1 354 ? 11.567 16.796 9.635 1.00 96.50 354 LEU A C 1
ATOM 2837 O O . LEU A 1 354 ? 12.520 16.206 10.140 1.00 96.50 354 LEU A O 1
ATOM 2841 N N . GLU A 1 355 ? 11.076 17.925 10.141 1.00 96.12 355 GLU A N 1
ATOM 2842 C CA . GLU A 1 355 ? 11.662 18.666 11.261 1.00 96.12 355 GLU A CA 1
ATOM 2843 C C . GLU A 1 355 ? 10.655 18.865 12.408 1.00 96.12 355 GLU A C 1
ATOM 2845 O O . GLU A 1 355 ? 9.448 18.620 12.270 1.00 96.12 355 GLU A O 1
ATOM 2850 N N . GLY A 1 356 ? 11.144 19.364 13.549 1.00 97.19 356 GLY A N 1
ATOM 2851 C CA . GLY A 1 356 ? 10.330 19.656 14.732 1.00 97.19 356 GLY A CA 1
ATOM 2852 C C . GLY A 1 356 ? 9.740 18.389 15.353 1.00 97.19 356 GLY A C 1
ATOM 2853 O O . GLY A 1 356 ? 10.435 17.386 15.488 1.00 97.19 356 GLY A O 1
ATOM 2854 N N . GLU A 1 357 ? 8.447 18.413 15.693 1.00 97.38 357 GLU A N 1
ATOM 2855 C CA . GLU A 1 357 ? 7.731 17.252 16.262 1.00 97.38 357 GLU A CA 1
ATOM 2856 C C . GLU A 1 357 ? 7.697 16.020 15.332 1.00 97.38 357 GLU A C 1
ATOM 2858 O O . GLU A 1 357 ? 7.415 14.906 15.779 1.00 97.38 357 GLU A O 1
ATOM 2863 N N . PHE A 1 358 ? 8.005 16.213 14.044 1.00 98.19 358 PHE A N 1
ATOM 2864 C CA . PHE A 1 358 ? 8.062 15.164 13.028 1.00 98.19 358 PHE A CA 1
ATOM 2865 C C . PHE A 1 358 ? 9.489 14.730 12.696 1.00 98.19 358 PHE A C 1
ATOM 2867 O O . PHE A 1 358 ? 9.664 13.932 11.784 1.00 98.19 358 PHE A O 1
ATOM 2874 N N . LYS A 1 359 ? 10.515 15.234 13.388 1.00 98.19 359 LYS A N 1
ATOM 2875 C CA . LYS A 1 359 ? 11.876 14.726 13.208 1.00 98.19 359 LYS A CA 1
ATOM 2876 C C . LYS A 1 359 ? 11.930 13.254 13.619 1.00 98.19 359 LYS A C 1
ATOM 2878 O O . LYS A 1 359 ? 11.393 12.882 14.662 1.00 98.19 359 LYS A O 1
ATOM 2883 N N . GLY A 1 360 ? 12.556 12.426 12.787 1.00 96.38 360 GLY A N 1
ATOM 2884 C CA . GLY A 1 360 ? 12.572 10.983 12.984 1.00 96.38 360 GLY A CA 1
ATOM 2885 C C . GLY A 1 360 ? 13.638 10.256 12.184 1.00 96.38 360 GLY A C 1
ATOM 2886 O O . GLY A 1 360 ? 14.487 10.869 11.535 1.00 96.38 360 GLY A O 1
ATOM 2887 N N . LYS A 1 361 ? 13.570 8.924 12.223 1.00 95.31 361 LYS A N 1
ATOM 2888 C CA . LYS A 1 361 ? 14.539 8.030 11.585 1.00 95.31 361 LYS A CA 1
ATOM 2889 C C . LYS A 1 361 ? 13.841 6.878 10.868 1.00 95.31 361 LYS A C 1
ATOM 2891 O O . LYS A 1 361 ? 12.825 6.363 11.331 1.00 95.31 361 LYS A O 1
ATOM 2896 N N . TYR A 1 362 ? 14.417 6.467 9.736 1.00 96.38 362 TYR A N 1
ATOM 2897 C CA . TYR A 1 362 ? 14.021 5.265 9.005 1.00 96.38 362 TYR A CA 1
ATOM 2898 C C . TYR A 1 362 ? 14.819 4.033 9.442 1.00 96.38 362 TYR A C 1
ATOM 2900 O O . TYR A 1 362 ? 16.042 4.089 9.591 1.00 96.38 362 TYR A O 1
ATOM 2908 N N . TYR A 1 363 ? 14.118 2.912 9.564 1.00 94.56 363 TYR A N 1
ATOM 2909 C CA . TYR A 1 363 ? 14.627 1.605 9.945 1.00 94.56 363 TYR A CA 1
ATOM 2910 C C . TYR A 1 363 ? 14.226 0.589 8.863 1.00 94.56 363 TYR A C 1
ATOM 2912 O O . TYR A 1 363 ? 13.070 0.150 8.817 1.00 94.56 363 TYR A O 1
ATOM 2920 N N . PRO A 1 364 ? 15.146 0.228 7.951 1.00 95.44 364 PRO A N 1
ATOM 2921 C CA . PRO A 1 364 ? 14.878 -0.793 6.946 1.00 95.44 364 PRO A CA 1
ATOM 2922 C C . PRO A 1 364 ? 14.772 -2.169 7.613 1.00 95.44 364 PRO A C 1
ATOM 2924 O O . PRO A 1 364 ? 15.661 -2.553 8.372 1.00 95.44 364 PRO A O 1
ATOM 2927 N N . LEU A 1 365 ? 13.746 -2.955 7.273 1.00 92.69 365 LEU A N 1
ATOM 2928 C CA . LEU A 1 365 ? 13.526 -4.277 7.879 1.00 92.69 365 LEU A CA 1
ATOM 2929 C C . LEU A 1 365 ? 14.723 -5.213 7.677 1.00 92.69 365 LEU A C 1
ATOM 2931 O O . LEU A 1 365 ? 15.103 -5.944 8.581 1.00 92.69 365 LEU A O 1
ATOM 2935 N N . LYS A 1 366 ? 15.364 -5.160 6.502 1.00 90.75 366 LYS A N 1
ATOM 2936 C CA . LYS A 1 366 ? 16.529 -6.004 6.174 1.00 90.75 366 LYS A CA 1
ATOM 2937 C C . LYS A 1 366 ? 17.757 -5.776 7.067 1.00 90.75 366 LYS A C 1
ATOM 2939 O O . LYS A 1 366 ? 18.663 -6.598 7.035 1.00 90.75 366 LYS A O 1
ATOM 2944 N N . ALA A 1 367 ? 17.840 -4.631 7.746 1.00 90.44 367 ALA A N 1
ATOM 2945 C CA . ALA A 1 367 ? 18.997 -4.237 8.552 1.00 90.44 367 ALA A CA 1
ATOM 2946 C C . ALA A 1 367 ? 18.627 -4.020 10.027 1.00 90.44 367 ALA A C 1
ATOM 2948 O O . ALA A 1 367 ? 19.442 -3.506 10.787 1.00 90.44 367 ALA A O 1
ATOM 2949 N N . MET A 1 368 ? 17.398 -4.376 10.405 1.00 88.69 368 MET A N 1
ATOM 2950 C CA . MET A 1 368 ? 16.900 -4.266 11.767 1.00 88.69 368 MET A CA 1
ATOM 2951 C C . MET A 1 368 ? 17.499 -5.390 12.611 1.00 88.69 368 MET A C 1
ATOM 2953 O O . MET A 1 368 ? 17.498 -6.551 12.200 1.00 88.69 368 MET A O 1
ATOM 2957 N N . THR A 1 369 ? 18.033 -5.049 13.779 1.00 88.44 369 THR A N 1
ATOM 2958 C CA . THR A 1 369 ? 18.482 -6.058 14.747 1.00 88.44 369 THR A CA 1
ATOM 2959 C C . THR A 1 369 ? 17.281 -6.755 15.390 1.00 88.44 369 THR A C 1
ATOM 2961 O O . THR A 1 369 ? 16.203 -6.169 15.480 1.00 88.44 369 THR A O 1
ATOM 2964 N N . GLU A 1 370 ? 17.455 -7.981 15.896 1.00 81.12 370 GLU A N 1
ATOM 2965 C CA . GLU A 1 370 ? 16.378 -8.695 16.608 1.00 81.12 370 GLU A CA 1
ATOM 2966 C C . GLU A 1 370 ? 15.845 -7.891 17.804 1.00 81.12 370 GLU A C 1
ATOM 2968 O O . GLU A 1 370 ? 14.644 -7.881 18.058 1.00 81.12 370 GLU A O 1
ATOM 2973 N N . GLN A 1 371 ? 16.716 -7.152 18.501 1.00 85.06 371 GLN A N 1
ATOM 2974 C CA . GLN A 1 371 ? 16.322 -6.297 19.620 1.00 85.06 371 GLN A CA 1
ATOM 2975 C C . GLN A 1 371 ? 15.469 -5.101 19.169 1.00 85.06 371 GLN A C 1
ATOM 2977 O O . GLN A 1 371 ? 14.448 -4.813 19.789 1.00 85.06 371 GLN A O 1
ATOM 2982 N N . GLU A 1 372 ? 15.862 -4.402 18.097 1.00 85.06 372 GLU A N 1
ATOM 2983 C CA . GLU A 1 372 ? 15.056 -3.308 17.532 1.00 85.06 372 GLU A CA 1
ATOM 2984 C C . GLU A 1 372 ? 13.710 -3.822 17.019 1.00 85.06 372 GLU A C 1
ATOM 2986 O O . GLU A 1 372 ? 12.680 -3.190 17.248 1.00 85.06 372 GLU A O 1
ATOM 2991 N N . GLN A 1 373 ? 13.719 -4.982 16.358 1.00 83.00 373 GLN A N 1
ATOM 2992 C CA . GLN A 1 373 ? 12.517 -5.628 15.855 1.00 83.00 373 GLN A CA 1
ATOM 2993 C C . GLN A 1 373 ? 11.563 -5.972 16.997 1.00 83.00 373 GLN A C 1
ATOM 2995 O O . GLN A 1 373 ? 10.403 -5.565 16.955 1.00 83.00 373 GLN A O 1
ATOM 3000 N N . GLN A 1 374 ? 12.053 -6.659 18.032 1.00 78.44 374 GLN A N 1
ATOM 3001 C CA . GLN A 1 374 ? 11.241 -7.038 19.184 1.00 78.44 374 GLN A CA 1
ATOM 3002 C C . GLN A 1 374 ? 10.690 -5.806 19.904 1.00 78.44 374 GLN A C 1
ATOM 3004 O O . GLN A 1 374 ? 9.502 -5.761 20.195 1.00 78.44 374 GLN A O 1
ATOM 3009 N N . GLN A 1 375 ? 11.503 -4.763 20.100 1.00 82.38 375 GLN A N 1
ATOM 3010 C CA . GLN A 1 375 ? 11.032 -3.525 20.723 1.00 82.38 375 GLN A CA 1
ATOM 3011 C C . GLN A 1 375 ? 9.904 -2.869 19.915 1.00 82.38 375 GLN A C 1
ATOM 3013 O O . GLN A 1 375 ? 8.923 -2.406 20.489 1.00 82.38 375 GLN A O 1
ATOM 3018 N N . LEU A 1 376 ? 10.019 -2.817 18.585 1.00 83.88 376 LEU A N 1
ATOM 3019 C CA . LEU A 1 376 ? 8.975 -2.239 17.736 1.00 83.88 376 LEU A CA 1
ATOM 3020 C C . LEU A 1 376 ? 7.710 -3.113 17.689 1.00 83.88 376 LEU A C 1
ATOM 3022 O O . LEU A 1 376 ? 6.618 -2.568 17.519 1.00 83.88 376 LEU A O 1
ATOM 3026 N N . ILE A 1 377 ? 7.832 -4.435 17.843 1.00 77.88 377 ILE A N 1
ATOM 3027 C CA . ILE A 1 377 ? 6.693 -5.353 18.003 1.00 77.88 377 ILE A CA 1
ATOM 3028 C C . ILE A 1 377 ? 5.995 -5.104 19.346 1.00 77.88 377 ILE A C 1
ATOM 3030 O O . ILE A 1 377 ? 4.779 -4.901 19.370 1.00 77.88 377 ILE A O 1
ATOM 3034 N N . ASP A 1 378 ? 6.757 -5.054 20.440 1.00 74.06 378 ASP A N 1
ATOM 3035 C CA . ASP A 1 378 ? 6.252 -4.838 21.803 1.00 74.06 378 ASP A CA 1
ATOM 3036 C C . ASP A 1 378 ? 5.563 -3.473 21.942 1.00 74.06 378 ASP A C 1
ATOM 3038 O O . ASP A 1 378 ? 4.539 -3.337 22.614 1.00 74.06 378 ASP A O 1
ATOM 3042 N N . ASP A 1 379 ? 6.081 -2.464 21.241 1.00 75.44 379 ASP A N 1
ATOM 3043 C CA . ASP A 1 379 ? 5.487 -1.132 21.188 1.00 75.44 379 ASP A CA 1
ATOM 3044 C C . ASP A 1 379 ? 4.235 -1.054 20.277 1.00 75.44 379 ASP A C 1
ATOM 3046 O O . ASP A 1 379 ? 3.572 -0.014 20.214 1.00 75.44 379 ASP A O 1
ATOM 3050 N N . HIS A 1 380 ? 3.886 -2.139 19.571 1.00 76.81 380 HIS A N 1
ATOM 3051 C CA . HIS A 1 380 ? 2.837 -2.211 18.541 1.00 76.81 380 HIS A CA 1
ATOM 3052 C C . HIS A 1 380 ? 3.056 -1.263 17.347 1.00 76.81 380 HIS A C 1
ATOM 3054 O O . HIS A 1 380 ? 2.103 -0.746 16.751 1.00 76.81 380 HIS A O 1
ATOM 3060 N N . PHE A 1 381 ? 4.318 -1.020 16.995 1.00 85.00 381 PHE A N 1
ATOM 3061 C CA . PHE A 1 381 ? 4.722 -0.129 15.908 1.00 85.00 381 PHE A CA 1
ATOM 3062 C C . PHE A 1 381 ? 5.129 -0.862 14.641 1.00 85.00 381 PHE A C 1
ATOM 3064 O O . PHE A 1 381 ? 4.917 -0.317 13.556 1.00 85.00 381 PHE A O 1
ATOM 3071 N N . LEU A 1 382 ? 5.708 -2.057 14.754 1.00 82.62 382 LEU A N 1
ATOM 3072 C CA . LEU A 1 382 ? 6.138 -2.825 13.593 1.00 82.62 382 LEU A CA 1
ATOM 3073 C C . LEU A 1 382 ? 4.969 -3.546 12.927 1.00 82.62 382 LEU A C 1
ATOM 3075 O O . LEU A 1 382 ? 4.018 -3.974 13.577 1.00 82.62 382 LEU A O 1
ATOM 3079 N N . PHE A 1 383 ? 5.078 -3.700 11.615 1.00 82.31 383 PHE A N 1
ATOM 3080 C CA . PHE A 1 383 ? 4.279 -4.642 10.853 1.00 82.31 383 PHE A CA 1
ATOM 3081 C C . PHE A 1 383 ? 5.099 -5.911 10.622 1.00 82.31 383 PHE A C 1
ATOM 3083 O O . PHE A 1 383 ? 6.274 -5.844 10.253 1.00 82.31 383 PHE A O 1
ATOM 3090 N N . ASP A 1 384 ? 4.481 -7.066 10.833 1.00 69.88 384 ASP A N 1
ATOM 3091 C CA . ASP A 1 384 ? 5.136 -8.350 10.618 1.00 69.88 384 ASP A CA 1
ATOM 3092 C C . ASP A 1 384 ? 5.129 -8.759 9.145 1.00 69.88 384 ASP A C 1
ATOM 3094 O O . ASP A 1 384 ? 4.460 -8.161 8.297 1.00 69.88 384 ASP A O 1
ATOM 3098 N N . LYS A 1 385 ? 5.885 -9.821 8.834 1.00 74.94 385 LYS A N 1
ATOM 3099 C CA . LYS A 1 385 ? 5.789 -10.474 7.528 1.00 74.94 385 LYS A CA 1
ATOM 3100 C C . LYS A 1 385 ? 4.317 -10.811 7.259 1.00 74.94 385 LYS A C 1
ATOM 3102 O O . LYS A 1 385 ? 3.709 -11.466 8.105 1.00 74.94 385 LYS A O 1
ATOM 3107 N N . PRO A 1 386 ? 3.754 -10.431 6.096 1.00 80.00 386 PRO A N 1
ATOM 3108 C CA . PRO A 1 386 ? 2.373 -10.742 5.769 1.00 80.00 386 PRO A CA 1
ATOM 3109 C C . PRO A 1 386 ? 2.119 -12.246 5.877 1.00 80.00 386 PRO A C 1
ATOM 3111 O O . PRO A 1 386 ? 2.656 -13.033 5.097 1.00 80.00 386 PRO A O 1
ATOM 3114 N N . VAL A 1 387 ? 1.318 -12.638 6.866 1.00 82.81 387 VAL A N 1
ATOM 3115 C CA . VAL A 1 387 ? 0.802 -14.008 7.029 1.00 82.81 387 VAL A CA 1
ATOM 3116 C C . VAL A 1 387 ? -0.654 -14.119 6.588 1.00 82.81 387 VAL A C 1
ATOM 3118 O O . VAL A 1 387 ? -1.159 -15.223 6.409 1.00 82.81 387 VAL A O 1
ATOM 3121 N N . SER A 1 388 ? -1.324 -12.979 6.395 1.00 85.62 388 SER A N 1
ATOM 3122 C CA . SER A 1 388 ? -2.707 -12.942 5.936 1.00 85.62 388 SER A CA 1
ATOM 3123 C C . SER A 1 388 ? -2.806 -13.565 4.541 1.00 85.62 388 SER A C 1
ATOM 3125 O O . SER A 1 388 ? -2.111 -13.112 3.622 1.00 85.62 388 SER A O 1
ATOM 3127 N N . PRO A 1 389 ? -3.687 -14.558 4.338 1.00 87.75 389 PRO A N 1
ATOM 3128 C CA . PRO A 1 389 ? -3.833 -15.205 3.041 1.00 87.75 389 PRO A CA 1
ATOM 3129 C C . PRO A 1 389 ? -4.361 -14.231 1.975 1.00 87.75 389 PRO A C 1
ATOM 3131 O O . PRO A 1 389 ? -4.048 -14.393 0.799 1.00 87.75 389 PRO A O 1
ATOM 3134 N N . LEU A 1 390 ? -5.045 -13.153 2.381 1.00 89.81 390 LEU A N 1
ATOM 3135 C CA . LEU A 1 390 ? -5.489 -12.079 1.487 1.00 89.81 390 LEU A CA 1
ATOM 3136 C C . LEU A 1 390 ? -4.308 -11.334 0.842 1.00 89.81 390 LEU A C 1
ATOM 3138 O O . LEU A 1 390 ? -4.357 -11.042 -0.352 1.00 89.81 390 LEU A O 1
ATOM 3142 N N . LEU A 1 391 ? -3.254 -11.052 1.621 1.00 90.75 391 LEU A N 1
ATOM 3143 C CA . LEU A 1 391 ? -2.035 -10.365 1.163 1.00 90.75 391 LEU A CA 1
ATOM 3144 C C . LEU A 1 391 ? -1.096 -11.299 0.389 1.00 90.75 391 LEU A C 1
ATOM 3146 O O . LEU A 1 391 ? -0.380 -10.872 -0.519 1.00 90.75 391 LEU A O 1
ATOM 3150 N N . LEU A 1 392 ? -1.062 -12.576 0.776 1.00 92.12 392 LEU A N 1
ATOM 3151 C CA . LEU A 1 392 ? -0.254 -13.586 0.099 1.00 92.12 392 LEU A CA 1
ATOM 3152 C C . LEU A 1 392 ? -0.818 -13.894 -1.293 1.00 92.12 392 LEU A C 1
ATOM 3154 O O . LEU A 1 392 ? -0.064 -13.853 -2.265 1.00 92.12 392 LEU A O 1
ATOM 3158 N N . ALA A 1 393 ? -2.130 -14.126 -1.397 1.00 91.94 393 ALA A N 1
ATOM 3159 C CA . ALA A 1 393 ? -2.807 -14.454 -2.654 1.00 91.94 393 ALA A CA 1
ATOM 3160 C C . ALA A 1 393 ? -2.823 -13.290 -3.659 1.00 91.94 393 ALA A C 1
ATOM 3162 O O . ALA A 1 393 ? -2.839 -13.511 -4.863 1.00 91.94 393 ALA A O 1
ATOM 3163 N N . SER A 1 394 ? -2.754 -12.040 -3.192 1.00 94.00 394 SER A N 1
ATOM 3164 C CA . SER A 1 394 ? -2.607 -10.862 -4.059 1.00 94.00 394 SER A CA 1
ATOM 3165 C C . SER A 1 394 ? -1.158 -10.585 -4.489 1.00 94.00 394 SER A C 1
ATOM 3167 O O . SER A 1 394 ? -0.891 -9.589 -5.156 1.00 94.00 394 SER A O 1
ATOM 3169 N N . GLY A 1 395 ? -0.185 -11.408 -4.082 1.00 92.75 395 GLY A N 1
ATOM 3170 C CA . GLY A 1 395 ? 1.220 -11.240 -4.465 1.00 92.75 395 GLY A CA 1
ATOM 3171 C C . GLY A 1 395 ? 1.956 -10.096 -3.753 1.00 92.75 395 GLY A C 1
ATOM 3172 O O . GLY A 1 395 ? 3.081 -9.761 -4.130 1.00 92.75 395 GLY A O 1
ATOM 3173 N N . MET A 1 396 ? 1.385 -9.504 -2.702 1.00 94.94 396 MET A N 1
ATOM 3174 C CA . MET A 1 396 ? 1.958 -8.328 -2.024 1.00 94.94 396 MET A CA 1
ATOM 3175 C C . MET A 1 396 ? 3.200 -8.667 -1.177 1.00 94.94 396 MET A C 1
ATOM 3177 O O . MET A 1 396 ? 4.060 -7.816 -0.934 1.00 94.94 396 MET A O 1
ATOM 3181 N N . ALA A 1 397 ? 3.362 -9.938 -0.795 1.00 93.81 397 ALA A N 1
ATOM 3182 C CA . ALA A 1 397 ? 4.499 -10.425 -0.009 1.00 93.81 397 ALA A CA 1
ATOM 3183 C C . ALA A 1 397 ? 5.763 -10.754 -0.833 1.00 93.81 397 ALA A C 1
ATOM 3185 O O . ALA A 1 397 ? 6.763 -11.218 -0.275 1.00 93.81 397 ALA A O 1
ATOM 3186 N N . ARG A 1 398 ? 5.753 -10.528 -2.156 1.00 91.50 398 ARG A N 1
ATOM 3187 C CA . ARG A 1 398 ? 6.908 -10.814 -3.025 1.00 91.50 398 ARG A CA 1
ATOM 3188 C C . ARG A 1 398 ? 8.176 -10.098 -2.545 1.00 91.50 398 ARG A C 1
ATOM 3190 O O . ARG A 1 398 ? 8.154 -8.928 -2.145 1.00 91.50 398 ARG A O 1
ATOM 3197 N N . ASP A 1 399 ? 9.292 -10.823 -2.631 1.00 93.38 399 ASP A N 1
ATOM 3198 C CA . ASP A 1 399 ? 10.655 -10.383 -2.301 1.00 93.38 399 ASP A CA 1
ATOM 3199 C C . ASP A 1 399 ? 10.865 -9.895 -0.855 1.00 93.38 399 ASP A C 1
ATOM 3201 O O . ASP A 1 399 ? 11.790 -9.131 -0.599 1.00 93.38 399 ASP A O 1
ATOM 3205 N N . TRP A 1 400 ? 10.016 -10.275 0.100 1.00 92.81 400 TRP A N 1
ATOM 3206 C CA . TRP A 1 400 ? 10.166 -9.846 1.494 1.00 92.81 400 TRP A CA 1
ATOM 3207 C C . TRP A 1 400 ? 11.553 -10.191 2.091 1.00 92.81 400 TRP A C 1
ATOM 3209 O O . TRP A 1 400 ? 11.991 -11.331 1.918 1.00 92.81 400 TRP A O 1
ATOM 3219 N N . PRO A 1 401 ? 12.227 -9.285 2.842 1.00 94.00 401 PRO A N 1
ATOM 3220 C CA . PRO A 1 401 ? 11.820 -7.927 3.243 1.00 94.00 401 PRO A CA 1
ATOM 3221 C C . PRO A 1 401 ? 12.381 -6.799 2.341 1.00 94.00 401 PRO A C 1
ATOM 3223 O O . PRO A 1 401 ? 12.555 -5.670 2.799 1.00 94.00 401 PRO A O 1
ATOM 3226 N N . ASP A 1 402 ? 12.714 -7.072 1.073 1.00 96.19 402 ASP A N 1
ATOM 3227 C CA . ASP A 1 402 ? 13.333 -6.093 0.162 1.00 96.19 402 ASP A CA 1
ATOM 3228 C C . ASP A 1 402 ? 12.503 -4.809 0.052 1.00 96.19 402 ASP A C 1
ATOM 3230 O O . ASP A 1 402 ? 11.312 -4.862 -0.270 1.00 96.19 402 ASP A O 1
ATOM 3234 N N . ALA A 1 403 ? 13.165 -3.674 0.294 1.00 97.19 403 ALA A N 1
ATOM 3235 C CA . ALA A 1 403 ? 12.619 -2.321 0.238 1.00 97.19 403 ALA A CA 1
ATOM 3236 C C . ALA A 1 403 ? 11.438 -2.038 1.186 1.00 97.19 403 ALA A C 1
ATOM 3238 O O . ALA A 1 403 ? 10.600 -1.187 0.888 1.00 97.19 403 ALA A O 1
ATOM 3239 N N . ARG A 1 404 ? 11.342 -2.767 2.306 1.00 97.62 404 ARG A N 1
ATOM 3240 C CA . ARG A 1 404 ? 10.369 -2.513 3.378 1.00 97.62 404 ARG A CA 1
ATOM 3241 C C . ARG A 1 404 ? 11.060 -1.948 4.606 1.00 97.62 404 ARG A C 1
ATOM 3243 O O . ARG A 1 404 ? 12.179 -2.335 4.945 1.00 97.62 404 ARG A O 1
ATOM 3250 N N . GLY A 1 405 ? 10.345 -1.091 5.320 1.00 96.06 405 GLY A N 1
ATOM 3251 C CA . GLY A 1 405 ? 10.827 -0.528 6.571 1.00 96.06 405 GLY A CA 1
ATOM 3252 C C . GLY A 1 405 ? 9.814 0.381 7.229 1.00 96.06 405 GLY A C 1
ATOM 3253 O O . GLY A 1 405 ? 8.741 0.662 6.690 1.00 96.06 405 GLY A O 1
ATOM 3254 N N . ILE A 1 406 ? 10.197 0.850 8.402 1.00 96.69 406 ILE A N 1
ATOM 3255 C CA . ILE A 1 406 ? 9.408 1.746 9.229 1.00 96.69 406 ILE A CA 1
ATOM 3256 C C . ILE A 1 406 ? 10.194 3.024 9.463 1.00 96.69 406 ILE A C 1
ATOM 3258 O O . ILE A 1 406 ? 11.373 2.999 9.793 1.00 96.69 406 ILE A O 1
ATOM 3262 N N . TRP A 1 407 ? 9.535 4.155 9.287 1.00 97.38 407 TRP A N 1
ATOM 3263 C CA . TRP A 1 407 ? 10.000 5.431 9.795 1.00 97.38 407 TRP A CA 1
ATOM 3264 C C . TRP A 1 407 ? 9.153 5.805 11.009 1.00 97.38 407 TRP A C 1
ATOM 3266 O O . TRP A 1 407 ? 7.944 5.564 11.009 1.00 97.38 407 TRP A O 1
ATOM 3276 N N . HIS A 1 408 ? 9.748 6.417 12.024 1.00 97.06 408 HIS A N 1
ATOM 3277 C CA . HIS A 1 408 ? 8.985 7.056 13.093 1.00 97.06 408 HIS A CA 1
ATOM 3278 C C . HIS A 1 408 ? 9.704 8.293 13.622 1.00 97.06 408 HIS A C 1
ATOM 3280 O O . HIS A 1 408 ? 10.934 8.385 13.549 1.00 97.06 408 HIS A O 1
ATOM 3286 N N . ASN A 1 409 ? 8.934 9.232 14.174 1.00 97.50 409 ASN A N 1
ATOM 3287 C CA . ASN A 1 409 ? 9.488 10.371 14.896 1.00 97.50 409 ASN A CA 1
ATOM 3288 C C . ASN A 1 409 ? 10.154 9.935 16.213 1.00 97.50 409 ASN A C 1
ATOM 3290 O O . ASN A 1 409 ? 9.924 8.825 16.703 1.00 97.50 409 ASN A O 1
ATOM 3294 N N . ASP A 1 410 ? 10.964 10.815 16.801 1.00 95.12 410 ASP A N 1
ATOM 3295 C CA . ASP A 1 410 ? 11.738 10.513 18.017 1.00 95.12 410 ASP A CA 1
ATOM 3296 C C . ASP A 1 410 ? 10.838 10.080 19.195 1.00 95.12 410 ASP A C 1
ATOM 3298 O O . ASP A 1 410 ? 11.180 9.171 19.950 1.00 95.12 410 ASP A O 1
ATOM 3302 N N . ASN A 1 411 ? 9.636 10.660 19.294 1.00 94.81 411 ASN A N 1
ATOM 3303 C CA . ASN A 1 411 ? 8.657 10.364 20.348 1.00 94.81 411 ASN A CA 1
ATOM 3304 C C . ASN A 1 411 ? 7.779 9.131 20.062 1.00 94.81 411 ASN A C 1
ATOM 3306 O O . ASN A 1 411 ? 6.930 8.788 20.883 1.00 94.81 411 ASN A O 1
ATOM 3310 N N . LYS A 1 412 ? 7.938 8.488 18.897 1.00 94.38 412 LYS A N 1
ATOM 3311 C CA . LYS A 1 412 ? 7.123 7.353 18.428 1.00 94.38 412 LYS A CA 1
ATOM 3312 C C . LYS A 1 412 ? 5.604 7.616 18.439 1.00 94.38 412 LYS A C 1
ATOM 3314 O O . LYS A 1 412 ? 4.796 6.720 18.668 1.00 94.38 412 LYS A O 1
ATOM 3319 N N . THR A 1 413 ? 5.203 8.856 18.172 1.00 96.62 413 THR A N 1
ATOM 3320 C CA . THR A 1 413 ? 3.800 9.298 18.088 1.00 96.62 413 THR A CA 1
ATOM 3321 C C . THR A 1 413 ? 3.324 9.542 16.656 1.00 96.62 413 THR A C 1
ATOM 3323 O O . THR A 1 413 ? 2.126 9.744 16.424 1.00 96.62 413 THR A O 1
ATOM 3326 N N . PHE A 1 414 ? 4.246 9.523 15.691 1.00 98.38 414 PHE A N 1
ATOM 3327 C CA . PHE A 1 414 ? 3.984 9.622 14.260 1.00 98.38 414 PHE A CA 1
ATOM 3328 C C . PHE A 1 414 ? 4.890 8.636 13.513 1.00 98.38 414 PHE A C 1
ATOM 3330 O O . PHE A 1 414 ? 6.112 8.687 13.648 1.00 98.38 414 PHE A O 1
ATOM 3337 N N . LEU A 1 415 ? 4.292 7.715 12.760 1.00 97.75 415 LEU A N 1
ATOM 3338 C CA . LEU A 1 415 ? 4.965 6.592 12.113 1.00 97.75 415 LEU A CA 1
ATOM 3339 C C . LEU A 1 415 ? 4.553 6.492 10.648 1.00 97.75 415 LEU A C 1
ATOM 3341 O O . LEU A 1 415 ? 3.424 6.821 10.281 1.00 97.75 415 LEU A O 1
ATOM 3345 N N . VAL A 1 416 ? 5.456 5.987 9.813 1.00 98.38 416 VAL A N 1
ATOM 3346 C CA . VAL A 1 416 ? 5.187 5.687 8.409 1.00 98.38 416 VAL A CA 1
ATOM 3347 C C . VAL A 1 416 ? 5.737 4.310 8.071 1.00 98.38 416 VAL A C 1
ATOM 3349 O O . VAL A 1 416 ? 6.946 4.087 8.130 1.00 98.38 416 VAL A O 1
ATOM 3352 N N . TRP A 1 417 ? 4.861 3.378 7.701 1.00 98.06 417 TRP A N 1
ATOM 3353 C CA . TRP A 1 417 ? 5.289 2.109 7.109 1.00 98.06 417 TRP A CA 1
ATOM 3354 C C . TRP A 1 417 ? 5.476 2.286 5.612 1.00 98.06 417 TRP A C 1
ATOM 3356 O O . TRP A 1 417 ? 4.649 2.922 4.957 1.00 98.06 417 TRP A O 1
ATOM 3366 N N . VAL A 1 418 ? 6.555 1.719 5.082 1.00 98.44 418 VAL A N 1
ATOM 3367 C CA . VAL A 1 418 ? 6.939 1.837 3.676 1.00 98.44 418 VAL A CA 1
ATOM 3368 C C . VAL A 1 418 ? 6.878 0.458 3.019 1.00 98.44 418 VAL A C 1
ATOM 3370 O O . VAL A 1 418 ? 7.542 -0.473 3.484 1.00 98.44 418 VAL A O 1
ATOM 3373 N N . ASN A 1 419 ? 6.125 0.356 1.917 1.00 98.12 419 ASN A N 1
ATOM 3374 C CA . ASN A 1 419 ? 5.977 -0.833 1.059 1.00 98.12 419 ASN A CA 1
ATOM 3375 C C . ASN A 1 419 ? 5.388 -2.095 1.727 1.00 98.12 419 ASN A C 1
ATOM 3377 O O . ASN A 1 419 ? 5.774 -3.218 1.384 1.00 98.12 419 ASN A O 1
ATOM 3381 N N . GLU A 1 420 ? 4.457 -1.925 2.663 1.00 94.31 420 GLU A N 1
ATOM 3382 C CA . GLU A 1 420 ? 3.687 -3.031 3.250 1.00 94.31 420 GLU A CA 1
ATOM 3383 C C . GLU A 1 420 ? 2.440 -3.316 2.386 1.00 94.31 420 GLU A C 1
ATOM 3385 O O . GLU A 1 420 ? 2.583 -3.826 1.275 1.00 94.31 420 GLU A O 1
ATOM 3390 N N . GLU A 1 421 ? 1.236 -2.950 2.837 1.00 94.38 421 GLU A N 1
ATOM 3391 C CA . GLU A 1 421 ? -0.021 -3.134 2.099 1.00 94.38 421 GLU A CA 1
ATOM 3392 C C . GLU A 1 421 ? -0.240 -2.051 1.029 1.00 94.38 421 GLU A C 1
ATOM 3394 O O . GLU A 1 421 ? -0.933 -2.257 0.040 1.00 94.38 421 GLU A O 1
ATOM 3399 N N . ASP A 1 422 ? 0.379 -0.888 1.212 1.00 98.31 422 ASP A N 1
ATOM 3400 C CA . ASP A 1 422 ? 0.365 0.249 0.292 1.00 98.31 422 ASP A CA 1
ATOM 3401 C C . ASP A 1 422 ? 1.778 0.862 0.243 1.00 98.31 422 ASP A C 1
ATOM 3403 O O . ASP A 1 422 ? 2.656 0.468 1.020 1.00 98.31 422 ASP A O 1
ATOM 3407 N N . HIS A 1 423 ? 2.030 1.836 -0.644 1.00 98.69 423 HIS A N 1
ATOM 3408 C CA . HIS A 1 423 ? 3.356 2.481 -0.712 1.00 98.69 423 HIS A CA 1
ATOM 3409 C C . HIS A 1 423 ? 3.725 3.115 0.631 1.00 98.69 423 HIS A C 1
ATOM 3411 O O . HIS A 1 423 ? 4.836 2.916 1.123 1.00 98.69 423 HIS A O 1
ATOM 3417 N N . LEU A 1 424 ? 2.773 3.839 1.231 1.00 98.69 424 LEU A N 1
ATOM 3418 C CA . LEU A 1 424 ? 2.904 4.436 2.553 1.00 98.69 424 LEU A CA 1
ATOM 3419 C C . LEU A 1 424 ? 1.676 4.143 3.405 1.00 98.69 424 LEU A C 1
ATOM 3421 O O . LEU A 1 424 ? 0.550 4.344 2.953 1.00 98.69 424 LEU A O 1
ATOM 3425 N N . ARG A 1 425 ? 1.888 3.780 4.672 1.00 98.31 425 ARG A N 1
ATOM 3426 C CA . ARG A 1 425 ? 0.872 3.858 5.732 1.00 98.31 425 ARG A CA 1
ATOM 3427 C C . ARG A 1 425 ? 1.299 4.898 6.751 1.00 98.31 425 ARG A C 1
ATOM 3429 O O . ARG A 1 425 ? 2.221 4.651 7.519 1.00 98.31 425 ARG A O 1
ATOM 3436 N N . VAL A 1 426 ? 0.624 6.043 6.765 1.00 98.38 426 VAL A N 1
ATOM 3437 C CA . VAL A 1 426 ? 0.910 7.155 7.683 1.00 98.38 426 VAL A CA 1
ATOM 3438 C C . VAL A 1 426 ? 0.035 7.017 8.919 1.00 98.38 426 VAL A C 1
ATOM 3440 O O . VAL A 1 426 ? -1.178 6.836 8.805 1.00 98.38 426 VAL A O 1
ATOM 3443 N N . ILE A 1 427 ? 0.647 7.069 10.097 1.00 98.44 427 ILE A N 1
ATOM 3444 C CA . ILE A 1 427 ? 0.025 6.734 11.375 1.00 98.44 427 ILE A CA 1
ATOM 3445 C C . ILE A 1 427 ? 0.370 7.822 12.390 1.00 98.44 427 ILE A C 1
ATOM 3447 O O . ILE A 1 427 ? 1.531 8.155 12.578 1.00 98.44 427 ILE A O 1
ATOM 3451 N N . SER A 1 428 ? -0.636 8.328 13.091 1.00 98.50 428 SER A N 1
ATOM 3452 C CA . SER A 1 428 ? -0.476 9.096 14.324 1.00 98.50 428 SER A CA 1
ATOM 3453 C C . SER A 1 428 ? -1.120 8.313 15.457 1.00 98.50 428 SER A C 1
ATOM 3455 O O . SER A 1 428 ? -2.230 7.799 15.294 1.00 98.50 428 SER A O 1
ATOM 3457 N N . MET A 1 429 ? -0.438 8.184 16.589 1.00 96.44 429 MET A N 1
ATOM 3458 C CA . MET A 1 429 ? -0.987 7.500 17.758 1.00 96.44 429 MET A CA 1
ATOM 3459 C C . MET A 1 429 ? -0.363 7.976 19.059 1.00 96.44 429 MET A C 1
ATOM 3461 O O . MET A 1 429 ? 0.751 8.495 19.061 1.00 96.44 429 MET A O 1
ATOM 3465 N N . GLU A 1 430 ? -1.086 7.780 20.156 1.00 94.75 430 GLU A N 1
ATOM 3466 C CA . GLU A 1 430 ? -0.591 7.961 21.521 1.00 94.75 430 GLU A CA 1
ATOM 3467 C C . GLU A 1 430 ? -1.431 7.155 22.525 1.00 94.75 430 GLU A C 1
ATOM 3469 O O . GLU A 1 430 ? -2.504 6.631 22.202 1.00 94.75 430 GLU A O 1
ATOM 3474 N N . LYS A 1 431 ? -0.923 7.023 23.753 1.00 93.62 431 LYS A N 1
ATOM 3475 C CA . LYS A 1 431 ? -1.677 6.442 24.872 1.00 93.62 431 LYS A CA 1
ATOM 3476 C C . LYS A 1 431 ? -2.756 7.420 25.350 1.00 93.62 431 LYS A C 1
ATOM 3478 O O . LYS A 1 431 ? -2.576 8.629 25.281 1.00 93.62 431 LYS A O 1
ATOM 3483 N N . GLY A 1 432 ? -3.852 6.884 25.880 1.00 95.19 432 GLY A N 1
ATOM 3484 C CA . GLY A 1 432 ? -4.988 7.669 26.358 1.00 95.19 432 GLY A CA 1
ATOM 3485 C C . GLY A 1 432 ? -5.944 8.133 25.253 1.00 95.19 432 GLY A C 1
ATOM 3486 O O . GLY A 1 432 ? -5.967 7.601 24.139 1.00 95.19 432 GLY A O 1
ATOM 3487 N N . GLY A 1 433 ? -6.782 9.106 25.608 1.00 96.06 433 GLY A N 1
ATOM 3488 C CA . GLY A 1 433 ? -7.991 9.471 24.871 1.00 96.06 433 GLY A CA 1
ATOM 3489 C C . GLY A 1 433 ? -7.970 10.798 24.112 1.00 96.06 433 GLY A C 1
ATOM 3490 O O . GLY A 1 433 ? -9.030 11.239 23.676 1.00 96.06 433 GLY A O 1
ATOM 3491 N N . ASN A 1 434 ? -6.814 11.449 23.943 1.00 98.19 434 ASN A N 1
ATOM 3492 C CA . ASN A 1 434 ? -6.728 12.731 23.234 1.00 98.19 434 ASN A CA 1
ATOM 3493 C C . ASN A 1 434 ? -6.683 12.530 21.704 1.00 98.19 434 ASN A C 1
ATOM 3495 O O . ASN A 1 434 ? -5.690 12.780 21.021 1.00 98.19 434 ASN A O 1
ATOM 3499 N N . MET A 1 435 ? -7.799 12.057 21.147 1.00 98.38 435 MET A N 1
ATOM 3500 C CA . MET A 1 435 ? -7.985 11.864 19.707 1.00 98.38 435 MET A CA 1
ATOM 3501 C C . MET A 1 435 ? -7.777 13.161 18.915 1.00 98.38 435 MET A C 1
ATOM 3503 O O . MET A 1 435 ? -7.300 13.116 17.780 1.00 98.38 435 MET A O 1
ATOM 3507 N N . LYS A 1 436 ? -8.101 14.318 19.503 1.00 98.44 436 LYS A N 1
ATOM 3508 C CA . LYS A 1 436 ? -7.935 15.619 18.847 1.00 98.44 436 LYS A CA 1
ATOM 3509 C C . LYS A 1 436 ? -6.471 15.948 18.571 1.00 98.44 436 LYS A C 1
ATOM 3511 O O . LYS A 1 436 ? -6.145 16.344 17.453 1.00 98.44 436 LYS A O 1
ATOM 3516 N N . GLU A 1 437 ? -5.584 15.718 19.535 1.00 98.44 437 GLU A N 1
ATOM 3517 C CA . GLU A 1 437 ? -4.142 15.900 19.346 1.00 98.44 437 GLU A CA 1
ATOM 3518 C C . GLU A 1 437 ? -3.560 14.868 18.370 1.00 98.44 437 GLU A C 1
ATOM 3520 O O . GLU A 1 437 ? -2.818 15.229 17.450 1.00 98.44 437 GLU A O 1
ATOM 3525 N N . VAL A 1 438 ? -3.978 13.600 18.475 1.00 98.62 438 VAL A N 1
ATOM 3526 C CA . VAL A 1 438 ? -3.607 12.559 17.501 1.00 98.62 438 VAL A CA 1
ATOM 3527 C C . VAL A 1 438 ? -3.979 12.980 16.079 1.00 98.62 438 VAL A C 1
ATOM 3529 O O . VAL A 1 438 ? -3.162 12.843 15.161 1.00 98.62 438 VAL A O 1
ATOM 3532 N N . PHE A 1 439 ? -5.188 13.509 15.884 1.00 98.75 439 PHE A N 1
ATOM 3533 C CA . PHE A 1 439 ? -5.685 13.931 14.579 1.00 98.75 439 PHE A CA 1
ATOM 3534 C C . PHE A 1 439 ? -5.025 15.218 14.070 1.00 98.75 439 PHE A C 1
ATOM 3536 O O . PHE A 1 439 ? -4.725 15.311 12.876 1.00 98.75 439 PHE A O 1
ATOM 3543 N N . ARG A 1 440 ? -4.718 16.178 14.954 1.00 98.69 440 ARG A N 1
ATOM 3544 C CA . ARG A 1 440 ? -3.920 17.368 14.616 1.00 98.69 440 ARG A CA 1
ATOM 3545 C C . ARG A 1 440 ? -2.565 16.956 14.053 1.00 98.69 440 ARG A C 1
ATOM 3547 O O . ARG A 1 440 ? -2.238 17.308 12.918 1.00 98.69 440 ARG A O 1
ATOM 3554 N N . ARG A 1 441 ? -1.812 16.153 14.810 1.00 98.75 441 ARG A N 1
ATOM 3555 C CA . ARG A 1 441 ? -0.493 15.650 14.406 1.00 98.75 441 ARG A CA 1
ATOM 3556 C C . ARG A 1 441 ? -0.565 14.852 13.104 1.00 98.75 441 ARG A C 1
ATOM 3558 O O . ARG A 1 441 ? 0.272 15.046 12.226 1.00 98.75 441 ARG A O 1
ATOM 3565 N N . PHE A 1 442 ? -1.600 14.024 12.941 1.00 98.75 442 PHE A N 1
ATOM 3566 C CA . PHE A 1 442 ? -1.871 13.301 11.698 1.00 98.75 442 PHE A CA 1
ATOM 3567 C C . PHE A 1 442 ? -2.030 14.246 10.500 1.00 98.75 442 PHE A C 1
ATOM 3569 O O . PHE A 1 442 ? -1.319 14.096 9.509 1.00 98.75 442 PHE A O 1
ATOM 3576 N N . CYS A 1 443 ? -2.923 15.235 10.592 1.00 98.56 443 CYS A N 1
ATOM 3577 C CA . CYS A 1 443 ? -3.210 16.155 9.492 1.00 98.56 443 CYS A CA 1
ATOM 3578 C C . CYS A 1 443 ? -1.996 17.016 9.130 1.00 98.56 443 CYS A C 1
ATOM 3580 O O . CYS A 1 443 ? -1.682 17.169 7.949 1.00 98.56 443 CYS A O 1
ATOM 3582 N N . VAL A 1 444 ? -1.300 17.564 10.132 1.00 98.50 444 VAL A N 1
ATOM 3583 C CA . VAL A 1 444 ? -0.112 18.403 9.915 1.00 98.50 444 VAL A CA 1
ATOM 3584 C C . VAL A 1 444 ? 1.020 17.581 9.298 1.00 98.50 444 VAL A C 1
ATOM 3586 O O . VAL A 1 444 ? 1.590 17.991 8.287 1.00 98.50 444 VAL A O 1
ATOM 3589 N N . GLY A 1 445 ? 1.321 16.403 9.853 1.00 98.06 445 GLY A N 1
ATOM 3590 C CA . GLY A 1 445 ? 2.373 15.528 9.337 1.00 98.06 445 GLY A CA 1
ATOM 3591 C C . GLY A 1 445 ? 2.085 15.052 7.914 1.00 98.06 445 GLY A C 1
ATOM 3592 O O . GLY A 1 445 ? 2.961 15.100 7.053 1.00 98.06 445 GLY A O 1
ATOM 3593 N N . LEU A 1 446 ? 0.840 14.664 7.630 1.00 97.81 446 LEU A N 1
ATOM 3594 C CA . LEU A 1 446 ? 0.430 14.206 6.305 1.00 97.81 446 LEU A CA 1
ATOM 3595 C C . LEU A 1 446 ? 0.505 15.316 5.248 1.00 97.81 446 LEU A C 1
ATOM 3597 O O . LEU A 1 446 ? 1.009 15.064 4.155 1.00 97.81 446 LEU A O 1
ATOM 3601 N N . LYS A 1 447 ? 0.080 16.545 5.582 1.00 97.44 447 LYS A N 1
ATOM 3602 C CA . LYS A 1 447 ? 0.232 17.720 4.705 1.00 97.44 447 LYS A CA 1
ATOM 3603 C C . LYS A 1 447 ? 1.702 18.007 4.401 1.00 97.44 447 LYS A C 1
ATOM 3605 O O . LYS A 1 447 ? 2.047 18.179 3.236 1.00 97.44 447 LYS A O 1
ATOM 3610 N N . LYS A 1 448 ? 2.579 17.971 5.414 1.00 97.50 448 LYS A N 1
ATOM 3611 C CA . LYS A 1 448 ? 4.030 18.139 5.219 1.00 97.50 448 LYS A CA 1
ATOM 3612 C C . LYS A 1 448 ? 4.606 17.086 4.273 1.00 97.50 448 LYS A C 1
ATOM 3614 O O . LYS A 1 448 ? 5.323 17.438 3.341 1.00 97.50 448 LYS A O 1
ATOM 3619 N N . ILE A 1 449 ? 4.272 15.811 4.485 1.00 97.00 449 ILE A N 1
ATOM 3620 C CA . ILE A 1 449 ? 4.704 14.721 3.602 1.00 97.00 449 ILE A CA 1
ATOM 3621 C C . ILE A 1 449 ? 4.215 14.986 2.171 1.00 97.00 449 ILE A C 1
ATOM 3623 O O . ILE A 1 449 ? 5.015 14.960 1.238 1.00 97.00 449 ILE A O 1
ATOM 3627 N N . GLU A 1 450 ? 2.928 15.283 1.985 1.00 96.25 450 GLU A N 1
ATOM 3628 C CA . GLU A 1 450 ? 2.352 15.525 0.659 1.00 96.25 450 GLU A CA 1
ATOM 3629 C C . GLU A 1 450 ? 3.003 16.714 -0.061 1.00 96.25 450 GLU A C 1
ATOM 3631 O O . GLU A 1 450 ? 3.289 16.628 -1.255 1.00 96.25 450 GLU A O 1
ATOM 3636 N N . GLU A 1 451 ? 3.291 17.806 0.648 1.00 96.12 451 GLU A N 1
ATOM 3637 C CA . GLU A 1 451 ? 4.009 18.958 0.096 1.00 96.12 451 GLU A CA 1
ATOM 3638 C C . GLU A 1 451 ? 5.417 18.594 -0.382 1.00 96.12 451 GLU A C 1
ATOM 3640 O O . GLU A 1 451 ? 5.827 19.035 -1.457 1.00 96.12 451 GLU A O 1
ATOM 3645 N N . ILE A 1 452 ? 6.154 17.781 0.381 1.00 94.50 452 ILE A N 1
ATOM 3646 C CA . ILE A 1 452 ? 7.502 17.331 0.008 1.00 94.50 452 ILE A CA 1
ATOM 3647 C C . ILE A 1 452 ? 7.443 16.471 -1.259 1.00 94.50 452 ILE A C 1
ATOM 3649 O O . ILE A 1 452 ? 8.183 16.715 -2.212 1.00 94.50 452 ILE A O 1
ATOM 3653 N N . PHE A 1 453 ? 6.518 15.511 -1.306 1.00 94.31 453 PHE A N 1
ATOM 3654 C CA . PHE A 1 453 ? 6.307 14.650 -2.470 1.00 94.31 453 PHE A CA 1
ATOM 3655 C C . PHE A 1 453 ? 5.887 15.443 -3.716 1.00 94.31 453 PHE A C 1
ATOM 3657 O O . PHE A 1 453 ? 6.443 15.233 -4.797 1.00 94.31 453 PHE A O 1
ATOM 3664 N N . LYS A 1 454 ? 4.977 16.418 -3.573 1.00 93.56 454 LYS A N 1
ATOM 3665 C CA . LYS A 1 454 ? 4.587 17.328 -4.664 1.00 93.56 454 LYS A CA 1
ATOM 3666 C C . LYS A 1 454 ? 5.765 18.163 -5.165 1.00 93.56 454 LYS A C 1
ATOM 3668 O O . LYS A 1 454 ? 5.981 18.223 -6.373 1.00 93.56 454 LYS A O 1
ATOM 3673 N N . LYS A 1 455 ? 6.556 18.763 -4.265 1.00 92.81 455 LYS A N 1
ATOM 3674 C CA . LYS A 1 455 ? 7.756 19.545 -4.626 1.00 92.81 455 LYS A CA 1
ATOM 3675 C C . LYS A 1 455 ? 8.809 18.698 -5.345 1.00 92.81 455 LYS A C 1
ATOM 3677 O O . LYS A 1 455 ? 9.491 19.208 -6.226 1.00 92.81 455 LYS A O 1
ATOM 3682 N N . ALA A 1 456 ? 8.905 17.413 -5.012 1.00 89.69 456 ALA A N 1
ATOM 3683 C CA . ALA A 1 456 ? 9.795 16.463 -5.673 1.00 89.69 456 ALA A CA 1
ATOM 3684 C C . ALA A 1 456 ? 9.256 15.920 -7.015 1.00 89.69 456 ALA A C 1
ATOM 3686 O O . ALA A 1 456 ? 9.901 15.067 -7.617 1.00 89.69 456 ALA A O 1
ATOM 3687 N N . GLY A 1 457 ? 8.087 16.372 -7.493 1.00 93.81 457 GLY A N 1
ATOM 3688 C CA . GLY A 1 457 ? 7.490 15.893 -8.747 1.00 93.81 457 GLY A CA 1
ATOM 3689 C C . GLY A 1 457 ? 6.838 14.507 -8.649 1.00 93.81 457 GLY A C 1
ATOM 3690 O O . GLY A 1 457 ? 6.603 13.862 -9.668 1.00 93.81 457 GLY A O 1
ATOM 3691 N N . HIS A 1 458 ? 6.530 14.047 -7.435 1.00 94.62 458 HIS A N 1
ATOM 3692 C CA . HIS A 1 458 ? 5.971 12.723 -7.155 1.00 94.62 458 HIS A CA 1
ATOM 3693 C C . HIS A 1 458 ? 4.665 12.829 -6.347 1.00 94.62 458 HIS A C 1
ATOM 3695 O O . HIS A 1 458 ? 4.633 12.412 -5.190 1.00 94.62 458 HIS A O 1
ATOM 3701 N N . PRO A 1 459 ? 3.582 13.408 -6.905 1.00 97.00 459 PRO A N 1
ATOM 3702 C CA . PRO A 1 459 ? 2.318 13.561 -6.187 1.00 97.00 459 PRO A CA 1
ATOM 3703 C C . PRO A 1 459 ? 1.689 12.205 -5.835 1.00 97.00 459 PRO A C 1
ATOM 3705 O O . PRO A 1 459 ? 2.013 11.170 -6.423 1.00 97.00 459 PRO A O 1
ATOM 3708 N N . PHE A 1 460 ? 0.746 12.213 -4.895 1.00 98.44 460 PHE A N 1
ATOM 3709 C CA . PHE A 1 460 ? -0.043 11.024 -4.592 1.00 98.44 460 PHE A CA 1
ATOM 3710 C C . PHE A 1 460 ? -1.103 10.743 -5.662 1.00 98.44 460 PHE A C 1
ATOM 3712 O O . PHE A 1 460 ? -1.603 11.664 -6.309 1.00 98.44 460 PHE A O 1
ATOM 3719 N N . MET A 1 461 ? -1.443 9.465 -5.839 1.00 98.56 461 MET A N 1
ATOM 3720 C CA . MET A 1 461 ? -2.566 9.039 -6.674 1.00 98.56 461 MET A CA 1
ATOM 3721 C C . MET A 1 461 ? -3.876 9.514 -6.042 1.00 98.56 461 MET A C 1
ATOM 3723 O O . MET A 1 461 ? -4.171 9.182 -4.888 1.00 98.56 461 MET A O 1
ATOM 3727 N N . TRP A 1 462 ? -4.647 10.298 -6.789 1.00 98.38 462 TRP A N 1
ATOM 3728 C CA . TRP A 1 462 ? -5.902 10.874 -6.323 1.00 98.38 462 TRP A CA 1
ATOM 3729 C C . TRP A 1 462 ? -6.815 11.215 -7.503 1.00 98.38 462 TRP A C 1
ATOM 3731 O O . TRP A 1 462 ? -6.345 11.716 -8.527 1.00 98.38 462 TRP A O 1
ATOM 3741 N N . THR A 1 463 ? -8.119 10.993 -7.339 1.00 97.69 463 THR A N 1
ATOM 3742 C CA . THR A 1 463 ? -9.160 11.438 -8.279 1.00 97.69 463 THR A CA 1
ATOM 3743 C C . THR A 1 463 ? -10.331 12.073 -7.529 1.00 97.69 463 THR A C 1
ATOM 3745 O O . THR A 1 463 ? -10.546 11.797 -6.351 1.00 97.69 463 THR A O 1
ATOM 3748 N N . GLU A 1 464 ? -11.127 12.901 -8.213 1.00 97.38 464 GLU A N 1
ATOM 3749 C CA . GLU A 1 464 ? -12.306 13.542 -7.607 1.00 97.38 464 GLU A CA 1
ATOM 3750 C C . GLU A 1 464 ? -13.360 12.517 -7.153 1.00 97.38 464 GLU A C 1
ATOM 3752 O O . GLU A 1 464 ? -14.019 12.710 -6.133 1.00 97.38 464 GLU A O 1
ATOM 3757 N N . HIS A 1 465 ? -13.505 11.414 -7.890 1.00 98.00 465 HIS A N 1
ATOM 3758 C CA . HIS A 1 465 ? -14.472 10.365 -7.581 1.00 98.00 465 HIS A CA 1
ATOM 3759 C C . HIS A 1 465 ? -13.995 9.457 -6.437 1.00 98.00 465 HIS A C 1
ATOM 3761 O O . HIS A 1 465 ? -14.698 9.282 -5.448 1.00 98.00 465 HIS A O 1
ATOM 3767 N N . LEU A 1 466 ? -12.780 8.908 -6.526 1.00 98.25 466 LEU A N 1
ATOM 3768 C CA . LEU A 1 466 ? -12.313 7.881 -5.586 1.00 98.25 466 LEU A CA 1
ATOM 3769 C C . LEU A 1 466 ? -11.477 8.431 -4.427 1.00 98.25 466 LEU A C 1
ATOM 3771 O O . LEU A 1 466 ? -11.072 7.664 -3.554 1.00 98.25 466 LEU A O 1
ATOM 3775 N N . GLY A 1 467 ? -11.190 9.733 -4.399 1.00 98.50 467 GLY A N 1
ATOM 3776 C CA . GLY A 1 467 ? -10.246 10.307 -3.447 1.00 98.50 467 GLY A CA 1
ATOM 3777 C C . GLY A 1 467 ? -8.845 9.735 -3.643 1.00 98.50 467 GLY A C 1
ATOM 3778 O O . GLY A 1 467 ? -8.403 9.542 -4.776 1.00 98.50 467 GLY A O 1
ATOM 3779 N N . TYR A 1 468 ? -8.136 9.462 -2.546 1.00 98.62 468 TYR A N 1
ATOM 3780 C CA . TYR A 1 468 ? -6.817 8.836 -2.608 1.00 98.62 468 TYR A CA 1
ATOM 3781 C C . TYR A 1 468 ? -6.929 7.364 -3.018 1.00 98.62 468 TYR A C 1
ATOM 3783 O O . TYR A 1 468 ? -7.674 6.586 -2.419 1.00 98.62 468 TYR A O 1
ATOM 3791 N N . ILE A 1 469 ? -6.139 6.981 -4.021 1.00 98.75 469 ILE A N 1
ATOM 3792 C CA . ILE A 1 469 ? -6.127 5.621 -4.563 1.00 98.75 469 ILE A CA 1
ATOM 3793 C C . ILE A 1 469 ? -5.180 4.737 -3.750 1.00 98.75 469 ILE A C 1
ATOM 3795 O O . ILE A 1 469 ? -4.009 5.074 -3.548 1.00 98.75 469 ILE A O 1
ATOM 3799 N N . LEU A 1 470 ? -5.684 3.585 -3.313 1.00 98.75 470 LEU A N 1
ATOM 3800 C CA . LEU A 1 470 ? -4.949 2.552 -2.581 1.00 98.75 470 LEU A CA 1
ATOM 3801 C C . LEU A 1 470 ? -5.229 1.170 -3.178 1.00 98.75 470 LEU A C 1
ATOM 3803 O O . LEU A 1 470 ? -6.121 1.002 -4.009 1.00 98.75 470 LEU A O 1
ATOM 3807 N N . THR A 1 471 ? -4.466 0.178 -2.731 1.00 98.62 471 THR A N 1
ATOM 3808 C CA . THR A 1 471 ? -4.485 -1.190 -3.264 1.00 98.62 471 THR A CA 1
ATOM 3809 C C . THR A 1 471 ? -5.841 -1.868 -3.124 1.00 98.62 471 THR A C 1
ATOM 3811 O O . THR A 1 471 ? -6.365 -2.439 -4.077 1.00 98.62 471 THR A O 1
ATOM 3814 N N . CYS A 1 472 ? -6.415 -1.818 -1.923 1.00 97.94 472 CYS A N 1
ATOM 3815 C CA . CYS A 1 472 ? -7.689 -2.458 -1.626 1.00 97.94 472 CYS A CA 1
ATOM 3816 C C . CYS A 1 472 ? -8.840 -1.449 -1.774 1.00 97.94 472 CYS A C 1
ATOM 3818 O O . CYS A 1 472 ? -8.785 -0.396 -1.125 1.00 97.94 472 CYS A O 1
ATOM 3820 N N . PRO A 1 473 ? -9.928 -1.780 -2.501 1.00 98.00 473 PRO A N 1
ATOM 3821 C CA . PRO A 1 473 ? -11.084 -0.894 -2.652 1.00 98.00 473 PRO A CA 1
ATOM 3822 C C . PRO A 1 473 ? -11.706 -0.445 -1.324 1.00 98.00 473 PRO A C 1
ATOM 3824 O O . PRO A 1 473 ? -12.270 0.645 -1.236 1.00 98.00 473 PRO A O 1
ATOM 3827 N N . SER A 1 474 ? -11.567 -1.226 -0.241 1.00 95.44 474 SER A N 1
ATOM 3828 C CA . SER A 1 474 ? -12.061 -0.815 1.081 1.00 95.44 474 SER A CA 1
ATOM 3829 C C . SER A 1 474 ? -11.328 0.387 1.669 1.00 95.44 474 SER A C 1
ATOM 3831 O O . SER A 1 474 ? -11.819 0.947 2.642 1.00 95.44 474 SER A O 1
ATOM 3833 N N . ASN A 1 475 ? -10.156 0.746 1.142 1.00 97.50 475 ASN A N 1
ATOM 3834 C CA . ASN A 1 475 ? -9.312 1.826 1.646 1.00 97.50 475 ASN A CA 1
ATOM 3835 C C . ASN A 1 475 ? -9.331 3.072 0.739 1.00 97.50 475 ASN A C 1
ATOM 3837 O O . ASN A 1 475 ? -8.572 3.997 0.987 1.00 97.50 475 ASN A O 1
ATOM 3841 N N . LEU A 1 476 ? -10.190 3.133 -0.280 1.00 98.31 476 LEU A N 1
ATOM 3842 C CA . LEU A 1 476 ? -10.363 4.336 -1.103 1.00 98.31 476 LEU A CA 1
ATOM 3843 C C . LEU A 1 476 ? -10.895 5.537 -0.299 1.00 98.31 476 LEU A C 1
ATOM 3845 O O . LEU A 1 476 ? -11.290 5.416 0.866 1.00 98.31 476 LEU A O 1
ATOM 3849 N N . GLY A 1 477 ? -10.924 6.707 -0.934 1.00 98.25 477 GLY A N 1
ATOM 3850 C CA . GLY A 1 477 ? -11.403 7.953 -0.350 1.00 98.25 477 GLY A CA 1
ATOM 3851 C C . GLY A 1 477 ? -10.346 8.574 0.546 1.00 98.25 477 GLY A C 1
ATOM 3852 O O . GLY A 1 477 ? -9.284 8.995 0.085 1.00 98.25 477 GLY A O 1
ATOM 3853 N N . THR A 1 478 ? -10.621 8.605 1.845 1.00 98.19 478 THR A N 1
ATOM 3854 C CA . THR A 1 478 ? -9.667 9.105 2.839 1.00 98.19 478 THR A CA 1
ATOM 3855 C C . THR A 1 478 ? -8.558 8.101 3.135 1.00 98.19 478 THR A C 1
ATOM 3857 O O . THR A 1 478 ? -7.506 8.484 3.656 1.00 98.19 478 THR A O 1
ATOM 3860 N N . GLY A 1 479 ? -8.823 6.804 2.916 1.00 97.00 479 GLY A N 1
ATOM 3861 C CA . GLY A 1 479 ? -8.056 5.685 3.475 1.00 97.00 479 GLY A CA 1
ATOM 3862 C C . GLY A 1 479 ? -7.978 5.677 5.004 1.00 97.00 479 GLY A C 1
ATOM 3863 O O . GLY A 1 479 ? -7.226 4.887 5.582 1.00 97.00 479 GLY A O 1
ATOM 3864 N N . LEU A 1 480 ? -8.736 6.555 5.671 1.00 97.75 480 LEU A N 1
ATOM 3865 C CA . LEU A 1 480 ? -8.567 6.876 7.076 1.00 97.75 480 LEU A CA 1
ATOM 3866 C C . LEU A 1 480 ? -9.249 5.847 7.965 1.00 97.75 480 LEU A C 1
ATOM 3868 O O . LEU A 1 480 ? -10.449 5.609 7.894 1.00 97.75 480 LEU A O 1
ATOM 3872 N N . ARG A 1 481 ? -8.482 5.285 8.890 1.00 96.75 481 ARG A N 1
ATOM 3873 C CA . ARG A 1 481 ? -9.002 4.520 10.016 1.00 96.75 481 ARG A CA 1
ATOM 3874 C C . ARG A 1 481 ? -8.590 5.212 11.308 1.00 96.75 481 ARG A C 1
ATOM 3876 O O . ARG A 1 481 ? -7.457 5.035 11.763 1.00 96.75 481 ARG A O 1
ATOM 3883 N N . GLY A 1 482 ? -9.512 5.994 11.856 1.00 96.88 482 GLY A N 1
ATOM 3884 C CA . GLY A 1 482 ? -9.448 6.558 13.197 1.00 96.88 482 GLY A CA 1
ATOM 3885 C C . GLY A 1 482 ? -10.082 5.582 14.177 1.00 96.88 482 GLY A C 1
ATOM 3886 O O . GLY A 1 482 ? -11.136 5.015 13.892 1.00 96.88 482 GLY A O 1
ATOM 3887 N N . GLY A 1 483 ? -9.430 5.328 15.303 1.00 96.75 483 GLY A N 1
ATOM 3888 C CA . GLY A 1 483 ? -9.928 4.369 16.272 1.00 96.75 483 GLY A CA 1
ATOM 3889 C C . GLY A 1 483 ? -9.219 4.408 17.610 1.00 96.75 483 GLY A C 1
ATOM 3890 O O . GLY A 1 483 ? -8.210 5.092 17.795 1.00 96.75 483 GLY A O 1
ATOM 3891 N N . VAL A 1 484 ? -9.776 3.651 18.544 1.00 97.00 484 VAL A N 1
ATOM 3892 C CA . VAL A 1 484 ? -9.310 3.555 19.922 1.00 97.00 484 VAL A CA 1
ATOM 3893 C C . VAL A 1 484 ? -9.196 2.102 20.351 1.00 97.00 484 VAL A C 1
ATOM 3895 O O . VAL A 1 484 ? -9.974 1.253 19.917 1.00 97.00 484 VAL A O 1
ATOM 3898 N N . HIS A 1 485 ? -8.266 1.835 21.263 1.00 95.81 485 HIS A N 1
ATOM 3899 C CA . HIS A 1 485 ? -8.373 0.667 22.128 1.00 95.81 485 HIS A CA 1
ATOM 3900 C C . HIS A 1 485 ? -9.222 1.051 23.330 1.00 95.81 485 HIS A C 1
ATOM 3902 O O . HIS A 1 485 ? -8.795 1.867 24.146 1.00 95.81 485 HIS A O 1
ATOM 3908 N N . VAL A 1 486 ? -10.421 0.478 23.429 1.00 96.81 486 VAL A N 1
ATOM 3909 C CA . VAL A 1 486 ? -11.387 0.791 24.487 1.00 96.81 486 VAL A CA 1
ATOM 3910 C C . VAL A 1 486 ? -11.805 -0.473 25.231 1.00 96.81 486 VAL A C 1
ATOM 3912 O O . VAL A 1 486 ? -12.080 -1.510 24.624 1.00 96.81 486 VAL A O 1
ATOM 3915 N N . ARG A 1 487 ? -11.824 -0.399 26.562 1.00 96.31 487 ARG A N 1
ATOM 3916 C CA . ARG A 1 487 ? -12.255 -1.483 27.448 1.00 96.31 487 ARG A CA 1
ATOM 3917 C C . ARG A 1 487 ? -13.766 -1.399 27.679 1.00 96.31 487 ARG A C 1
ATOM 3919 O O . ARG A 1 487 ? -14.226 -0.434 28.274 1.00 96.31 487 ARG A O 1
ATOM 3926 N N . LEU A 1 488 ? -14.512 -2.411 27.229 1.00 96.00 488 LEU A N 1
ATOM 3927 C CA . LEU A 1 488 ? -15.986 -2.451 27.273 1.00 96.00 488 LEU A CA 1
ATOM 3928 C C . LEU A 1 488 ? -16.518 -3.810 27.785 1.00 96.00 488 LEU A C 1
ATOM 3930 O O . LEU A 1 488 ? -17.129 -4.564 27.017 1.00 96.00 488 LEU A O 1
ATOM 3934 N N . PRO A 1 489 ? -16.229 -4.210 29.038 1.00 96.31 489 PRO A N 1
ATOM 3935 C CA . PRO A 1 489 ? -16.563 -5.540 29.548 1.00 96.31 489 PRO A CA 1
ATOM 3936 C C . PRO A 1 489 ? -18.065 -5.824 29.629 1.00 96.31 489 PRO A C 1
ATOM 3938 O O . PRO A 1 489 ? -18.453 -6.975 29.435 1.00 96.31 489 PRO A O 1
ATOM 3941 N N . LYS A 1 490 ? -18.908 -4.822 29.901 1.00 97.19 490 LYS A N 1
ATOM 3942 C CA . LYS A 1 490 ? -20.362 -4.999 29.991 1.00 97.19 490 LYS A CA 1
ATOM 3943 C C . LYS A 1 490 ? -21.040 -4.806 28.642 1.00 97.19 490 LYS A C 1
ATOM 3945 O O . LYS A 1 490 ? -21.820 -5.662 28.230 1.00 97.19 490 LYS A O 1
ATOM 3950 N N . LEU A 1 491 ? -20.720 -3.726 27.928 1.00 96.50 491 LEU A N 1
ATOM 3951 C CA . LEU A 1 491 ? -21.356 -3.399 26.655 1.00 96.50 491 LEU A CA 1
ATOM 3952 C C . LEU A 1 491 ? -21.073 -4.466 25.595 1.00 96.50 491 LEU A C 1
ATOM 3954 O O . LEU A 1 491 ? -21.973 -4.808 24.838 1.00 96.50 491 LEU A O 1
ATOM 3958 N N . SER A 1 492 ? -19.872 -5.054 25.575 1.00 93.75 492 SER A N 1
ATOM 3959 C CA . SER A 1 492 ? -19.538 -6.105 24.601 1.00 93.75 492 SER A CA 1
ATOM 3960 C C . SER A 1 492 ? -20.322 -7.409 24.767 1.00 93.75 492 SER A C 1
ATOM 3962 O O . SER A 1 492 ? -20.443 -8.168 23.809 1.00 93.75 492 SER A O 1
ATOM 3964 N N . GLN A 1 493 ? -20.864 -7.664 25.960 1.00 94.12 493 GLN A N 1
ATOM 3965 C CA . GLN A 1 493 ? -21.726 -8.814 26.247 1.00 94.12 493 GLN A CA 1
ATOM 3966 C C . GLN A 1 493 ? -23.212 -8.481 26.058 1.00 94.12 493 GLN A C 1
ATOM 3968 O O . GLN A 1 493 ? -24.061 -9.369 26.120 1.00 94.12 493 GLN A O 1
ATOM 3973 N N . HIS A 1 494 ? -23.546 -7.205 25.841 1.00 96.06 494 HIS A N 1
ATOM 3974 C CA . HIS A 1 494 ? -24.922 -6.767 25.694 1.00 96.06 494 HIS A CA 1
ATOM 3975 C C . HIS A 1 494 ? -25.490 -7.193 24.324 1.00 96.06 494 HIS A C 1
ATOM 3977 O O . HIS A 1 494 ? -24.841 -6.958 23.301 1.00 96.06 494 HIS A O 1
ATOM 3983 N N . PRO A 1 495 ? -26.726 -7.730 24.243 1.00 95.25 495 PRO A N 1
ATOM 3984 C CA . PRO A 1 495 ? -27.305 -8.221 22.984 1.00 95.25 495 PRO A CA 1
ATOM 3985 C C . PRO A 1 495 ? -27.371 -7.180 21.856 1.00 95.25 495 PRO A C 1
ATOM 3987 O O . PRO A 1 495 ? -27.331 -7.528 20.681 1.00 95.25 495 PRO A O 1
ATOM 3990 N N . LYS A 1 496 ? -27.454 -5.891 22.211 1.00 95.44 496 LYS A N 1
ATOM 3991 C CA . LYS A 1 496 ? -27.527 -4.770 21.256 1.00 95.44 496 LYS A CA 1
ATOM 3992 C C . LYS A 1 496 ? -26.163 -4.221 20.815 1.00 95.44 496 LYS A C 1
ATOM 3994 O O . LYS A 1 496 ? -26.128 -3.215 20.115 1.00 95.44 496 LYS A O 1
ATOM 3999 N N . PHE A 1 497 ? -25.039 -4.828 21.204 1.00 95.00 497 PHE A N 1
ATOM 4000 C CA . PHE A 1 497 ? -23.710 -4.277 20.909 1.00 95.00 497 PHE A CA 1
ATOM 4001 C C . PHE A 1 497 ? -23.442 -4.099 19.407 1.00 95.00 497 PHE A C 1
ATOM 4003 O O . PHE A 1 497 ? -23.035 -3.022 18.972 1.00 95.00 497 PHE A O 1
ATOM 4010 N N . GLU A 1 498 ? -23.730 -5.127 18.605 1.00 93.31 498 GLU A N 1
ATOM 4011 C CA . GLU A 1 498 ? -23.559 -5.071 17.145 1.00 93.31 498 GLU A CA 1
ATOM 4012 C C . GLU A 1 498 ? -24.495 -4.039 16.498 1.00 93.31 498 GLU A C 1
ATOM 4014 O O . GLU A 1 498 ? -24.116 -3.356 15.546 1.00 93.31 498 GLU A O 1
ATOM 4019 N N . GLU A 1 499 ? -25.708 -3.876 17.037 1.00 94.56 499 GLU A N 1
ATOM 4020 C CA . GLU A 1 499 ? -26.650 -2.857 16.573 1.00 94.56 499 GLU A CA 1
ATOM 4021 C C . GLU A 1 499 ? -26.127 -1.445 16.860 1.00 94.56 499 GLU A C 1
ATOM 4023 O O . GLU A 1 499 ? -26.138 -0.599 15.966 1.00 94.56 499 GLU A O 1
ATOM 4028 N N . VAL A 1 500 ? -25.617 -1.195 18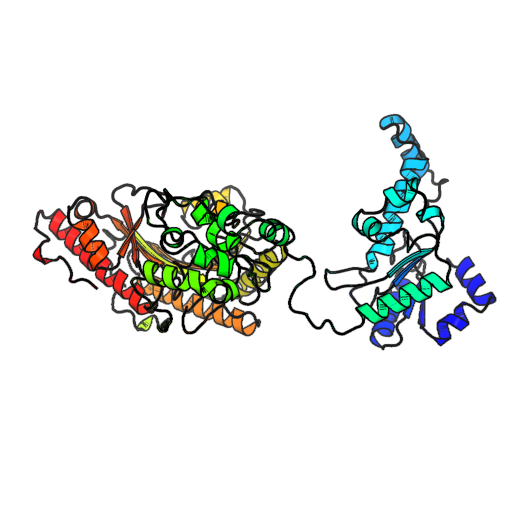.071 1.00 96.31 500 VAL A N 1
ATOM 4029 C CA . VAL A 1 500 ? -25.014 0.092 18.448 1.00 96.31 500 VAL A CA 1
ATOM 4030 C C . VAL A 1 500 ? -23.847 0.431 17.518 1.00 96.31 500 VAL A C 1
ATOM 4032 O O . VAL A 1 500 ? -23.810 1.532 16.971 1.00 96.31 500 VAL A O 1
ATOM 4035 N N . LEU A 1 501 ? -22.939 -0.519 17.266 1.00 94.69 501 LEU A N 1
ATOM 4036 C CA . LEU A 1 501 ? -21.820 -0.328 16.335 1.00 94.69 501 LEU A CA 1
ATOM 4037 C C . LEU A 1 501 ? -22.305 0.024 14.924 1.00 94.69 501 LEU A C 1
ATOM 4039 O O . LEU A 1 501 ? -21.852 1.015 14.348 1.00 94.69 501 LEU A O 1
ATOM 4043 N N . LYS A 1 502 ? -23.274 -0.732 14.394 1.00 92.19 502 LYS A N 1
ATOM 4044 C CA . LYS A 1 502 ? -23.849 -0.499 13.063 1.00 92.19 502 LYS A CA 1
ATOM 4045 C C . LYS A 1 502 ? -24.491 0.884 12.945 1.00 92.19 502 LYS A C 1
ATOM 4047 O O . LYS A 1 502 ? -24.246 1.591 11.967 1.00 92.19 502 LYS A O 1
ATOM 4052 N N . ARG A 1 503 ? -25.287 1.290 13.938 1.00 93.88 503 ARG A N 1
ATOM 4053 C CA . ARG A 1 503 ? -25.959 2.598 13.943 1.00 93.88 503 ARG A CA 1
ATOM 4054 C C . ARG A 1 503 ? -24.977 3.761 14.064 1.00 93.88 503 ARG A C 1
ATOM 4056 O O . ARG A 1 503 ? -25.211 4.808 13.473 1.00 93.88 503 ARG A O 1
ATOM 4063 N N . LEU A 1 504 ? -23.860 3.559 14.762 1.00 94.44 504 LEU A N 1
ATOM 4064 C CA . LEU A 1 504 ? -22.768 4.531 14.867 1.00 94.44 504 LEU A CA 1
ATOM 4065 C C . LEU A 1 504 ? -21.792 4.500 13.683 1.00 94.44 504 LEU A C 1
ATOM 4067 O O . LEU A 1 504 ? -20.873 5.317 13.652 1.00 94.44 504 LEU A O 1
ATOM 4071 N N . ARG A 1 505 ? -21.974 3.578 12.725 1.00 92.81 505 ARG A N 1
ATOM 4072 C CA . ARG A 1 505 ? -21.051 3.326 11.603 1.00 92.81 505 ARG A CA 1
ATOM 4073 C C . ARG A 1 505 ? -19.624 3.004 12.063 1.00 92.81 505 ARG A C 1
ATOM 4075 O O . ARG A 1 505 ? -18.627 3.387 11.445 1.00 92.81 505 ARG A O 1
ATOM 4082 N N . LEU A 1 506 ? -19.529 2.276 13.172 1.00 94.06 506 LEU A N 1
ATOM 4083 C CA . LEU A 1 506 ? -18.282 1.793 13.748 1.00 94.06 506 LEU A CA 1
ATOM 4084 C C . LEU A 1 506 ? -18.124 0.294 13.494 1.00 94.06 506 LEU A C 1
ATOM 4086 O O . LEU A 1 506 ? -19.089 -0.451 13.355 1.00 94.06 506 LEU A O 1
ATOM 4090 N N . GLN A 1 507 ? -16.877 -0.155 13.459 1.00 91.06 507 GLN A N 1
ATOM 4091 C CA . GLN A 1 507 ? -16.507 -1.564 13.378 1.00 91.06 507 GLN A CA 1
ATOM 4092 C C . GLN A 1 507 ? -15.612 -1.926 14.563 1.00 91.06 507 GLN A C 1
ATOM 4094 O O . GLN A 1 507 ? -14.789 -1.108 14.993 1.00 91.06 507 GLN A O 1
ATOM 4099 N N . LYS A 1 508 ? -15.727 -3.169 15.038 1.00 89.94 508 LYS A N 1
ATOM 4100 C CA . LYS A 1 508 ? -14.846 -3.735 16.064 1.00 89.94 508 LYS A CA 1
ATOM 4101 C C . LYS A 1 508 ? -13.847 -4.729 15.483 1.00 89.94 508 LYS A C 1
ATOM 4103 O O . LYS A 1 508 ? -14.170 -5.462 14.550 1.00 89.94 508 LYS A O 1
ATOM 4108 N N . ARG A 1 509 ? -12.649 -4.774 16.063 1.00 86.12 509 ARG A N 1
ATOM 4109 C CA . ARG A 1 509 ? -11.625 -5.811 15.850 1.00 86.12 509 ARG A CA 1
ATOM 4110 C C . ARG A 1 509 ? -11.010 -6.223 17.192 1.00 86.12 509 ARG A C 1
ATOM 4112 O O . ARG A 1 509 ? -11.245 -5.562 18.208 1.00 86.12 509 ARG A O 1
ATOM 4119 N N . GLY A 1 510 ? -10.257 -7.323 17.204 1.00 78.44 510 GLY A N 1
ATOM 4120 C CA . GLY A 1 510 ? -9.487 -7.719 18.383 1.00 78.44 510 GLY A CA 1
ATOM 4121 C C . GLY A 1 510 ? -8.307 -6.793 18.661 1.00 78.44 510 GLY A C 1
ATOM 4122 O O . GLY A 1 510 ? -7.988 -5.903 17.872 1.00 78.44 510 GLY A O 1
ATOM 4123 N N . THR A 1 511 ? -7.661 -7.002 19.808 1.00 75.38 511 THR A N 1
ATOM 4124 C CA . THR A 1 511 ? -6.684 -6.060 20.381 1.00 75.38 511 THR A CA 1
ATOM 4125 C C . THR A 1 511 ? -5.401 -5.935 19.549 1.00 75.38 511 THR A C 1
ATOM 4127 O O . THR A 1 511 ? -4.775 -4.882 19.552 1.00 75.38 511 THR A O 1
ATOM 4130 N N . GLY A 1 512 ? -5.014 -6.982 18.816 1.00 67.44 512 GLY A N 1
ATOM 4131 C CA . GLY A 1 512 ? -3.862 -6.979 17.906 1.00 67.44 512 GLY A CA 1
ATOM 4132 C C . GLY A 1 512 ? -4.218 -6.681 16.443 1.00 67.44 512 GLY A C 1
ATOM 4133 O O . GLY A 1 512 ? -3.367 -6.804 15.569 1.00 67.44 512 GLY A O 1
ATOM 4134 N N . GLY A 1 513 ? -5.468 -6.306 16.141 1.00 66.81 513 GLY A N 1
ATOM 4135 C CA . GLY A 1 513 ? -5.932 -6.020 14.784 1.00 66.81 513 GLY A CA 1
ATOM 4136 C C . GLY A 1 513 ? -6.914 -7.052 14.222 1.00 66.81 513 GLY A C 1
ATOM 4137 O O . GLY A 1 513 ? -7.641 -7.716 14.958 1.00 66.81 513 GLY A O 1
ATOM 4138 N N . VAL A 1 514 ? -6.993 -7.126 12.887 1.00 63.94 514 VAL A N 1
ATOM 4139 C CA . VAL A 1 514 ? -8.088 -7.800 12.151 1.00 63.94 514 VAL A CA 1
ATOM 4140 C C . VAL A 1 514 ? -8.117 -9.317 12.283 1.00 63.94 514 VAL A C 1
ATOM 4142 O O . VAL A 1 514 ? -9.203 -9.887 12.245 1.00 63.94 514 VAL A O 1
ATOM 4145 N N . ASP A 1 515 ? -6.963 -9.925 12.533 1.00 58.31 515 ASP A N 1
ATOM 4146 C CA . ASP A 1 515 ? -6.808 -11.380 12.615 1.00 58.31 515 ASP A CA 1
ATOM 4147 C C . ASP A 1 515 ? -6.667 -11.873 14.063 1.00 58.31 515 ASP A C 1
ATOM 4149 O O . ASP A 1 515 ? -6.293 -13.016 14.310 1.00 58.31 515 ASP A O 1
ATOM 4153 N N . THR A 1 516 ? -6.952 -11.012 15.046 1.00 63.84 516 THR A N 1
ATOM 4154 C CA . THR A 1 516 ? -6.777 -11.323 16.472 1.00 63.84 516 THR A CA 1
ATOM 4155 C C . THR A 1 516 ? -8.097 -11.259 17.229 1.00 63.84 516 THR A C 1
ATOM 4157 O O . THR A 1 516 ? -9.010 -10.521 16.854 1.00 63.84 516 THR A O 1
ATOM 4160 N N . ALA A 1 517 ? -8.198 -12.016 18.323 1.00 70.81 517 ALA A N 1
ATOM 4161 C CA . ALA A 1 517 ? -9.309 -11.917 19.264 1.00 70.81 517 ALA A CA 1
ATOM 4162 C C . ALA A 1 517 ? -9.145 -10.704 20.203 1.00 70.81 517 ALA A C 1
ATOM 4164 O O . ALA A 1 517 ? -8.050 -10.166 20.381 1.00 70.81 517 ALA A O 1
ATOM 4165 N N . ALA A 1 518 ? -10.243 -10.264 20.820 1.00 74.25 518 ALA A N 1
ATOM 4166 C CA . ALA A 1 518 ? -10.185 -9.274 21.892 1.00 74.25 518 ALA A CA 1
ATOM 4167 C C . ALA A 1 518 ? -9.614 -9.914 23.168 1.00 74.25 518 ALA A C 1
ATOM 4169 O O . ALA A 1 518 ? -10.093 -10.959 23.609 1.00 74.25 518 ALA A O 1
ATOM 4170 N N . VAL A 1 519 ? -8.617 -9.275 23.780 1.00 78.12 519 VAL A N 1
ATOM 4171 C CA . VAL A 1 519 ? -7.997 -9.718 25.036 1.00 78.12 519 VAL A CA 1
ATOM 4172 C C . VAL A 1 519 ? -8.444 -8.786 26.161 1.00 78.12 519 VAL A C 1
ATOM 4174 O O . VAL A 1 519 ? -8.375 -7.565 26.040 1.00 78.12 519 VAL A O 1
ATOM 4177 N N . GLY A 1 520 ? -8.943 -9.348 27.266 1.00 80.56 520 GLY A N 1
ATOM 4178 C CA . GLY A 1 520 ? -9.330 -8.566 28.450 1.00 80.56 520 GLY A CA 1
ATOM 4179 C C . GLY A 1 520 ? -10.453 -7.546 28.207 1.00 80.56 520 GLY A C 1
ATOM 4180 O O . GLY A 1 520 ? -10.428 -6.466 28.799 1.00 80.56 520 GLY A O 1
ATOM 4181 N N . ALA A 1 521 ? -11.397 -7.872 27.313 1.00 87.56 521 ALA A N 1
ATOM 4182 C CA . ALA A 1 521 ? -12.488 -6.995 26.867 1.00 87.56 521 ALA A CA 1
ATOM 4183 C C . ALA A 1 521 ? -12.027 -5.645 26.279 1.00 87.56 521 ALA A C 1
ATOM 4185 O O . ALA A 1 521 ? -12.761 -4.656 26.334 1.00 87.56 521 ALA A O 1
ATOM 4186 N N . VAL A 1 522 ? -10.809 -5.598 25.729 1.00 91.19 522 VAL A N 1
ATOM 4187 C CA . VAL A 1 522 ? -10.279 -4.446 24.995 1.00 91.19 522 VAL A CA 1
ATOM 4188 C C . VAL A 1 522 ? -10.532 -4.642 23.505 1.00 91.19 522 VAL A C 1
ATOM 4190 O O . VAL A 1 522 ? -10.031 -5.594 22.903 1.00 91.19 522 VAL A O 1
ATOM 4193 N N . PHE A 1 523 ? -11.279 -3.719 22.909 1.00 91.44 523 PHE A N 1
ATOM 4194 C CA . PHE A 1 523 ? -11.651 -3.746 21.498 1.00 91.44 523 PHE A CA 1
ATOM 4195 C C . PHE A 1 523 ? -10.968 -2.611 20.734 1.00 91.44 523 PHE A C 1
ATOM 4197 O O . PHE A 1 523 ? -10.872 -1.492 21.240 1.00 91.44 523 PHE A O 1
ATOM 4204 N N . ASP A 1 524 ? -10.542 -2.893 19.502 1.00 92.81 524 ASP A N 1
ATOM 4205 C CA . ASP A 1 524 ? -10.182 -1.875 18.510 1.00 92.81 524 ASP A CA 1
ATOM 4206 C C . ASP A 1 524 ? -11.472 -1.405 17.825 1.00 92.81 524 ASP A C 1
ATOM 4208 O O . ASP A 1 524 ? -12.027 -2.105 16.970 1.00 92.81 524 ASP A O 1
ATOM 4212 N N . ILE A 1 525 ? -11.974 -0.242 18.250 1.00 95.69 525 ILE A N 1
ATOM 4213 C CA . ILE A 1 525 ? -13.171 0.398 17.695 1.00 95.69 525 ILE A CA 1
ATOM 4214 C C . ILE A 1 525 ? -12.742 1.517 16.754 1.00 95.69 525 ILE A C 1
ATOM 4216 O O . ILE A 1 525 ? -11.987 2.406 17.137 1.00 95.69 525 ILE A O 1
ATOM 4220 N N . SER A 1 526 ? -13.240 1.489 15.518 1.00 96.44 526 SER A N 1
ATOM 4221 C CA . SER A 1 526 ? -12.877 2.461 14.477 1.00 96.44 526 SER A CA 1
ATOM 4222 C C . SER A 1 526 ? -14.039 2.746 13.533 1.00 96.44 526 SER A C 1
ATOM 4224 O O . SER A 1 526 ? -14.975 1.951 13.469 1.00 96.44 526 SER A O 1
ATOM 4226 N N . ASN A 1 527 ? -13.970 3.830 12.757 1.00 95.12 527 ASN A N 1
ATOM 4227 C CA . ASN A 1 527 ? -14.931 4.086 11.678 1.00 95.12 527 ASN A CA 1
ATOM 4228 C C . ASN A 1 527 ? -14.988 2.900 10.695 1.00 95.12 527 ASN A C 1
ATOM 4230 O O . ASN A 1 527 ? -13.968 2.247 10.437 1.00 95.12 527 ASN A O 1
ATOM 4234 N N . ALA A 1 528 ? -16.156 2.617 10.114 1.00 88.50 528 ALA A N 1
ATOM 4235 C CA . ALA A 1 528 ? -16.355 1.558 9.113 1.00 88.50 528 ALA A CA 1
ATOM 4236 C C . ALA A 1 528 ? -16.212 2.059 7.661 1.00 88.50 528 ALA A C 1
ATOM 4238 O O . ALA A 1 528 ? -15.681 1.333 6.814 1.00 88.50 528 ALA A O 1
ATOM 4239 N N . ASP A 1 529 ? -16.595 3.314 7.407 1.00 88.94 529 ASP A N 1
ATOM 4240 C CA . ASP A 1 529 ? -16.544 3.969 6.092 1.00 88.94 529 ASP A CA 1
ATOM 4241 C C . ASP A 1 529 ? -15.210 4.666 5.825 1.00 88.94 529 ASP A C 1
ATOM 4243 O O . ASP A 1 529 ? -14.556 5.136 6.761 1.00 88.94 529 ASP A O 1
ATOM 4247 N N . ARG A 1 530 ? -14.803 4.733 4.554 1.00 94.44 530 ARG A N 1
ATOM 4248 C CA . ARG A 1 530 ? -13.579 5.433 4.103 1.00 94.44 530 ARG A CA 1
ATOM 4249 C C . ARG A 1 530 ? -13.831 6.377 2.927 1.00 94.44 530 ARG A C 1
ATOM 4251 O O . ARG A 1 530 ? -13.146 7.388 2.796 1.00 94.44 530 ARG A O 1
ATOM 4258 N N . LEU A 1 531 ? -14.825 6.062 2.101 1.00 96.50 531 LEU A N 1
ATOM 4259 C CA . LEU A 1 531 ? -15.223 6.825 0.924 1.00 96.50 531 LEU A CA 1
ATOM 4260 C C . LEU A 1 531 ? -16.557 7.551 1.181 1.00 96.50 531 LEU A C 1
ATOM 4262 O O . LEU A 1 531 ? -17.328 7.149 2.047 1.00 96.50 531 LEU A O 1
ATOM 4266 N N . GLY A 1 532 ? -16.797 8.666 0.485 1.00 95.50 532 GLY A N 1
ATOM 4267 C CA . GLY A 1 532 ? -17.987 9.521 0.665 1.00 95.50 532 GLY A CA 1
ATOM 4268 C C . GLY A 1 532 ? -17.985 10.491 1.860 1.00 95.50 532 GLY A C 1
ATOM 4269 O O . GLY A 1 532 ? -18.685 11.499 1.813 1.00 95.50 532 GLY A O 1
ATOM 4270 N N . PHE A 1 533 ? -17.147 10.262 2.871 1.00 95.81 533 PHE A N 1
ATOM 4271 C CA . PHE A 1 533 ? -16.995 11.140 4.043 1.00 95.81 533 PHE A CA 1
ATOM 4272 C C . PHE A 1 533 ? -15.584 11.707 4.129 1.00 95.81 533 PHE A C 1
ATOM 4274 O O . PHE A 1 533 ? -14.638 10.991 3.804 1.00 95.81 533 PHE A O 1
ATOM 4281 N N . SER A 1 534 ? -15.436 12.934 4.619 1.00 97.94 534 SER A N 1
ATOM 4282 C CA . SER A 1 534 ? -14.127 13.545 4.854 1.00 97.94 534 SER A CA 1
ATOM 4283 C C . SER A 1 534 ? -13.411 12.967 6.075 1.00 97.94 534 SER A C 1
ATOM 4285 O O . SER A 1 534 ? -14.009 12.286 6.911 1.00 97.94 534 SER A O 1
ATOM 4287 N N . GLU A 1 535 ? -12.114 13.240 6.211 1.00 98.44 535 GLU A N 1
ATOM 4288 C CA . GLU A 1 535 ? -11.325 12.805 7.363 1.00 98.44 535 GLU A CA 1
ATOM 4289 C C . GLU A 1 535 ? -11.879 13.359 8.680 1.00 98.44 535 GLU A C 1
ATOM 4291 O O . GLU A 1 535 ? -12.015 12.605 9.645 1.00 98.44 535 GLU A O 1
ATOM 4296 N N . VAL A 1 536 ? -12.255 14.643 8.712 1.00 98.44 536 VAL A N 1
ATOM 4297 C CA . VAL A 1 536 ? -12.906 15.269 9.876 1.00 98.44 536 VAL A CA 1
ATOM 4298 C C . VAL A 1 536 ? -14.233 14.581 10.202 1.00 98.44 536 VAL A C 1
ATOM 4300 O O . VAL A 1 536 ? -14.451 14.226 11.358 1.00 98.44 536 VAL A O 1
ATOM 4303 N N . GLU A 1 537 ? -15.104 14.351 9.210 1.00 97.75 537 GLU A N 1
ATOM 4304 C CA . GLU A 1 537 ? -16.395 13.674 9.419 1.00 97.75 537 GLU A CA 1
ATOM 4305 C C . GLU A 1 537 ? -16.186 12.268 10.007 1.00 97.75 537 GLU A C 1
ATOM 4307 O O . GLU A 1 537 ? -16.853 11.875 10.965 1.00 97.75 537 GLU A O 1
ATOM 4312 N N . GLN A 1 538 ? -15.209 11.522 9.483 1.00 97.56 538 GLN A N 1
ATOM 4313 C CA . GLN A 1 538 ? -14.890 10.173 9.949 1.00 97.56 538 GLN A CA 1
ATOM 4314 C C . GLN A 1 538 ? -14.346 10.150 11.378 1.00 97.56 538 GLN A C 1
ATOM 4316 O O . GLN A 1 538 ? -14.766 9.310 12.176 1.00 97.56 538 GLN A O 1
ATOM 4321 N N . VAL A 1 539 ? -13.438 11.064 11.732 1.00 98.31 539 VAL A N 1
ATOM 4322 C CA . VAL A 1 539 ? -12.906 11.142 13.101 1.00 98.31 539 VAL A CA 1
ATOM 4323 C C . VAL A 1 539 ? -13.966 11.658 14.075 1.00 98.31 539 VAL A C 1
ATOM 4325 O O . VAL A 1 539 ? -14.049 11.142 15.188 1.00 98.31 539 VAL A O 1
ATOM 4328 N N . GLN A 1 540 ? -14.842 12.579 13.661 1.00 98.38 540 GLN A N 1
ATOM 4329 C CA . GLN A 1 540 ? -15.968 13.026 14.486 1.00 98.38 540 GLN A CA 1
ATOM 4330 C C . GLN A 1 540 ? -16.922 11.868 14.807 1.00 98.38 540 GLN A C 1
ATOM 4332 O O . GLN A 1 540 ? -17.307 11.698 15.962 1.00 98.38 540 GLN A O 1
ATOM 4337 N N . MET A 1 541 ? -17.241 11.010 13.827 1.00 97.19 541 MET A N 1
ATOM 4338 C CA . MET A 1 541 ? -18.057 9.811 14.068 1.00 97.19 541 MET A CA 1
ATOM 4339 C C . MET A 1 541 ? -17.439 8.887 15.125 1.00 97.19 541 MET A C 1
ATOM 4341 O O . MET A 1 541 ? -18.166 8.350 15.963 1.00 97.19 541 MET A O 1
ATOM 4345 N N . VAL A 1 542 ? -16.110 8.735 15.114 1.00 98.12 542 VAL A N 1
ATOM 4346 C CA . VAL A 1 542 ? -15.375 7.952 16.120 1.00 98.12 542 VAL A CA 1
ATOM 4347 C C . VAL A 1 542 ? -15.443 8.620 17.488 1.00 98.12 542 VAL A C 1
ATOM 4349 O O . VAL A 1 542 ? -15.777 7.946 18.456 1.00 98.12 542 VAL A O 1
ATOM 4352 N N . VAL A 1 543 ? -15.169 9.924 17.578 1.00 98.38 543 VAL A N 1
ATOM 4353 C CA . VAL A 1 543 ? -15.225 10.674 18.844 1.00 98.38 543 VAL A CA 1
ATOM 4354 C C . VAL A 1 543 ? -16.612 10.560 19.478 1.00 98.38 543 VAL A C 1
ATOM 4356 O O . VAL A 1 543 ? -16.720 10.138 20.628 1.00 98.38 543 VAL A O 1
ATOM 4359 N N . ASP A 1 544 ? -17.670 10.859 18.724 1.00 98.06 544 ASP A N 1
ATOM 4360 C CA . ASP A 1 544 ? -19.047 10.821 19.226 1.00 98.06 544 ASP A CA 1
ATOM 4361 C C . ASP A 1 544 ? -19.457 9.406 19.646 1.00 98.06 544 ASP A C 1
ATOM 4363 O O . ASP A 1 544 ? -20.042 9.199 20.710 1.00 98.06 544 ASP A O 1
ATOM 4367 N N . GLY A 1 545 ? -19.155 8.417 18.800 1.00 97.81 545 GLY A N 1
ATOM 4368 C CA . GLY A 1 545 ? -19.552 7.038 19.044 1.00 97.81 545 GLY A CA 1
ATOM 4369 C C . GLY A 1 545 ? -18.820 6.424 20.234 1.00 97.81 545 GLY A C 1
ATOM 4370 O O . GLY A 1 545 ? -19.448 5.772 21.062 1.00 97.81 545 GLY A O 1
ATOM 4371 N N . VAL A 1 546 ? -17.518 6.686 20.380 1.00 98.12 546 VAL A N 1
ATOM 4372 C CA . VAL A 1 546 ? -16.736 6.213 21.532 1.00 98.12 546 VAL A CA 1
ATOM 4373 C C . VAL A 1 546 ? -17.219 6.865 22.826 1.00 98.12 546 VAL A C 1
ATOM 4375 O O . VAL A 1 546 ? -17.364 6.155 23.819 1.00 98.12 546 VAL A O 1
ATOM 4378 N N . LYS A 1 547 ? -17.527 8.172 22.828 1.00 98.12 547 LYS A N 1
ATOM 4379 C CA . LYS A 1 547 ? -18.112 8.842 24.004 1.00 98.12 547 LYS A CA 1
ATOM 4380 C C . LYS A 1 547 ? -19.411 8.163 24.439 1.00 98.12 547 LYS A C 1
ATOM 4382 O O . LYS A 1 547 ? -19.517 7.755 25.593 1.00 98.12 547 LYS A O 1
ATOM 4387 N N . LEU A 1 548 ? -20.337 7.940 23.504 1.00 98.19 548 LEU A N 1
ATOM 4388 C CA . LEU A 1 548 ? -21.605 7.266 23.794 1.00 98.19 548 LEU A CA 1
ATOM 4389 C C . LEU A 1 548 ? -21.399 5.837 24.322 1.00 98.19 548 LEU A C 1
ATOM 4391 O O . LEU A 1 548 ? -22.030 5.439 25.297 1.00 98.19 548 LEU A O 1
ATOM 4395 N N . MET A 1 549 ? -20.502 5.061 23.710 1.00 98.12 549 MET A N 1
ATOM 4396 C CA . MET A 1 549 ? -20.214 3.690 24.148 1.00 98.12 549 MET A CA 1
ATOM 4397 C C . MET A 1 549 ? -19.613 3.646 25.559 1.00 98.12 549 MET A C 1
ATOM 4399 O O . MET A 1 549 ? -19.940 2.750 26.334 1.00 98.12 549 MET A O 1
ATOM 4403 N N . VAL A 1 550 ? -18.769 4.617 25.917 1.00 98.12 550 VAL A N 1
ATOM 4404 C CA . VAL A 1 550 ? -18.229 4.748 27.278 1.00 98.12 550 VAL A CA 1
ATOM 4405 C C . VAL A 1 550 ? -19.324 5.135 28.276 1.00 98.12 550 VAL A C 1
ATOM 4407 O O . VAL A 1 550 ? -19.345 4.615 29.389 1.00 98.12 550 VAL A O 1
ATOM 4410 N N . GLU A 1 551 ? -20.262 6.007 27.905 1.00 98.12 551 GLU A N 1
ATOM 4411 C CA . GLU A 1 551 ? -21.415 6.328 28.757 1.00 98.12 551 GLU A CA 1
ATOM 4412 C C . GLU A 1 551 ? -22.333 5.115 28.968 1.00 98.12 551 GLU A C 1
ATOM 4414 O O . GLU A 1 551 ? -22.755 4.849 30.096 1.00 98.12 551 GLU A O 1
ATOM 4419 N N . MET A 1 552 ? -22.587 4.334 27.913 1.00 98.25 552 MET A N 1
ATOM 4420 C CA . MET A 1 552 ? -23.316 3.067 28.008 1.00 98.25 552 MET A CA 1
ATOM 4421 C C . MET A 1 552 ? -22.605 2.076 28.936 1.00 98.25 552 MET A C 1
ATOM 4423 O O . MET A 1 552 ? -23.248 1.475 29.794 1.00 98.25 552 MET A O 1
ATOM 4427 N N . GLU A 1 553 ? -21.283 1.927 28.811 1.00 98.12 553 GLU A N 1
ATOM 4428 C CA . GLU A 1 553 ? -20.490 1.072 29.702 1.00 98.12 553 GLU A CA 1
ATOM 4429 C C . GLU A 1 553 ? -20.626 1.520 31.164 1.00 98.12 553 GLU A C 1
ATOM 4431 O O . GLU A 1 553 ? -20.905 0.694 32.030 1.00 98.12 553 GLU A O 1
ATOM 4436 N N . LYS A 1 554 ? -20.531 2.828 31.443 1.00 98.19 554 LYS A N 1
ATOM 4437 C CA . LYS A 1 554 ? -20.711 3.392 32.793 1.00 98.19 554 LYS A CA 1
ATOM 4438 C C . LYS A 1 554 ? -22.098 3.106 33.375 1.00 98.19 554 LYS A C 1
ATOM 4440 O O . LYS A 1 554 ? -22.191 2.767 34.555 1.00 98.19 554 LYS A O 1
ATOM 4445 N N . LYS A 1 555 ? -23.168 3.223 32.578 1.00 97.88 555 LYS A N 1
ATOM 4446 C CA . LYS A 1 555 ? -24.529 2.855 33.013 1.00 97.88 555 LYS A CA 1
ATOM 4447 C C . LYS A 1 555 ? -24.628 1.362 33.333 1.00 97.88 555 LYS A C 1
ATOM 4449 O O . LYS A 1 555 ? -25.150 0.995 34.385 1.00 97.88 555 LYS A O 1
ATOM 4454 N N . LEU A 1 556 ? -24.087 0.502 32.470 1.00 97.75 556 LEU A N 1
ATOM 4455 C CA . LEU A 1 556 ? -24.111 -0.948 32.675 1.00 97.75 556 LEU A CA 1
ATOM 4456 C C . LEU A 1 556 ? -23.269 -1.388 33.884 1.00 97.75 556 LEU A C 1
ATOM 4458 O O . LEU A 1 556 ? -23.667 -2.305 34.599 1.00 97.75 556 LEU A O 1
ATOM 4462 N N . GLU A 1 557 ? -22.142 -0.726 34.167 1.00 96.69 557 GLU A N 1
ATOM 4463 C CA . GLU A 1 557 ? -21.359 -0.934 35.398 1.00 96.69 557 GLU A CA 1
ATOM 4464 C C . GLU A 1 557 ? -22.173 -0.615 36.666 1.00 96.69 557 GLU A C 1
ATOM 4466 O O . GLU A 1 557 ? -21.960 -1.237 37.707 1.00 96.69 557 GLU A O 1
ATOM 4471 N N . GLN A 1 558 ? -23.136 0.306 36.569 1.00 96.94 558 GLN A N 1
ATOM 4472 C CA . GLN A 1 558 ? -24.077 0.668 37.635 1.00 96.94 558 GLN A CA 1
ATOM 4473 C C . GLN A 1 558 ? -25.385 -0.149 37.591 1.00 96.94 558 GLN A C 1
ATOM 4475 O O . GLN A 1 558 ? -26.325 0.171 38.317 1.00 96.94 558 GLN A O 1
ATOM 4480 N N . ASN A 1 559 ? -25.462 -1.198 36.761 1.00 95.19 559 ASN A N 1
ATOM 4481 C CA . ASN A 1 559 ? -26.660 -2.016 36.517 1.00 95.19 559 ASN A CA 1
ATOM 4482 C C . ASN A 1 559 ? -27.889 -1.219 36.026 1.00 95.19 559 ASN A C 1
ATOM 4484 O O . ASN A 1 559 ? -29.029 -1.597 36.297 1.00 95.19 559 ASN A O 1
ATOM 4488 N N . GLN A 1 560 ? -27.675 -0.119 35.304 1.00 96.88 560 GLN A N 1
ATOM 4489 C CA . GLN A 1 560 ? -28.741 0.664 34.673 1.00 96.88 560 GLN A CA 1
ATOM 4490 C C . GLN A 1 560 ? -28.975 0.210 33.225 1.00 96.88 560 GLN A C 1
ATOM 4492 O O . GLN A 1 560 ? -28.046 -0.244 32.554 1.00 96.88 560 GLN A O 1
ATOM 4497 N N . SER A 1 561 ? -30.210 0.352 32.727 1.00 95.25 561 SER A N 1
ATOM 4498 C CA . SER A 1 561 ? -30.525 0.080 31.314 1.00 95.25 561 SER A CA 1
ATOM 4499 C C . SER A 1 561 ? -29.925 1.148 30.387 1.00 95.25 561 SER A C 1
ATOM 4501 O O . SER A 1 561 ? -29.769 2.310 30.773 1.00 95.25 561 SER A O 1
ATOM 4503 N N . ILE A 1 562 ? -29.608 0.731 29.158 1.00 96.81 562 ILE A N 1
ATOM 4504 C CA . ILE A 1 562 ? -29.128 1.574 28.051 1.00 96.81 562 ILE A CA 1
ATOM 4505 C C . ILE A 1 562 ? -30.135 1.652 26.890 1.00 96.81 562 ILE A C 1
ATOM 4507 O O . ILE A 1 562 ? -29.793 2.120 25.805 1.00 96.81 562 ILE A O 1
ATOM 4511 N N . ASP A 1 563 ? -31.365 1.162 27.076 1.00 93.56 563 ASP A N 1
ATOM 4512 C CA . ASP A 1 563 ? -32.380 1.118 26.013 1.00 93.56 563 ASP A CA 1
ATOM 4513 C C . ASP A 1 563 ? -32.774 2.512 25.501 1.00 93.56 563 ASP A C 1
ATOM 4515 O O . ASP A 1 563 ? -33.089 2.666 24.322 1.00 93.56 563 ASP A O 1
ATOM 4519 N N . ASP A 1 564 ? -32.697 3.524 26.366 1.00 94.12 564 ASP A N 1
ATOM 4520 C CA . ASP A 1 564 ? -32.918 4.941 26.059 1.00 94.12 564 ASP A CA 1
ATOM 4521 C C . ASP A 1 564 ? -31.749 5.589 25.298 1.00 94.12 564 ASP A C 1
ATOM 4523 O O . ASP A 1 564 ? -31.890 6.687 24.765 1.00 94.12 564 ASP A O 1
ATOM 4527 N N . MET A 1 565 ? -30.598 4.913 25.229 1.00 95.19 565 MET A N 1
ATOM 4528 C CA . MET A 1 565 ? -29.360 5.440 24.649 1.00 95.19 565 MET A CA 1
ATOM 4529 C C . MET A 1 565 ? -29.042 4.867 23.266 1.00 95.19 565 MET A C 1
ATOM 4531 O O . MET A 1 565 ? -28.027 5.237 22.675 1.00 95.19 565 MET A O 1
ATOM 4535 N N . ILE A 1 566 ? -29.864 3.954 22.737 1.00 94.88 566 ILE A N 1
ATOM 4536 C CA . ILE A 1 566 ? -29.619 3.353 21.421 1.00 94.88 566 ILE A CA 1
ATOM 4537 C C . ILE A 1 566 ? -29.676 4.456 20.350 1.00 94.88 566 ILE A C 1
ATOM 4539 O O . ILE A 1 566 ? -30.732 5.063 20.158 1.00 94.88 566 ILE A O 1
ATOM 4543 N N . PRO A 1 567 ? -28.567 4.733 19.637 1.00 93.50 567 PRO A N 1
ATOM 4544 C CA . PRO A 1 567 ? -28.492 5.882 18.744 1.00 93.50 567 PRO A CA 1
ATOM 4545 C C . PRO A 1 567 ? -29.422 5.711 17.538 1.00 93.50 567 PRO A C 1
ATOM 4547 O O . PRO A 1 567 ? -29.807 4.596 17.182 1.00 93.50 567 PRO A O 1
ATOM 4550 N N . ALA A 1 568 ? -29.775 6.807 16.868 1.00 91.56 568 ALA A N 1
ATOM 4551 C CA . ALA A 1 568 ? -30.369 6.733 15.533 1.00 91.56 568 ALA A CA 1
ATOM 4552 C C . ALA A 1 568 ? -29.346 6.177 14.522 1.00 91.56 568 ALA A C 1
ATOM 4554 O O . ALA A 1 568 ? -28.138 6.250 14.752 1.00 91.56 568 ALA A O 1
ATOM 4555 N N . GLN A 1 569 ? -29.820 5.614 13.407 1.00 90.25 569 GLN A N 1
ATOM 4556 C CA . GLN A 1 569 ? -28.930 5.183 12.327 1.00 90.25 569 GLN A CA 1
ATOM 4557 C C . GLN A 1 569 ? -28.267 6.414 11.694 1.00 90.25 569 GLN A C 1
ATOM 4559 O O . GLN A 1 569 ? -28.972 7.274 11.166 1.00 90.25 569 GLN A O 1
ATOM 4564 N N . LYS A 1 570 ? -26.934 6.483 11.771 1.00 79.81 570 LYS A N 1
ATOM 4565 C CA . LYS A 1 570 ? -26.116 7.479 11.071 1.00 79.81 570 LYS A CA 1
ATOM 4566 C C . LYS A 1 570 ? -25.892 7.119 9.605 1.00 79.81 570 LYS A C 1
ATOM 4568 O O . LYS A 1 570 ? -25.839 5.905 9.266 1.00 79.81 570 LYS A O 1
#

pLDDT: mean 91.39, std 9.84, range [32.59, 98.81]

Sequence (570 aa):
MENIVASWYEQGILENIQRNKLIFIETQDGAETSMALEKYQEACENGRGAILLSVARGKVSEGIDFVHHYGRAVVMFGVPYVYTQSRILKARLEYLRDQFQIRENDFLTFDAMRHAAQCVGRALRGKTDYGLMVFADKRFARADKRGKLPRWIQEHISDANLNLTVDEAVQVAKFFLRQMAQPFHKPAAMPFSNTHNKHKLKFSAEEEFPDLSKHNNHMAKVLTPALYQRLRDKETPSGFTLDDVIQTGVDNPGHPFIMTVGCVAGDEESYEVFKELFDPVIQDRHGGYKPTDKHRTDLNHENLKGGEDLDPKYVLSSRVRTGRSIKGYSLPPHCSRGERRAIEKLSVTALNSLEGEFKGKYYPLKAMTEQEQQQLIDDHFLFDKPVSPLLLASGMARDWPDARGIWHNDNKTFLVWVNEEDHLRVISMEKGGNMKEVFRRFCVGLKKIEEIFKKAGHPFMWTEHLGYILTCPSNLGTGLRGGVHVRLPKLSQHPKFEEVLKRLRLQKRGTGGVDTAAVGAVFDISNADRLGFSEVEQVQMVVDGVKLMVEMEKKLEQNQSIDDMIPAQK

Foldseek 3Di:
DVVVVVVCVVVCVVVVVVVQAAEAEQDPDPVSNVVSVVVQVVRQVVPSHHYYHDQQVGCPQAPDAQPASSQAEDAADDQNFDDCPDPVLVVVQVCCCVPVVDHSVLVRLLVSLVSLLSRQVSQDDDPLGHHYYHHNDLVCVDPSNVVSHDPVVSVVCDPLNHPDDPVSVVVVSVVVCVVSVPPCPDDQDDPPAPVVLVVVVVDDLVVPPADLVQAQALLSVQDDSVLSNVFSNDADSLRQGPCLFQQLRSVDRADPFDHHLRGWFFALCSCVSSVSRLQSSLCVQFVRQHLPDFFDADLPLVLFDDQQPQPLVFFFKWKKKFFWAWHPATKLLHGDLVSLLVLLVLLQVLQCPDDDQSHKHKDQPVPADPVNVVVCVVVLNDDDQDPDSSCVSSNNNPPPPRSWIKMAHPVRQWIWTASHQGRIMTMGMDTGGRNSVSSNCSSVVVVSSQVSCVVVVTHTSADRRFGGDGTGSQCTRQNMKIWTFTAQPQLVPDPCNVVLCQQLQKDWDAPSDNNDHPDNRTITITHSHRGPDYPSRRSNSRSVSSNLSVVCSVCVVVVHDCPVSRDGRD